Protein AF-A0A6V7UJC1-F1 (afdb_monomer_lite)

Structure (mmCIF, N/CA/C/O backbone):
data_AF-A0A6V7UJC1-F1
#
_entry.id   AF-A0A6V7UJC1-F1
#
loop_
_atom_site.group_PDB
_atom_site.id
_atom_site.type_symbol
_atom_site.label_atom_id
_atom_site.label_alt_id
_atom_site.label_comp_id
_atom_site.label_asym_id
_atom_site.label_entity_id
_atom_site.label_seq_id
_atom_site.pdbx_PDB_ins_code
_atom_site.Cartn_x
_atom_site.Cartn_y
_atom_site.Cartn_z
_atom_site.occupancy
_atom_site.B_iso_or_equiv
_atom_site.auth_seq_id
_atom_site.auth_comp_id
_atom_site.auth_asym_id
_atom_site.auth_atom_id
_atom_site.pdbx_PDB_model_num
ATOM 1 N N . MET A 1 1 ? 5.808 -19.937 39.088 1.00 52.25 1 MET A N 1
ATOM 2 C CA . MET A 1 1 ? 6.539 -21.015 38.381 1.00 52.25 1 MET A CA 1
ATOM 3 C C . MET A 1 1 ? 5.912 -21.214 37.011 1.00 52.25 1 MET A C 1
ATOM 5 O O . MET A 1 1 ? 4.694 -21.268 36.921 1.00 52.25 1 MET A O 1
ATOM 9 N N . THR A 1 2 ? 6.699 -21.223 35.938 1.00 60.56 2 THR A N 1
ATOM 10 C CA . THR A 1 2 ? 6.191 -21.283 34.557 1.00 60.56 2 THR A CA 1
ATOM 11 C C . THR A 1 2 ? 5.971 -22.726 34.103 1.00 60.56 2 THR A C 1
ATOM 13 O O . THR A 1 2 ? 6.787 -23.596 34.393 1.00 60.56 2 THR A O 1
ATOM 16 N N . LYS A 1 3 ? 4.907 -22.968 33.317 1.00 63.78 3 LYS A N 1
ATOM 17 C CA . LYS A 1 3 ? 4.581 -24.276 32.707 1.00 63.78 3 LYS A CA 1
ATOM 18 C C . LYS A 1 3 ? 5.794 -24.938 32.042 1.00 63.78 3 LYS A C 1
ATOM 20 O O . LYS A 1 3 ? 5.946 -26.141 32.128 1.00 63.78 3 LYS A O 1
ATOM 25 N N . LYS A 1 4 ? 6.688 -24.147 31.440 1.00 70.12 4 LYS A N 1
ATOM 26 C CA . LYS A 1 4 ? 7.915 -24.612 30.771 1.00 70.12 4 LYS A CA 1
ATOM 27 C C . LYS A 1 4 ? 8.928 -25.289 31.709 1.00 70.12 4 LYS A C 1
ATOM 29 O O . LYS A 1 4 ? 9.684 -26.127 31.242 1.00 70.12 4 LYS A O 1
ATOM 34 N N . LEU A 1 5 ? 8.953 -24.928 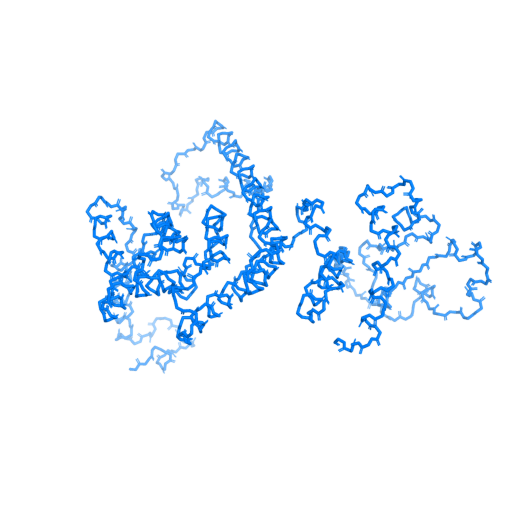32.993 1.00 68.62 5 LEU A N 1
ATOM 35 C CA . LEU A 1 5 ? 9.927 -25.435 33.967 1.00 68.62 5 LEU A CA 1
ATOM 36 C C . LEU A 1 5 ? 9.505 -26.775 34.594 1.00 68.62 5 LEU A C 1
ATOM 38 O O . LEU A 1 5 ? 10.347 -27.529 35.059 1.00 68.62 5 LEU A O 1
ATOM 42 N N . LEU A 1 6 ? 8.198 -27.042 34.623 1.00 68.88 6 LEU A N 1
ATOM 43 C CA . LEU A 1 6 ? 7.579 -28.190 35.297 1.00 68.88 6 LEU A CA 1
ATOM 44 C C . LEU A 1 6 ? 6.940 -29.179 34.308 1.00 68.88 6 LEU A C 1
ATOM 46 O O . LEU A 1 6 ? 6.228 -30.092 34.716 1.00 68.88 6 LEU A O 1
ATOM 50 N N . ASN A 1 7 ? 7.139 -28.963 33.007 1.00 70.25 7 ASN A N 1
ATOM 51 C CA . ASN A 1 7 ? 6.621 -29.849 31.976 1.00 70.25 7 ASN A CA 1
ATOM 52 C C . ASN A 1 7 ? 7.574 -31.033 31.798 1.00 70.25 7 ASN A C 1
ATOM 54 O O . ASN A 1 7 ? 8.756 -30.814 31.537 1.00 70.25 7 ASN A O 1
ATOM 58 N N . ASP A 1 8 ? 7.057 -32.257 31.883 1.00 71.62 8 ASP A N 1
ATOM 59 C CA . ASP A 1 8 ? 7.793 -33.473 31.532 1.00 71.62 8 ASP A CA 1
ATOM 60 C C . ASP A 1 8 ? 7.436 -33.879 30.086 1.00 71.62 8 ASP A C 1
ATOM 62 O O . ASP A 1 8 ? 6.362 -34.442 29.844 1.00 71.62 8 ASP A O 1
ATOM 66 N N . PRO A 1 9 ? 8.299 -33.580 29.095 1.00 72.88 9 PRO A N 1
ATOM 67 C CA . PRO A 1 9 ? 8.022 -33.890 27.696 1.00 72.88 9 PRO A CA 1
ATOM 68 C C . PRO A 1 9 ? 8.031 -35.395 27.394 1.00 72.88 9 PRO A C 1
ATOM 70 O O . PRO A 1 9 ? 7.495 -35.788 26.362 1.00 72.88 9 PRO A O 1
ATOM 73 N N . LEU A 1 10 ? 8.615 -36.233 28.261 1.00 74.06 10 LEU A N 1
ATOM 74 C CA . LEU A 1 10 ? 8.703 -37.682 28.055 1.00 74.06 10 LEU A CA 1
ATOM 75 C C . LEU A 1 10 ? 7.439 -38.403 28.528 1.00 74.06 10 LEU A C 1
ATOM 77 O O . LEU A 1 10 ? 7.031 -39.390 27.921 1.00 74.06 10 LEU A O 1
ATOM 81 N N . ARG A 1 11 ? 6.811 -37.914 29.603 1.00 68.75 11 ARG A N 1
ATOM 82 C CA . ARG A 1 11 ? 5.619 -38.542 30.203 1.00 68.75 11 ARG A CA 1
ATOM 83 C C . ARG A 1 11 ? 4.292 -37.971 29.701 1.00 68.75 11 ARG A C 1
ATOM 85 O O . ARG A 1 11 ? 3.249 -38.596 29.885 1.00 68.75 11 ARG A O 1
ATOM 92 N N . GLY A 1 12 ? 4.331 -36.822 29.027 1.00 66.69 12 GLY A N 1
ATOM 93 C CA . GLY A 1 12 ? 3.174 -36.213 28.375 1.00 66.69 12 GLY A CA 1
ATOM 94 C C . GLY A 1 12 ? 2.122 -35.652 29.342 1.00 66.69 12 GLY A C 1
ATOM 95 O O . GLY A 1 12 ? 2.323 -35.552 30.550 1.00 66.69 12 GLY A O 1
ATOM 96 N N . PHE A 1 13 ? 0.962 -35.282 28.791 1.00 62.41 13 PHE A N 1
ATOM 97 C CA . PHE A 1 13 ? -0.153 -34.672 29.531 1.00 62.41 13 PHE A CA 1
ATOM 98 C C . PHE A 1 13 ? -0.694 -35.452 30.757 1.00 62.41 13 PHE A C 1
ATOM 100 O O . PHE A 1 13 ? -1.084 -34.775 31.711 1.00 62.41 13 PHE A O 1
ATOM 107 N N . PRO A 1 14 ? -0.720 -36.804 30.802 1.00 60.50 14 PRO A N 1
ATOM 108 C CA . PRO A 1 14 ? -1.358 -37.556 31.893 1.00 60.50 14 PRO A CA 1
ATOM 109 C C . PRO A 1 14 ? -0.730 -37.379 33.282 1.00 60.50 14 PRO A C 1
ATOM 111 O O . PRO A 1 14 ? -1.403 -37.633 34.274 1.00 60.50 14 PRO A O 1
ATOM 114 N N . GLN A 1 15 ? 0.538 -36.959 33.373 1.00 64.88 15 GLN A N 1
ATOM 115 C CA . GLN A 1 15 ? 1.241 -36.737 34.649 1.00 64.88 15 GLN A CA 1
ATOM 116 C C . GLN A 1 15 ? 1.536 -35.252 34.916 1.00 64.88 15 GLN A C 1
ATOM 118 O O . GLN A 1 15 ? 2.456 -34.914 35.660 1.00 64.88 15 GLN A O 1
ATOM 123 N N . THR A 1 16 ? 0.775 -34.344 34.295 1.00 68.69 16 THR A N 1
ATOM 124 C CA . THR A 1 16 ? 0.930 -32.905 34.542 1.00 68.69 16 THR A CA 1
ATOM 125 C C . THR A 1 16 ? 0.520 -32.573 35.979 1.00 68.69 16 THR A C 1
ATOM 127 O O . THR A 1 16 ? -0.513 -33.037 36.452 1.00 68.69 16 THR A O 1
ATOM 130 N N . ILE A 1 17 ? 1.306 -31.735 36.660 1.00 77.62 17 ILE A N 1
ATOM 131 C CA . ILE A 1 17 ? 1.021 -31.273 38.026 1.00 77.62 17 ILE A CA 1
ATOM 132 C C . ILE A 1 17 ? -0.366 -30.608 38.083 1.00 77.62 17 ILE A C 1
ATOM 134 O O . ILE A 1 17 ? -0.668 -29.734 37.267 1.00 77.62 17 ILE A O 1
ATOM 138 N N . GLU A 1 18 ? -1.179 -30.981 39.073 1.00 80.25 18 GLU A N 1
ATOM 139 C CA . GLU A 1 18 ? -2.566 -30.523 39.261 1.00 80.25 18 GLU A CA 1
ATOM 140 C C . GLU A 1 18 ? -2.705 -28.992 39.218 1.00 80.25 18 GLU A C 1
ATOM 142 O O . GLU A 1 18 ? -3.507 -28.463 38.452 1.00 80.25 18 GLU A O 1
ATOM 147 N N . SER A 1 19 ? -1.827 -28.259 39.908 1.00 79.88 19 SER A N 1
ATOM 148 C CA . SER A 1 19 ? -1.830 -26.787 39.912 1.00 79.88 19 SER A CA 1
ATOM 149 C C . SER A 1 19 ? -1.636 -26.157 38.522 1.00 79.88 19 SER A C 1
ATOM 151 O O . SER A 1 19 ? -2.161 -25.079 38.230 1.00 79.88 19 SER A O 1
ATOM 153 N N . ILE A 1 20 ? -0.908 -26.826 37.620 1.00 78.94 20 ILE A N 1
ATOM 154 C CA . ILE A 1 20 ? -0.733 -26.384 36.227 1.00 78.94 20 ILE A CA 1
ATOM 155 C C . ILE A 1 20 ? -2.002 -26.665 35.420 1.00 78.94 20 ILE A C 1
ATOM 157 O O . ILE A 1 20 ? -2.353 -25.877 34.534 1.00 78.94 20 ILE A O 1
ATOM 161 N N . MET A 1 21 ? -2.687 -27.773 35.708 1.00 80.44 21 MET A N 1
ATOM 162 C CA . MET A 1 21 ? -3.957 -28.122 35.080 1.00 80.44 21 MET A CA 1
ATOM 163 C C . MET A 1 21 ? -5.056 -27.139 35.495 1.00 80.44 21 MET A C 1
ATOM 165 O O . MET A 1 21 ? -5.693 -26.559 34.617 1.00 80.44 21 MET A O 1
ATOM 169 N N . GLU A 1 22 ? -5.199 -26.848 36.788 1.00 85.12 22 GLU A N 1
ATOM 170 C CA . GLU A 1 22 ? -6.126 -25.834 37.308 1.00 85.12 22 GLU A CA 1
ATOM 171 C C . GLU A 1 22 ? -5.861 -24.451 36.700 1.00 85.12 22 GLU A C 1
ATOM 173 O O . GLU A 1 22 ? -6.771 -23.804 36.174 1.00 85.12 22 GLU A O 1
ATOM 178 N N . GLY A 1 23 ? -4.594 -24.021 36.677 1.00 85.38 23 GLY A N 1
ATOM 179 C CA . GLY A 1 23 ? -4.199 -22.766 36.038 1.00 85.38 23 GLY A CA 1
ATOM 180 C C . GLY A 1 23 ? -4.513 -22.741 34.538 1.00 85.38 23 GLY A C 1
ATOM 181 O O . GLY A 1 23 ? -4.938 -21.715 34.005 1.00 85.38 23 GLY A O 1
ATOM 182 N N . SER A 1 24 ? -4.363 -23.876 33.848 1.00 85.25 24 SER A N 1
ATOM 183 C CA . SER A 1 24 ? -4.712 -24.004 32.428 1.00 85.25 24 SER A CA 1
ATOM 184 C C . SER A 1 24 ? -6.223 -23.932 32.203 1.00 85.25 24 SER A C 1
ATOM 186 O O . SER A 1 24 ? -6.649 -23.251 31.273 1.00 85.25 24 SER A O 1
ATOM 188 N N . ILE A 1 25 ? -7.034 -24.571 33.050 1.00 88.81 25 ILE A N 1
ATOM 189 C CA . ILE A 1 25 ? -8.503 -24.518 32.984 1.00 88.81 25 ILE A CA 1
ATOM 190 C C . ILE A 1 25 ? -8.991 -23.090 33.239 1.00 88.81 25 ILE A C 1
ATOM 192 O O . ILE A 1 25 ? -9.772 -22.559 32.450 1.00 88.81 25 ILE A O 1
ATOM 196 N N . SER A 1 26 ? -8.478 -22.430 34.281 1.00 90.88 26 SER A N 1
ATOM 197 C CA . SER A 1 26 ? -8.790 -21.029 34.583 1.00 90.88 26 SER A CA 1
ATOM 198 C C . SER A 1 26 ? -8.407 -20.098 33.427 1.00 90.88 26 SER A C 1
ATOM 200 O O . SER A 1 26 ? -9.194 -19.240 33.013 1.00 90.88 26 SER A O 1
ATOM 202 N N . LEU A 1 27 ? -7.244 -20.325 32.807 1.00 90.06 27 LEU A N 1
ATOM 203 C CA . LEU A 1 27 ? -6.830 -19.592 31.614 1.00 90.06 27 LEU A CA 1
ATOM 204 C C . LEU A 1 27 ? -7.760 -19.859 30.423 1.00 90.06 27 LEU A C 1
ATOM 206 O O . LEU A 1 27 ? -8.107 -18.919 29.710 1.00 90.06 27 LEU A O 1
ATOM 210 N N . MET A 1 28 ? -8.175 -21.107 30.188 1.00 90.00 28 MET A N 1
ATOM 211 C CA . MET A 1 28 ? -9.127 -21.446 29.122 1.00 90.00 28 MET A CA 1
ATOM 212 C C . MET A 1 28 ? -10.486 -20.777 29.352 1.00 90.00 28 MET A C 1
ATOM 214 O O . MET A 1 28 ? -11.045 -20.199 28.419 1.00 90.00 28 MET A O 1
ATOM 218 N N . HIS A 1 29 ? -10.989 -20.786 30.588 1.00 91.69 29 HIS A N 1
ATOM 219 C CA . HIS A 1 29 ? -12.219 -20.093 30.962 1.00 91.69 29 HIS A CA 1
ATOM 220 C C . HIS A 1 29 ? -12.101 -18.579 30.737 1.00 91.69 29 HIS A C 1
ATOM 222 O O . HIS A 1 29 ? -12.948 -17.982 30.074 1.00 91.69 29 HIS A O 1
ATOM 228 N N . THR A 1 30 ? -11.002 -17.973 31.190 1.00 92.00 30 THR A N 1
ATOM 229 C CA . THR A 1 30 ? -10.722 -16.546 30.978 1.00 92.00 30 THR A CA 1
ATOM 230 C C . THR A 1 30 ? -10.649 -16.211 29.489 1.00 92.00 30 THR A C 1
ATOM 232 O O . THR A 1 30 ? -11.286 -15.264 29.034 1.00 92.00 30 THR A O 1
ATOM 235 N N . LYS A 1 31 ? -9.948 -17.026 28.688 1.00 90.31 31 LYS A N 1
ATOM 236 C CA . LYS A 1 31 ? -9.893 -16.860 27.228 1.00 90.31 31 LYS A CA 1
ATOM 237 C C . LYS A 1 31 ? -11.282 -16.920 26.604 1.00 90.31 31 LYS A C 1
ATOM 239 O O . LYS A 1 31 ? -11.578 -16.070 25.772 1.00 90.31 31 LYS A O 1
ATOM 244 N N . ARG A 1 32 ? -12.136 -17.857 27.024 1.00 89.38 32 ARG A N 1
ATOM 245 C CA . ARG A 1 32 ? -13.525 -17.965 26.550 1.00 89.38 32 ARG A CA 1
ATOM 246 C C . ARG A 1 32 ? -14.360 -16.730 26.901 1.00 89.38 32 ARG A C 1
ATOM 248 O O . ARG A 1 32 ? -15.191 -16.321 26.097 1.00 89.38 32 ARG A O 1
ATOM 255 N N . LEU A 1 33 ? -14.161 -16.138 28.080 1.00 88.56 33 LEU A N 1
ATOM 256 C CA . LEU A 1 33 ? -14.861 -14.913 28.479 1.00 88.56 33 LEU A CA 1
ATOM 257 C C . LEU A 1 33 ? -14.388 -13.680 27.700 1.00 88.56 33 LEU A C 1
ATOM 259 O O . LEU A 1 33 ? -15.216 -12.840 27.360 1.00 88.56 33 LEU A O 1
ATOM 263 N N . VAL A 1 34 ? -13.088 -13.587 27.410 1.00 85.31 34 VAL A N 1
ATOM 264 C CA . VAL A 1 34 ? -12.491 -12.456 26.681 1.00 85.31 34 VAL A CA 1
ATOM 265 C C . VAL A 1 34 ? -12.774 -12.530 25.177 1.00 85.31 34 VAL A C 1
ATOM 267 O O . VAL A 1 34 ? -13.117 -11.519 24.576 1.00 85.31 34 VAL A O 1
ATOM 270 N N . HIS A 1 35 ? -12.689 -13.714 24.561 1.00 80.31 35 HIS A N 1
ATOM 271 C CA . HIS A 1 35 ? -12.882 -13.912 23.114 1.00 80.31 35 HIS A CA 1
ATOM 272 C C . HIS A 1 35 ? -14.353 -14.151 22.753 1.00 80.31 35 HIS A C 1
ATOM 274 O O . HIS A 1 35 ? -14.679 -15.044 21.968 1.00 80.31 35 HIS A O 1
ATOM 280 N N . ARG A 1 36 ? -15.269 -13.386 23.352 1.00 74.62 36 ARG A N 1
ATOM 281 C CA . ARG A 1 36 ? -16.674 -13.442 22.941 1.00 74.62 36 ARG A CA 1
ATOM 282 C C . ARG A 1 36 ? -16.806 -12.912 21.508 1.00 74.62 36 ARG A C 1
ATOM 284 O O . ARG A 1 36 ? -16.102 -11.964 21.159 1.00 74.62 36 ARG A O 1
ATOM 291 N N . PRO A 1 37 ? -17.688 -13.506 20.683 1.00 65.81 37 PRO A N 1
ATOM 292 C CA . PRO A 1 37 ? -17.958 -12.980 19.355 1.00 65.81 37 PRO A CA 1
ATOM 293 C C . PRO A 1 37 ? -18.377 -11.515 19.475 1.00 65.81 37 PRO A C 1
ATOM 295 O O . PRO A 1 37 ? -19.097 -11.135 20.401 1.00 65.81 37 PRO A O 1
ATOM 298 N N . LEU A 1 38 ? -17.860 -10.702 18.559 1.00 66.12 38 LEU A N 1
ATOM 299 C CA . LEU A 1 38 ? -18.048 -9.259 18.553 1.00 66.12 38 LEU A CA 1
ATOM 300 C C . LEU A 1 38 ? -19.534 -8.907 18.619 1.00 66.12 38 LEU A C 1
ATOM 302 O O . LEU A 1 38 ? -20.306 -9.243 17.722 1.00 66.12 38 LEU A O 1
ATOM 306 N N . VAL A 1 39 ? -19.924 -8.200 19.679 1.00 71.81 39 VAL A N 1
ATOM 307 C CA . VAL A 1 39 ? -21.212 -7.509 19.711 1.00 71.81 39 VAL A CA 1
ATOM 308 C C . VAL A 1 39 ? -21.134 -6.386 18.680 1.00 71.81 39 VAL A C 1
ATOM 310 O O . VAL A 1 39 ? -20.160 -5.625 18.666 1.00 71.81 39 VAL A O 1
ATOM 313 N N . GLY A 1 40 ? -22.137 -6.305 17.804 1.00 81.69 40 GLY A N 1
ATOM 314 C CA . GLY A 1 40 ? -22.219 -5.260 16.786 1.00 81.69 40 GLY A CA 1
ATOM 315 C C . GLY A 1 40 ? -22.071 -3.855 17.383 1.00 81.69 40 GLY A C 1
ATOM 316 O O . GLY A 1 40 ? -22.404 -3.610 18.546 1.00 81.69 40 GLY A O 1
ATOM 317 N N . LEU A 1 41 ? -21.549 -2.922 16.586 1.00 87.94 41 LEU A N 1
ATOM 318 C CA . LEU A 1 41 ? -21.453 -1.520 16.985 1.00 87.94 41 LEU A CA 1
ATOM 319 C C . LEU A 1 41 ? -22.871 -0.930 17.090 1.00 87.94 41 LEU A C 1
ATOM 321 O O . LEU A 1 41 ? -23.600 -0.897 16.102 1.00 87.94 41 LEU A O 1
ATOM 325 N N . THR A 1 42 ? -23.268 -0.487 18.283 1.00 91.38 42 THR A N 1
ATOM 326 C CA . THR A 1 42 ? -24.570 0.146 18.539 1.00 91.38 42 THR A CA 1
ATOM 327 C C . THR A 1 42 ? -24.467 1.664 18.390 1.00 91.38 42 THR A C 1
ATOM 329 O O . THR A 1 42 ? -23.368 2.224 18.376 1.00 91.38 42 THR A O 1
ATOM 332 N N . SER A 1 43 ? -25.610 2.353 18.338 1.00 92.50 43 SER A N 1
ATOM 333 C CA . SER A 1 43 ? -25.656 3.823 18.346 1.00 92.50 43 SER A CA 1
ATOM 334 C C . SER A 1 43 ? -24.973 4.421 19.579 1.00 92.50 43 SER A C 1
ATOM 336 O O . SER A 1 43 ? -24.187 5.352 19.454 1.00 92.50 43 SER A O 1
ATOM 338 N N . THR A 1 44 ? -25.180 3.831 20.757 1.00 93.38 44 THR A N 1
ATOM 339 C CA . THR A 1 44 ? -24.546 4.278 22.006 1.00 93.38 44 THR A CA 1
ATOM 340 C C . THR A 1 44 ? -23.024 4.127 21.979 1.00 93.38 44 THR A C 1
ATOM 342 O O . THR A 1 44 ? -22.307 5.010 22.449 1.00 93.38 44 THR A O 1
ATOM 345 N N . HIS A 1 45 ? -22.504 3.042 21.391 1.00 92.50 45 HIS A N 1
ATOM 346 C CA . HIS A 1 45 ? -21.065 2.895 21.171 1.00 92.50 45 HIS A CA 1
ATOM 347 C C . HIS A 1 45 ? -20.548 3.971 20.210 1.00 92.50 45 HIS A C 1
ATOM 349 O O . HIS A 1 45 ? -19.503 4.560 20.465 1.00 92.50 45 HIS A O 1
ATOM 355 N N . LEU A 1 46 ? -21.282 4.260 19.131 1.00 93.44 46 LEU A N 1
ATOM 356 C CA . LEU A 1 46 ? -20.904 5.295 18.170 1.00 93.44 46 LEU A CA 1
ATOM 357 C C . LEU A 1 46 ? -20.832 6.685 18.818 1.00 93.44 46 LEU A C 1
ATOM 359 O O . LEU A 1 46 ? -19.840 7.382 18.626 1.00 93.44 46 LEU A O 1
ATOM 363 N N . GLU A 1 47 ? -21.831 7.069 19.612 1.00 94.81 47 GLU A N 1
ATOM 364 C CA . GLU A 1 47 ? -21.840 8.339 20.352 1.00 94.81 47 GLU A CA 1
ATOM 365 C C . GLU A 1 47 ? -20.636 8.442 21.300 1.00 94.81 47 GLU A C 1
ATOM 367 O O . GLU A 1 47 ? -19.938 9.460 21.333 1.00 94.81 47 GLU A O 1
ATOM 372 N N . ALA A 1 48 ? -20.326 7.358 22.019 1.00 94.56 48 ALA A N 1
ATOM 373 C CA . ALA A 1 48 ? -19.148 7.296 22.878 1.00 94.56 48 ALA A CA 1
ATOM 374 C C . ALA A 1 48 ? -17.842 7.445 22.078 1.00 94.56 48 ALA A C 1
ATOM 376 O O . ALA A 1 48 ? -16.944 8.173 22.503 1.00 94.56 48 ALA A O 1
ATOM 377 N N . LEU A 1 49 ? -17.737 6.812 20.904 1.00 94.62 49 LEU A N 1
ATOM 378 C CA . LEU A 1 49 ? -16.573 6.942 20.023 1.00 94.62 49 LEU A CA 1
ATOM 379 C C . LEU A 1 49 ? -16.443 8.346 19.432 1.00 94.62 49 LEU A C 1
ATOM 381 O O . LEU A 1 49 ? -15.331 8.857 19.344 1.00 94.62 49 LEU A O 1
ATOM 385 N N . GLN A 1 50 ? -17.547 9.006 19.086 1.00 94.94 50 GLN A N 1
ATOM 386 C CA . GLN A 1 50 ? -17.546 10.401 18.636 1.00 94.94 50 GLN A CA 1
ATOM 387 C C . GLN A 1 50 ? -17.067 11.354 19.736 1.00 94.94 50 GLN A C 1
ATOM 389 O O . GLN A 1 50 ? -16.266 12.255 19.472 1.00 94.94 50 GLN A O 1
ATOM 394 N N . LEU A 1 51 ? -17.480 11.128 20.987 1.00 94.94 51 LEU A N 1
ATOM 395 C CA . LEU A 1 51 ? -16.964 11.870 22.138 1.00 94.94 51 LEU A CA 1
ATOM 396 C C . LEU A 1 51 ? -15.470 11.606 22.357 1.00 94.94 51 LEU A C 1
ATOM 398 O O . LEU A 1 51 ? -14.695 12.550 22.516 1.00 94.94 51 LEU A O 1
ATOM 402 N N . ALA A 1 52 ? -15.042 10.343 22.304 1.00 95.00 52 ALA A N 1
ATOM 403 C CA . ALA A 1 52 ? -13.630 9.981 22.400 1.00 95.00 52 ALA A CA 1
ATOM 404 C C . ALA A 1 52 ? -12.803 10.607 21.264 1.00 95.00 52 ALA A C 1
ATOM 406 O O . ALA A 1 52 ? -11.716 11.124 21.518 1.00 95.00 52 ALA A O 1
ATOM 407 N N . PHE A 1 53 ? -13.330 10.657 20.038 1.00 95.25 53 PHE A N 1
ATOM 408 C CA . PHE A 1 53 ? -12.717 11.352 18.908 1.00 95.25 53 PHE A CA 1
ATOM 409 C C . PHE A 1 53 ? -12.554 12.847 19.180 1.00 95.25 53 PHE A C 1
ATOM 411 O O . PHE A 1 53 ? -11.449 13.376 19.059 1.00 95.25 53 PHE A O 1
ATOM 418 N N . ARG A 1 54 ? -13.598 13.520 19.666 1.00 93.81 54 ARG A N 1
ATOM 419 C CA . ARG A 1 54 ? -13.512 14.930 20.071 1.00 93.81 54 ARG A CA 1
ATOM 420 C C . ARG A 1 54 ? -12.461 15.161 21.164 1.00 93.81 54 ARG A C 1
ATOM 422 O O . ARG A 1 54 ? -11.741 16.155 21.129 1.00 93.81 54 ARG A O 1
ATOM 429 N N . PHE A 1 55 ? -12.336 14.250 22.130 1.00 94.94 55 PHE A N 1
ATOM 430 C CA . PHE A 1 55 ? -11.308 14.346 23.170 1.00 94.94 55 PHE A CA 1
ATOM 431 C C . PHE A 1 55 ? -9.900 14.045 22.651 1.00 94.94 55 PHE A C 1
ATOM 433 O O . PHE A 1 55 ? -8.939 14.659 23.115 1.00 94.94 55 PHE A O 1
ATOM 440 N N . SER A 1 56 ? -9.769 13.168 21.654 1.00 94.12 56 SER A N 1
ATOM 441 C CA . SER A 1 56 ? -8.491 12.819 21.020 1.00 94.12 56 SER A CA 1
ATOM 442 C C . SER A 1 56 ? -7.837 13.989 20.279 1.00 94.12 56 SER A C 1
ATOM 444 O O . SER A 1 56 ? -6.619 13.990 20.091 1.00 94.12 56 SER A O 1
ATOM 446 N N . THR A 1 57 ? -8.629 15.007 19.934 1.00 91.44 57 THR A N 1
ATOM 447 C CA . THR A 1 57 ? -8.210 16.255 19.282 1.00 91.44 57 THR A CA 1
ATOM 448 C C . THR A 1 57 ? -8.352 17.474 20.206 1.00 91.44 57 THR A C 1
ATOM 450 O O . THR A 1 57 ? -8.241 18.609 19.764 1.00 91.44 57 THR A O 1
ATOM 453 N N . SER A 1 58 ? -8.549 17.279 21.514 1.00 91.62 58 SER A N 1
ATOM 454 C CA . SER A 1 58 ? -8.636 18.369 22.502 1.00 91.62 58 SER A CA 1
ATOM 455 C C . SER A 1 58 ? -7.339 19.190 22.618 1.00 91.62 58 SER A C 1
ATOM 457 O O . SER A 1 58 ? -6.263 18.752 22.224 1.00 91.62 58 SER A O 1
ATOM 459 N N . THR A 1 59 ? -7.393 20.379 23.217 1.00 87.81 59 THR A N 1
ATOM 460 C CA . THR A 1 59 ? -6.204 21.212 23.479 1.00 87.81 59 THR A CA 1
ATOM 461 C C . THR A 1 59 ? -5.285 20.623 24.554 1.00 87.81 59 THR A C 1
ATOM 463 O O . THR A 1 59 ? -4.070 20.802 24.498 1.00 87.81 59 THR A O 1
ATOM 466 N N . TYR A 1 60 ? -5.840 19.872 25.509 1.00 91.25 60 TYR A N 1
ATOM 467 C CA . TYR A 1 60 ? -5.089 19.296 26.625 1.00 91.25 60 TYR A CA 1
ATOM 468 C C . TYR A 1 60 ? -4.422 17.969 26.248 1.00 91.25 60 TYR A C 1
ATOM 470 O O . TYR A 1 60 ? -5.093 16.970 25.978 1.00 91.25 60 TYR A O 1
ATOM 478 N N . ALA A 1 61 ? -3.089 17.925 26.309 1.00 90.19 61 ALA A N 1
ATOM 479 C CA . ALA A 1 61 ? -2.304 16.765 25.883 1.00 90.19 61 ALA A CA 1
ATOM 480 C C . ALA A 1 61 ? -2.645 15.461 26.633 1.00 90.19 61 ALA A C 1
ATOM 482 O O . ALA A 1 61 ? -2.751 14.413 26.000 1.00 90.19 61 ALA A O 1
ATOM 483 N N . LEU A 1 62 ? -2.855 15.509 27.956 1.00 93.38 62 LEU A N 1
ATOM 484 C CA . LEU A 1 62 ? -3.174 14.315 28.755 1.00 93.38 62 LEU A CA 1
ATOM 485 C C . LEU A 1 62 ? -4.544 13.722 28.385 1.00 93.38 62 LEU A C 1
ATOM 487 O O . LEU A 1 62 ? -4.692 12.503 28.266 1.00 93.38 62 LEU A O 1
ATOM 491 N N . VAL A 1 63 ? -5.529 14.596 28.154 1.00 94.69 63 VAL A N 1
ATOM 492 C CA . VAL A 1 63 ? -6.870 14.206 27.697 1.00 94.69 63 VAL A CA 1
ATOM 493 C C . VAL A 1 63 ? -6.773 13.554 26.320 1.00 94.69 63 VAL A C 1
ATOM 495 O O . VAL A 1 63 ? -7.289 12.451 26.139 1.00 94.69 63 VAL A O 1
ATOM 498 N N . ARG A 1 64 ? -6.027 14.167 25.388 1.00 93.81 64 ARG A N 1
ATOM 499 C CA . ARG A 1 64 ? -5.791 13.589 24.058 1.00 93.81 64 ARG A CA 1
ATOM 500 C C . ARG A 1 64 ? -5.163 12.205 24.126 1.00 93.81 64 ARG A C 1
ATOM 502 O O . ARG A 1 64 ? -5.709 11.275 23.550 1.00 93.81 64 ARG A O 1
ATOM 509 N N . GLN A 1 65 ? -4.046 12.050 24.837 1.00 92.69 65 GLN A N 1
ATOM 510 C CA . GLN A 1 65 ? -3.326 10.773 24.910 1.00 92.69 65 GLN A CA 1
ATOM 511 C C . GLN A 1 65 ? -4.198 9.650 25.483 1.00 92.69 65 GLN A C 1
ATOM 513 O O . GLN A 1 65 ? -4.136 8.513 25.019 1.00 92.69 65 GLN A O 1
ATOM 518 N N . THR A 1 66 ? -5.024 9.965 26.482 1.00 94.56 66 THR A N 1
ATOM 519 C CA . THR A 1 66 ? -5.929 8.989 27.100 1.00 94.56 66 THR A CA 1
ATOM 520 C C . THR A 1 66 ? -7.051 8.605 26.138 1.00 94.56 66 THR A C 1
ATOM 522 O O . THR A 1 66 ? -7.292 7.420 25.919 1.00 94.56 66 THR A O 1
ATOM 525 N N . ALA A 1 67 ? -7.678 9.589 25.491 1.00 95.44 67 ALA A N 1
ATOM 526 C CA . ALA A 1 67 ? -8.733 9.357 24.510 1.00 95.44 67 ALA A CA 1
ATOM 527 C C . ALA A 1 67 ? -8.231 8.587 23.275 1.00 95.44 67 ALA A C 1
ATOM 529 O O . ALA A 1 67 ? -8.902 7.677 22.799 1.00 95.44 67 ALA A O 1
ATOM 530 N N . GLN A 1 68 ? -7.019 8.884 22.799 1.00 94.62 68 GLN A N 1
ATOM 531 C CA . GLN A 1 68 ? -6.384 8.177 21.682 1.00 94.62 68 GLN A CA 1
ATOM 532 C C . GLN A 1 68 ? -6.161 6.692 21.987 1.00 94.62 68 GLN A C 1
ATOM 534 O O . GLN A 1 68 ? -6.418 5.859 21.125 1.00 94.62 68 GLN A O 1
ATOM 539 N N . LYS A 1 69 ? -5.743 6.338 23.212 1.00 92.50 69 LYS A N 1
ATOM 540 C CA . LYS A 1 69 ? -5.610 4.928 23.630 1.00 92.50 69 LYS A CA 1
ATOM 541 C C . LYS A 1 69 ? -6.956 4.201 23.638 1.00 92.50 69 LYS A C 1
ATOM 543 O O . LYS A 1 69 ? -7.027 3.042 23.239 1.00 92.50 69 LYS A O 1
ATOM 548 N N . VAL A 1 70 ? -8.016 4.879 24.083 1.00 92.62 70 VAL A N 1
ATOM 549 C CA . VAL A 1 70 ? -9.378 4.323 24.074 1.00 92.62 70 VAL A CA 1
ATOM 550 C C . VAL A 1 70 ? -9.864 4.101 22.639 1.00 92.62 70 VAL A C 1
ATOM 552 O O . VAL A 1 70 ? -10.407 3.037 22.344 1.00 92.62 70 VAL A O 1
ATOM 555 N N . LEU A 1 71 ? -9.631 5.059 21.736 1.00 92.50 71 LEU A N 1
ATOM 556 C CA . LEU A 1 71 ? -9.977 4.918 20.318 1.00 92.50 71 LEU A CA 1
ATOM 557 C C . LEU A 1 71 ? -9.215 3.785 19.640 1.00 92.50 71 LEU A C 1
ATOM 559 O O . LEU A 1 71 ? -9.831 2.982 18.954 1.00 92.50 71 LEU A O 1
ATOM 563 N N . ASP A 1 72 ? -7.907 3.688 19.861 1.00 89.94 72 ASP A N 1
ATOM 564 C CA . ASP A 1 72 ? -7.064 2.641 19.278 1.00 89.94 72 ASP A CA 1
ATOM 565 C C . ASP A 1 72 ? -7.540 1.232 19.687 1.00 89.94 72 ASP A C 1
ATOM 567 O O . ASP A 1 72 ? -7.772 0.352 18.849 1.00 89.94 72 ASP A O 1
ATOM 571 N N . GLY A 1 73 ? -7.825 1.047 20.982 1.00 88.62 73 GLY A N 1
ATOM 572 C CA . GLY A 1 73 ? -8.444 -0.182 21.482 1.00 88.62 73 GLY A CA 1
ATOM 573 C C . GLY A 1 73 ? -9.815 -0.446 20.852 1.00 88.62 73 GLY A C 1
ATOM 574 O O . GLY A 1 73 ? -10.120 -1.576 20.472 1.00 88.62 73 GLY A O 1
ATOM 575 N N . SER A 1 74 ? -10.617 0.602 20.666 1.00 89.56 74 SER A N 1
ATOM 576 C CA . SER A 1 74 ? -11.954 0.498 20.075 1.00 89.56 74 SER A CA 1
ATOM 577 C C . SER A 1 74 ? -11.931 0.161 18.582 1.00 89.56 74 SER A C 1
ATOM 579 O O . SER A 1 74 ? -12.733 -0.653 18.137 1.00 89.56 74 SER A O 1
ATOM 581 N N . PHE A 1 75 ? -11.000 0.721 17.807 1.00 89.56 75 PHE A N 1
ATOM 582 C CA . PHE A 1 75 ? -10.814 0.414 16.383 1.00 89.56 75 PHE A CA 1
ATOM 583 C C . PHE A 1 75 ? -10.255 -0.990 16.147 1.00 89.56 75 PHE A C 1
ATOM 585 O O . PHE A 1 75 ? -10.420 -1.560 15.062 1.00 89.56 75 PHE A O 1
ATOM 592 N N . THR A 1 76 ? -9.571 -1.545 17.146 1.00 86.62 76 THR A N 1
ATOM 593 C CA . THR A 1 76 ? -9.139 -2.946 17.148 1.00 86.62 76 THR A CA 1
ATOM 594 C C . THR A 1 76 ? -10.300 -3.870 17.501 1.00 86.62 76 THR A C 1
ATOM 596 O O . THR A 1 76 ? -10.458 -4.916 16.879 1.00 86.62 76 THR A O 1
ATOM 599 N N . TRP A 1 77 ? -11.136 -3.468 18.462 1.00 85.88 77 TRP A N 1
ATOM 600 C CA . TRP A 1 77 ? -12.319 -4.225 18.855 1.00 85.88 77 TRP A CA 1
ATOM 601 C C . TRP A 1 77 ? -13.359 -4.236 17.727 1.00 85.88 77 TRP A C 1
ATOM 603 O O . TRP A 1 77 ? -13.595 -5.266 17.104 1.00 85.88 77 TRP A O 1
ATOM 613 N N . TRP A 1 78 ? -13.924 -3.083 17.369 1.00 88.50 78 TRP A N 1
ATOM 614 C CA . TRP A 1 78 ? -14.852 -2.961 16.246 1.00 88.50 78 TRP A CA 1
ATOM 615 C C . TRP A 1 78 ? -14.091 -2.734 14.943 1.00 88.50 78 TRP A C 1
ATOM 617 O O . TRP A 1 78 ? -13.782 -1.599 14.566 1.00 88.50 78 TRP A O 1
ATOM 627 N N . SER A 1 79 ? -13.814 -3.826 14.231 1.00 84.25 79 SER A N 1
ATOM 628 C CA . SER A 1 79 ? -13.213 -3.779 12.893 1.00 84.25 79 SER A CA 1
ATOM 629 C C . SER A 1 79 ? -13.980 -2.818 11.973 1.00 84.25 79 SER A C 1
ATOM 631 O O . SER A 1 79 ? -15.206 -2.751 12.016 1.00 84.25 79 SER A O 1
ATOM 633 N N . TYR A 1 80 ? -13.250 -2.053 11.158 1.00 88.50 80 TYR A N 1
ATOM 634 C CA . TYR A 1 80 ? -13.775 -1.031 10.234 1.00 88.50 80 TYR A CA 1
ATOM 635 C C . TYR A 1 80 ? -14.452 0.202 10.861 1.00 88.50 80 TYR A C 1
ATOM 637 O O . TYR A 1 80 ? -14.770 1.132 10.126 1.00 88.50 80 TYR A O 1
ATOM 645 N N . SER A 1 81 ? -14.608 0.291 12.188 1.00 91.25 81 SER A N 1
ATOM 646 C CA . SER A 1 81 ? -15.215 1.472 12.838 1.00 91.25 81 SER A CA 1
ATOM 647 C C . SER A 1 81 ? -14.453 2.780 12.581 1.00 91.25 81 SER A C 1
ATOM 649 O O . SER A 1 81 ? -15.065 3.843 12.500 1.00 91.25 81 SER A O 1
ATOM 651 N N . TYR A 1 82 ? -13.137 2.708 12.364 1.00 91.56 82 TYR A N 1
ATOM 652 C CA . TYR A 1 82 ? -12.296 3.855 12.007 1.00 91.56 82 TYR A CA 1
ATOM 653 C C . TYR A 1 82 ? -12.732 4.550 10.706 1.00 91.56 82 TYR A C 1
ATOM 655 O O . TYR A 1 82 ? -12.510 5.752 10.566 1.00 91.56 82 TYR A O 1
ATOM 663 N N . LYS A 1 83 ? -13.398 3.836 9.779 1.00 93.25 83 LYS A N 1
ATOM 664 C CA . LYS A 1 83 ? -13.915 4.407 8.522 1.00 93.25 83 LYS A CA 1
ATOM 665 C C . LYS A 1 83 ? -14.857 5.585 8.760 1.00 93.25 83 LYS A C 1
ATOM 667 O O . LYS A 1 83 ? -14.865 6.527 7.976 1.00 93.25 83 LYS A O 1
ATOM 672 N N . LEU A 1 84 ? -15.609 5.544 9.860 1.00 93.19 84 LEU A N 1
ATOM 673 C CA . LEU A 1 84 ? -16.595 6.564 10.221 1.00 93.19 84 LEU A CA 1
ATOM 674 C C . LEU A 1 84 ? -15.957 7.909 10.597 1.00 93.19 84 LEU A C 1
ATOM 676 O O . LEU A 1 84 ? -16.649 8.918 10.612 1.00 93.19 84 LEU A O 1
ATOM 680 N N . PHE A 1 85 ? -14.654 7.924 10.892 1.00 93.69 85 PHE A N 1
ATOM 681 C CA . PHE A 1 85 ? -13.924 9.110 11.347 1.00 93.69 85 PHE A CA 1
ATOM 682 C C . PHE A 1 85 ? -12.963 9.670 10.291 1.00 93.69 85 PHE A C 1
ATOM 684 O O . PHE A 1 85 ? -12.333 10.697 10.535 1.00 93.69 85 PHE A O 1
ATOM 691 N N . ILE A 1 86 ? -12.833 9.023 9.125 1.00 94.06 86 ILE A N 1
ATOM 692 C CA . ILE A 1 86 ? -11.865 9.426 8.092 1.00 94.06 86 ILE A CA 1
ATOM 693 C C . ILE A 1 86 ? -12.170 10.816 7.548 1.00 94.06 86 ILE A C 1
ATOM 695 O O . ILE A 1 86 ? -11.262 11.635 7.466 1.00 94.06 86 ILE A O 1
ATOM 699 N N . ASP A 1 87 ? -13.433 11.116 7.248 1.00 93.06 87 ASP A N 1
ATOM 700 C CA . ASP A 1 87 ? -13.809 12.425 6.702 1.00 93.06 87 ASP A CA 1
ATOM 701 C C . ASP A 1 87 ? -13.534 13.553 7.709 1.00 93.06 87 ASP A C 1
ATOM 703 O O . ASP A 1 87 ? -13.012 14.606 7.345 1.00 93.06 87 ASP A O 1
ATOM 707 N N . ASN A 1 88 ? -13.783 13.309 9.001 1.00 91.94 88 ASN A N 1
ATOM 708 C CA . ASN A 1 88 ? -13.438 14.255 10.062 1.00 91.94 88 ASN A CA 1
ATOM 709 C C . ASN A 1 88 ? -11.920 14.432 10.217 1.00 91.94 88 ASN A C 1
ATOM 711 O O . ASN A 1 88 ? -11.457 15.542 10.465 1.00 91.94 88 ASN A O 1
ATOM 715 N N . LEU A 1 89 ? -11.136 13.356 10.088 1.00 92.12 89 LEU A N 1
ATOM 716 C CA . LEU A 1 89 ? -9.673 13.422 10.132 1.00 92.12 89 LEU A CA 1
ATOM 717 C C . LEU A 1 89 ? -9.112 14.215 8.949 1.00 92.12 89 LEU A C 1
ATOM 719 O O . LEU A 1 89 ? -8.245 15.058 9.150 1.00 92.12 89 LEU A O 1
ATOM 723 N N . VAL A 1 90 ? -9.634 13.987 7.744 1.00 91.50 90 VAL A N 1
ATOM 724 C CA . VAL A 1 90 ? -9.241 14.719 6.531 1.00 91.50 90 VAL A CA 1
ATOM 725 C C . VAL A 1 90 ? -9.558 16.205 6.673 1.00 91.50 90 VAL A C 1
ATOM 727 O O . VAL A 1 90 ? -8.673 17.026 6.457 1.00 91.50 90 VAL A O 1
ATOM 730 N N . GLN A 1 91 ? -10.748 16.568 7.163 1.00 89.56 91 GLN A N 1
ATOM 731 C CA . GLN A 1 91 ? -11.090 17.971 7.440 1.00 89.56 91 GLN A CA 1
ATOM 732 C C . GLN A 1 91 ? -10.123 18.648 8.423 1.00 89.56 91 GLN A C 1
ATOM 734 O O . GLN A 1 91 ? -9.799 19.823 8.263 1.00 89.56 91 GLN A O 1
ATOM 739 N N . LEU A 1 92 ? -9.643 17.921 9.438 1.00 88.38 92 LEU A N 1
ATOM 740 C CA . LEU A 1 92 ? -8.659 18.447 10.390 1.00 88.38 92 LEU A CA 1
ATOM 741 C C . LEU A 1 92 ? -7.258 18.613 9.780 1.00 88.38 92 LEU A C 1
ATOM 743 O O . LEU A 1 92 ? -6.490 19.436 10.278 1.00 88.38 92 LEU A O 1
ATOM 747 N N . LEU A 1 93 ? -6.922 17.847 8.737 1.00 86.94 93 LEU A N 1
ATOM 748 C CA . LEU A 1 93 ? -5.644 17.929 8.020 1.00 86.94 93 LEU A CA 1
ATOM 749 C C . LEU A 1 93 ? -5.643 19.004 6.926 1.00 86.94 93 LEU A C 1
ATOM 751 O O . LEU A 1 93 ? -4.644 19.696 6.761 1.00 86.94 93 LEU A O 1
ATOM 755 N N . GLU A 1 94 ? -6.746 19.153 6.190 1.00 81.12 94 GLU A N 1
ATOM 756 C CA . GLU A 1 94 ? -6.856 20.049 5.028 1.00 81.12 94 GLU A CA 1
ATOM 757 C C . GLU A 1 94 ? -7.026 21.530 5.390 1.00 81.12 94 GLU A C 1
ATOM 759 O O . GLU A 1 94 ? -7.050 22.378 4.500 1.00 81.12 94 GLU A O 1
ATOM 764 N N . ASN A 1 95 ? -7.218 21.856 6.669 1.00 66.06 95 ASN A N 1
ATOM 765 C CA . ASN A 1 95 ? -7.936 23.059 7.069 1.00 66.06 95 ASN A CA 1
ATOM 766 C C . ASN A 1 95 ? -7.269 24.380 6.614 1.00 66.06 95 ASN A C 1
ATOM 768 O O . ASN A 1 95 ? -6.360 24.912 7.256 1.00 66.06 95 ASN A O 1
ATOM 772 N N . LYS A 1 96 ? -7.786 24.936 5.509 1.00 54.47 96 LYS A N 1
ATOM 773 C CA . LYS A 1 96 ? -7.273 26.119 4.790 1.00 54.47 96 LYS A CA 1
ATOM 774 C C . LYS A 1 96 ? -7.449 27.439 5.546 1.00 54.47 96 LYS A C 1
ATOM 776 O O . LYS A 1 96 ? -6.845 28.444 5.183 1.00 54.47 96 LYS A O 1
ATOM 781 N N . GLU A 1 97 ? -8.271 27.457 6.592 1.00 52.00 97 GLU A N 1
ATOM 782 C CA . GLU A 1 97 ? -8.700 28.689 7.262 1.00 52.00 97 GLU A CA 1
ATOM 783 C C . GLU A 1 97 ? -7.757 29.175 8.379 1.00 52.00 97 GLU A C 1
ATOM 785 O O . GLU A 1 97 ? -8.040 30.188 9.011 1.00 52.00 97 GLU A O 1
ATOM 790 N N . LYS A 1 98 ? -6.627 28.498 8.654 1.00 54.91 98 LYS A N 1
ATOM 791 C CA . LYS A 1 98 ? -5.709 28.809 9.784 1.00 54.91 98 LYS A CA 1
ATOM 792 C C . LYS A 1 98 ? -6.378 28.837 11.176 1.00 54.91 98 LYS A C 1
ATOM 794 O O . LYS A 1 98 ? -5.746 29.214 12.158 1.00 54.91 98 LYS A O 1
ATOM 799 N N . THR A 1 99 ? -7.634 28.408 11.287 1.00 48.88 99 THR A N 1
ATOM 800 C CA . THR A 1 99 ? -8.437 28.395 12.522 1.00 48.88 99 THR A CA 1
ATOM 801 C C . THR A 1 99 ? -8.234 27.136 13.363 1.00 48.88 99 THR A C 1
ATOM 803 O O . THR A 1 99 ? -8.646 27.097 14.523 1.00 48.88 99 THR A O 1
ATOM 806 N N . THR A 1 100 ? -7.586 26.101 12.818 1.00 58.78 100 THR A N 1
ATOM 807 C CA . THR A 1 100 ? -7.321 24.864 13.565 1.00 58.78 100 THR A CA 1
ATOM 808 C C . THR A 1 100 ? -6.223 25.092 14.582 1.00 58.78 100 THR A C 1
ATOM 810 O O . THR A 1 100 ? -5.115 25.519 14.256 1.00 58.78 100 THR A O 1
ATOM 813 N N . ASN A 1 101 ? -6.522 24.760 15.835 1.00 73.00 101 ASN A N 1
ATOM 814 C CA . ASN A 1 101 ? -5.530 24.813 16.889 1.00 73.00 101 ASN A CA 1
ATOM 815 C C . ASN A 1 101 ? -4.430 23.781 16.576 1.00 73.00 101 ASN A C 1
ATOM 817 O O . ASN A 1 101 ? -4.730 22.621 16.302 1.00 73.00 101 ASN A O 1
ATOM 821 N N . TYR A 1 102 ? -3.159 24.178 16.647 1.00 79.88 102 TYR A N 1
ATOM 822 C CA . TYR A 1 102 ? -1.984 23.301 16.504 1.00 79.88 102 TYR A CA 1
ATOM 823 C C . TYR A 1 102 ? -2.148 21.951 17.237 1.00 79.88 102 TYR A C 1
ATOM 825 O O . TYR A 1 102 ? -1.749 20.887 16.763 1.00 79.88 102 TYR A O 1
ATOM 833 N N . GLU A 1 103 ? -2.798 22.002 18.395 1.00 86.06 103 GLU A N 1
ATOM 834 C CA . GLU A 1 103 ? -3.106 20.869 19.253 1.00 86.06 103 GLU A CA 1
ATOM 835 C C . GLU A 1 103 ? -4.097 19.855 18.637 1.00 86.06 103 GLU A C 1
ATOM 837 O O . GLU A 1 103 ? -3.928 18.645 18.812 1.00 86.06 103 GLU A O 1
ATOM 842 N N . GLN A 1 104 ? -5.092 20.329 17.880 1.00 88.31 104 GLN A N 1
ATOM 843 C CA . GLN A 1 104 ? -6.059 19.498 17.149 1.00 88.31 104 GLN A CA 1
ATOM 844 C C . GLN A 1 104 ? -5.393 18.773 15.983 1.00 88.31 104 GLN A C 1
ATOM 846 O O . GLN A 1 104 ? -5.575 17.566 15.828 1.00 88.31 104 GLN A O 1
ATOM 851 N N . PHE A 1 105 ? -4.569 19.491 15.218 1.00 88.25 105 PHE A N 1
ATOM 852 C CA . PHE A 1 105 ? -3.809 18.934 14.103 1.00 88.25 105 PHE A CA 1
ATOM 853 C C . PHE A 1 105 ? -2.850 17.831 14.574 1.00 88.25 105 PHE A C 1
ATOM 855 O O . PHE A 1 105 ? -2.854 16.713 14.059 1.00 88.25 105 PHE A O 1
ATOM 862 N N . LYS A 1 106 ? -2.098 18.100 15.650 1.00 89.19 106 LYS A N 1
ATOM 863 C CA . LYS A 1 106 ? -1.246 17.096 16.298 1.00 89.19 106 LYS A CA 1
ATOM 864 C C . LYS A 1 106 ? -2.062 15.899 16.801 1.00 89.19 106 LYS A C 1
ATOM 866 O O . LYS A 1 106 ? -1.619 14.760 16.680 1.00 89.19 106 LYS A O 1
ATOM 871 N N . GLY A 1 107 ? -3.252 16.144 17.351 1.00 91.75 107 GLY A N 1
ATOM 872 C CA . GLY A 1 107 ? -4.193 15.100 17.758 1.00 91.75 107 GLY A CA 1
ATOM 873 C C . GLY A 1 107 ? -4.609 14.185 16.603 1.00 91.75 107 GLY A C 1
ATOM 874 O O . GLY A 1 107 ? -4.534 12.968 16.753 1.00 91.75 107 GLY A O 1
ATOM 875 N N . ALA A 1 108 ? -4.971 14.757 15.451 1.00 92.56 108 ALA A N 1
ATOM 876 C CA . ALA A 1 108 ? -5.371 14.010 14.258 1.00 92.56 108 ALA A CA 1
ATOM 877 C C . ALA A 1 108 ? -4.248 13.095 13.741 1.00 92.56 108 ALA A C 1
ATOM 879 O O . ALA A 1 108 ? -4.484 11.912 13.495 1.00 92.56 108 ALA A O 1
ATOM 880 N N . LEU A 1 109 ? -3.010 13.600 13.675 1.00 91.94 109 LEU A N 1
ATOM 881 C CA . LEU A 1 109 ? -1.845 12.795 13.284 1.00 91.94 109 LEU A CA 1
ATOM 882 C C . LEU A 1 109 ? -1.614 11.605 14.227 1.00 91.94 109 LEU A C 1
ATOM 884 O O . LEU A 1 109 ? -1.346 10.497 13.767 1.00 91.94 109 LEU A O 1
ATOM 888 N N . TYR A 1 110 ? -1.773 11.791 15.541 1.00 93.38 110 TYR A N 1
ATOM 889 C CA . TYR A 1 110 ? -1.675 10.676 16.487 1.00 93.38 110 TYR A CA 1
ATOM 890 C C . TYR A 1 110 ? -2.813 9.667 16.345 1.00 93.38 110 TYR A C 1
ATOM 892 O O . TYR A 1 110 ? -2.565 8.476 16.481 1.00 93.38 110 TYR A O 1
ATOM 900 N N . VAL A 1 111 ? -4.046 10.100 16.067 1.00 93.75 111 VAL A N 1
ATOM 901 C CA . VAL A 1 111 ? -5.160 9.165 15.818 1.00 93.75 111 VAL A CA 1
ATOM 902 C C . VAL A 1 111 ? -4.884 8.302 14.584 1.00 93.75 111 VAL A C 1
ATOM 904 O O . VAL A 1 111 ? -5.198 7.116 14.589 1.00 93.75 111 VAL A O 1
ATOM 907 N N . LEU A 1 112 ? -4.251 8.870 13.555 1.00 93.06 112 LEU A N 1
ATOM 908 C CA . LEU A 1 112 ? -3.850 8.139 12.354 1.00 93.06 112 LEU A CA 1
ATOM 909 C C . LEU A 1 112 ? -2.705 7.148 12.614 1.00 93.06 112 LEU A C 1
ATOM 911 O O . LEU A 1 112 ? -2.746 6.018 12.124 1.00 93.06 112 LEU A O 1
ATOM 915 N N . ALA A 1 113 ? -1.693 7.569 13.377 1.00 91.44 113 ALA A N 1
ATOM 916 C CA . ALA A 1 113 ? -0.446 6.825 13.557 1.00 91.44 113 ALA A CA 1
ATOM 917 C C . ALA A 1 113 ? -0.456 5.816 14.720 1.00 91.44 113 ALA A C 1
ATOM 919 O O . ALA A 1 113 ? 0.279 4.827 14.686 1.00 91.44 113 ALA A O 1
ATOM 920 N N . ASN A 1 114 ? -1.256 6.052 15.764 1.00 86.38 114 ASN A N 1
ATOM 921 C CA . ASN A 1 114 ? -1.329 5.163 16.925 1.00 86.38 114 ASN A CA 1
ATOM 922 C C . ASN A 1 114 ? -1.919 3.795 16.544 1.00 86.38 114 ASN A C 1
ATOM 924 O O . ASN A 1 114 ? -2.674 3.681 15.585 1.00 86.38 114 ASN A O 1
ATOM 928 N N . GLY A 1 115 ? -1.552 2.754 17.299 1.00 75.88 115 GLY A N 1
ATOM 929 C CA . GLY A 1 115 ? -1.999 1.374 17.055 1.00 75.88 115 GLY A CA 1
ATOM 930 C C . GLY A 1 115 ? -0.945 0.435 16.482 1.00 75.88 115 GLY A C 1
ATOM 931 O O . GLY A 1 115 ? -1.214 -0.750 16.295 1.00 75.88 115 GLY A O 1
ATOM 932 N N . LYS A 1 116 ? 0.288 0.912 16.251 1.00 75.88 116 LYS A N 1
ATOM 933 C CA . LYS A 1 116 ? 1.383 0.120 15.655 1.00 75.88 116 LYS A CA 1
ATOM 934 C C . LYS A 1 116 ? 0.930 -0.506 14.322 1.00 75.88 116 LYS A C 1
ATOM 936 O O . LYS A 1 116 ? 0.715 0.226 13.367 1.00 75.88 116 LYS A O 1
ATOM 941 N N . GLN A 1 117 ? 0.759 -1.831 14.283 1.00 72.44 117 GLN A N 1
ATOM 942 C CA . GLN A 1 117 ? 0.293 -2.608 13.124 1.00 72.44 117 GLN A CA 1
ATOM 943 C C . GLN A 1 117 ? -1.228 -2.518 12.893 1.00 72.44 117 GLN A C 1
ATOM 945 O O . GLN A 1 117 ? -1.720 -2.943 11.857 1.00 72.44 117 GLN A O 1
ATOM 950 N N . ALA A 1 118 ? -1.985 -2.013 13.870 1.00 78.75 118 ALA A N 1
ATOM 951 C CA . ALA A 1 118 ? -3.429 -1.801 13.770 1.00 78.75 118 ALA A CA 1
ATOM 952 C C . ALA A 1 118 ? -3.798 -0.338 13.462 1.00 78.75 118 ALA A C 1
ATOM 954 O O . ALA A 1 118 ? -4.992 -0.010 13.413 1.00 78.75 118 ALA A O 1
ATOM 955 N N . SER A 1 119 ? -2.791 0.524 13.263 1.00 86.62 119 SER A N 1
ATOM 956 C CA . SER A 1 119 ? -2.983 1.945 12.976 1.00 86.62 119 SER A CA 1
ATOM 957 C C . SER A 1 119 ? -3.754 2.148 11.680 1.00 86.62 119 SER A C 1
ATOM 959 O O . SER A 1 119 ? -3.699 1.323 10.770 1.00 86.62 119 SER A O 1
ATOM 961 N N . ILE A 1 120 ? -4.468 3.266 11.570 1.00 90.19 120 ILE A N 1
ATOM 962 C CA . ILE A 1 120 ? -5.276 3.554 10.378 1.00 90.19 120 ILE A CA 1
ATOM 963 C C . ILE A 1 120 ? -4.387 3.593 9.125 1.00 90.19 120 ILE A C 1
ATOM 965 O O . ILE A 1 120 ? -4.789 3.104 8.075 1.00 90.19 120 ILE A O 1
ATOM 969 N N . LEU A 1 121 ? -3.159 4.101 9.261 1.00 90.00 121 LEU A N 1
ATOM 970 C CA . LEU A 1 121 ? -2.191 4.238 8.169 1.00 90.00 121 LEU A CA 1
ATOM 971 C C . LEU A 1 121 ? -1.594 2.917 7.674 1.00 90.00 121 LEU A C 1
ATOM 973 O O . LEU A 1 121 ? -1.117 2.858 6.545 1.00 90.00 121 LEU A O 1
ATOM 977 N N . THR A 1 122 ? -1.590 1.873 8.506 1.00 88.06 122 THR A N 1
ATOM 978 C CA . THR A 1 122 ? -1.053 0.551 8.133 1.00 88.06 122 THR A CA 1
ATOM 979 C C . THR A 1 122 ? -2.122 -0.388 7.580 1.00 88.06 122 THR A C 1
ATOM 981 O O . THR A 1 122 ? -1.798 -1.444 7.035 1.00 88.06 122 THR A O 1
ATOM 984 N N . ARG A 1 123 ? -3.404 -0.013 7.676 1.00 87.94 123 ARG A N 1
ATOM 985 C CA . ARG A 1 123 ? -4.514 -0.821 7.166 1.00 87.94 123 ARG A CA 1
ATOM 986 C C . ARG A 1 123 ? -4.587 -0.759 5.640 1.00 87.94 123 ARG A C 1
ATOM 988 O O . ARG A 1 123 ? -4.530 0.305 5.033 1.00 87.94 123 ARG A O 1
ATOM 995 N N . GLN A 1 124 ? -4.770 -1.927 5.034 1.00 89.12 124 GLN A N 1
ATOM 996 C CA . GLN A 1 124 ? -4.885 -2.109 3.588 1.00 89.12 124 GLN A CA 1
ATOM 997 C C . GLN A 1 124 ? -6.319 -1.830 3.120 1.00 89.12 124 GLN A C 1
ATOM 999 O O . GLN A 1 124 ? -7.126 -2.747 2.971 1.00 89.12 124 GLN A O 1
ATOM 1004 N N . ASP A 1 125 ? -6.658 -0.555 2.935 1.00 91.62 125 ASP A N 1
ATOM 1005 C CA . ASP A 1 125 ? -7.990 -0.144 2.493 1.00 91.62 125 ASP A CA 1
ATOM 1006 C C . ASP A 1 125 ? -7.919 0.981 1.457 1.00 91.62 125 ASP A C 1
ATOM 1008 O O . ASP A 1 125 ? -7.513 2.103 1.763 1.00 91.62 125 ASP A O 1
ATOM 1012 N N . TRP A 1 126 ? -8.332 0.673 0.226 1.00 93.25 126 TRP A N 1
ATOM 1013 C CA . TRP A 1 126 ? -8.251 1.592 -0.908 1.00 93.25 126 TRP A CA 1
ATOM 1014 C C . TRP A 1 126 ? -9.050 2.884 -0.697 1.00 93.25 126 TRP A C 1
ATOM 1016 O O . TRP A 1 126 ? -8.546 3.957 -1.015 1.00 93.25 126 TRP A O 1
ATOM 1026 N N . GLU A 1 127 ? -10.254 2.812 -0.118 1.00 93.00 127 GLU A N 1
ATOM 1027 C CA . GLU A 1 127 ? -11.119 3.989 0.090 1.00 93.00 127 GLU A CA 1
ATOM 1028 C C . GLU A 1 127 ? -10.517 4.960 1.109 1.00 93.00 127 GLU A C 1
ATOM 1030 O O . GLU A 1 127 ? -10.682 6.176 1.032 1.00 93.00 127 GLU A O 1
ATOM 1035 N N . VAL A 1 128 ? -9.831 4.401 2.101 1.00 93.69 128 VAL A N 1
ATOM 1036 C CA . VAL A 1 128 ? -9.201 5.153 3.183 1.00 93.69 128 VAL A CA 1
ATOM 1037 C C . VAL A 1 128 ? -7.911 5.796 2.676 1.00 93.69 128 VAL A C 1
ATOM 1039 O O . VAL A 1 128 ? -7.672 6.974 2.934 1.00 93.69 128 VAL A O 1
ATOM 1042 N N . ILE A 1 129 ? -7.117 5.051 1.903 1.00 94.81 129 ILE A N 1
ATOM 1043 C CA . ILE A 1 129 ? -5.892 5.541 1.260 1.00 94.81 129 ILE A CA 1
ATOM 1044 C C . ILE A 1 129 ? -6.198 6.694 0.293 1.00 94.81 129 ILE A C 1
ATOM 1046 O O . ILE A 1 129 ? -5.506 7.709 0.342 1.00 94.81 129 ILE A O 1
ATOM 1050 N N . GLU A 1 130 ? -7.258 6.579 -0.517 1.00 95.25 130 GLU A N 1
ATOM 1051 C CA . GLU A 1 130 ? -7.708 7.620 -1.461 1.00 95.25 130 GLU A CA 1
ATOM 1052 C C . GLU A 1 130 ? -7.937 8.973 -0.804 1.00 95.25 130 GLU A C 1
ATOM 1054 O O . GLU A 1 130 ? -7.593 10.000 -1.381 1.00 95.25 130 GLU A O 1
ATOM 1059 N N . LYS A 1 131 ? -8.455 8.979 0.423 1.00 94.19 131 LYS A N 1
ATOM 1060 C CA . LYS A 1 131 ? -8.716 10.213 1.162 1.00 94.19 131 LYS A CA 1
ATOM 1061 C C . LYS A 1 131 ? -7.500 10.683 1.958 1.00 94.19 131 LYS A C 1
ATOM 1063 O O . LYS A 1 131 ? -7.161 11.861 1.940 1.00 94.19 131 LYS A O 1
ATOM 1068 N N . ILE A 1 132 ? -6.836 9.771 2.669 1.00 94.44 132 ILE A N 1
ATOM 1069 C CA . ILE A 1 132 ? -5.785 10.129 3.629 1.00 94.44 132 ILE A CA 1
ATOM 1070 C C . ILE A 1 132 ? -4.480 10.515 2.938 1.00 94.44 132 ILE A C 1
ATOM 1072 O O . ILE A 1 132 ? -3.842 11.469 3.374 1.00 94.44 132 ILE A O 1
ATOM 1076 N N . TRP A 1 133 ? -4.038 9.783 1.912 1.00 94.75 133 TRP A N 1
ATOM 1077 C CA . TRP A 1 133 ? -2.717 10.022 1.319 1.00 94.75 133 TRP A CA 1
ATOM 1078 C C . TRP A 1 133 ? -2.609 1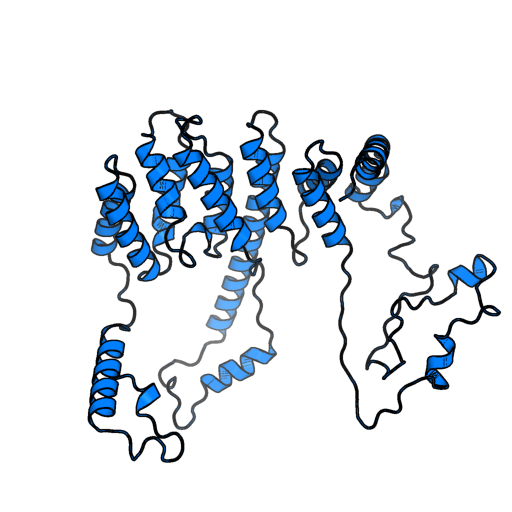1.413 0.681 1.00 94.75 133 TRP A C 1
ATOM 1080 O O . TRP A 1 133 ? -1.695 12.146 1.066 1.00 94.75 133 TRP A O 1
ATOM 1090 N N . PRO A 1 134 ? -3.538 11.844 -0.199 1.00 93.94 134 PRO A N 1
ATOM 1091 C CA . PRO A 1 134 ? -3.517 13.209 -0.721 1.00 93.94 134 PRO A CA 1
ATOM 1092 C C . PRO A 1 134 ? -3.637 14.261 0.387 1.00 93.94 134 PRO A C 1
ATOM 1094 O O . PRO A 1 134 ? -2.886 15.236 0.379 1.00 93.94 134 PRO A O 1
ATOM 1097 N N . ALA A 1 135 ? -4.515 14.038 1.374 1.00 93.00 135 ALA A N 1
ATOM 1098 C CA . ALA A 1 135 ? -4.701 14.960 2.493 1.00 93.00 135 ALA A CA 1
ATOM 1099 C C . ALA A 1 135 ? -3.426 15.122 3.333 1.00 93.00 135 ALA A C 1
ATOM 1101 O O . ALA A 1 135 ? -3.065 16.239 3.682 1.00 93.00 135 ALA A O 1
ATOM 1102 N N . LEU A 1 136 ? -2.700 14.036 3.617 1.00 92.31 136 LEU A N 1
ATOM 1103 C CA . LEU A 1 136 ? -1.417 14.083 4.324 1.00 92.31 136 LEU A CA 1
ATOM 1104 C C . LEU A 1 136 ? -0.323 14.764 3.500 1.00 92.31 136 LEU A C 1
ATOM 1106 O O . LEU A 1 136 ? 0.485 15.500 4.064 1.00 92.31 136 LEU A O 1
ATOM 1110 N N . CYS A 1 137 ? -0.288 14.541 2.184 1.00 91.06 137 CYS A N 1
ATOM 1111 C CA . CYS A 1 137 ? 0.654 15.231 1.308 1.00 91.06 137 CYS A CA 1
ATOM 1112 C C . CYS A 1 137 ? 0.398 16.736 1.270 1.00 91.06 137 CYS A C 1
ATOM 1114 O O . CYS A 1 137 ? 1.359 17.492 1.229 1.00 91.06 137 CYS A O 1
ATOM 1116 N N . LEU A 1 138 ? -0.862 17.172 1.304 1.00 89.44 138 LEU A N 1
ATOM 1117 C CA . LEU A 1 138 ? -1.253 18.585 1.275 1.00 89.44 138 LEU A CA 1
ATOM 1118 C C . LEU A 1 138 ? -1.346 19.232 2.664 1.00 89.44 138 LEU A C 1
ATOM 1120 O O . LEU A 1 138 ? -1.563 20.437 2.756 1.00 89.44 138 LEU A O 1
ATOM 1124 N N . ALA A 1 139 ? -1.197 18.457 3.739 1.00 87.12 139 ALA A N 1
ATOM 1125 C CA . ALA A 1 139 ? -1.351 18.951 5.097 1.00 87.12 139 ALA A CA 1
ATOM 1126 C C . ALA A 1 139 ? -0.242 19.952 5.447 1.00 87.12 139 ALA A C 1
ATOM 1128 O O . ALA A 1 139 ? 0.934 19.598 5.558 1.00 87.12 139 ALA A O 1
ATOM 1129 N N . GLU A 1 140 ? -0.627 21.202 5.686 1.00 79.06 140 GLU A N 1
ATOM 1130 C CA . GLU A 1 140 ? 0.275 22.247 6.157 1.00 79.06 140 GLU A CA 1
ATOM 1131 C C . GLU A 1 140 ? 0.205 22.345 7.683 1.00 79.06 140 GLU A C 1
ATOM 1133 O O . GLU A 1 140 ? -0.859 22.544 8.271 1.00 79.06 140 GLU A O 1
ATOM 1138 N N . SER A 1 141 ? 1.358 22.215 8.349 1.00 72.50 141 SER A N 1
ATOM 1139 C CA . SER A 1 141 ? 1.425 22.486 9.786 1.00 72.50 141 SER A CA 1
ATOM 1140 C C . SER A 1 141 ? 1.054 23.952 10.042 1.00 72.50 141 SER A C 1
ATOM 1142 O O . SER A 1 141 ? 1.680 24.830 9.442 1.00 72.50 141 SER A O 1
ATOM 1144 N N . PRO A 1 142 ? 0.149 24.249 10.995 1.00 69.69 142 PRO A N 1
ATOM 1145 C CA . PRO A 1 142 ? -0.153 25.625 11.398 1.00 69.69 142 PRO A CA 1
ATOM 1146 C C . PRO A 1 142 ? 1.080 26.409 11.879 1.00 69.69 142 PRO A C 1
ATOM 1148 O O . PRO A 1 142 ? 1.094 27.636 11.832 1.00 69.69 142 PRO A O 1
ATOM 1151 N N . ASP A 1 143 ? 2.114 25.700 12.349 1.00 70.62 143 ASP A N 1
ATOM 1152 C CA . ASP A 1 143 ? 3.409 26.263 12.728 1.00 70.62 143 ASP A CA 1
ATOM 1153 C C . ASP A 1 143 ? 4.547 25.332 12.256 1.00 70.62 143 ASP A C 1
ATOM 1155 O O . ASP A 1 143 ? 4.831 24.313 12.902 1.00 70.62 143 ASP A O 1
ATOM 1159 N N . PRO A 1 144 ? 5.193 25.636 11.116 1.00 68.94 144 PRO A N 1
ATOM 1160 C CA . PRO A 1 144 ? 6.288 24.835 10.567 1.00 68.94 144 PRO A CA 1
ATOM 1161 C C . PRO A 1 144 ? 7.568 24.852 11.417 1.00 68.94 144 PRO A C 1
ATOM 1163 O O . PRO A 1 144 ? 8.420 23.983 11.247 1.00 68.94 144 PRO A O 1
ATOM 1166 N N . SER A 1 145 ? 7.721 25.816 12.335 1.00 73.50 145 SER A N 1
ATOM 1167 C CA . SER A 1 145 ? 8.929 25.961 13.164 1.00 73.50 145 SER A CA 1
ATOM 1168 C C . SER A 1 145 ? 8.994 24.948 14.313 1.00 73.50 145 SER A C 1
ATOM 1170 O O . SER A 1 145 ? 10.064 24.651 14.853 1.00 73.50 145 SER A O 1
ATOM 1172 N N . LYS A 1 146 ? 7.847 24.369 14.688 1.00 80.94 146 LYS A N 1
ATOM 1173 C CA . LYS A 1 146 ? 7.757 23.423 15.799 1.00 80.94 146 LYS A CA 1
ATOM 1174 C C . LYS A 1 146 ? 8.263 22.041 15.405 1.00 80.94 146 LYS A C 1
ATOM 1176 O O . LYS A 1 146 ? 7.547 21.222 14.825 1.00 80.94 146 LYS A O 1
ATOM 1181 N N . GLN A 1 147 ? 9.463 21.732 15.887 1.00 83.62 147 GLN A N 1
ATOM 1182 C CA . GLN A 1 147 ? 10.137 20.446 15.691 1.00 83.62 147 GLN A CA 1
ATOM 1183 C C . GLN A 1 147 ? 9.277 19.230 16.067 1.00 83.62 147 GLN A C 1
ATOM 1185 O O . GLN A 1 147 ? 9.374 18.193 15.424 1.00 83.62 147 GLN A O 1
ATOM 1190 N N . SER A 1 148 ? 8.394 19.341 17.067 1.00 85.19 148 SER A N 1
ATOM 1191 C CA . SER A 1 148 ? 7.581 18.193 17.490 1.00 85.19 148 SER A CA 1
ATOM 1192 C C . SER A 1 148 ? 6.493 17.778 16.488 1.00 85.19 148 SER A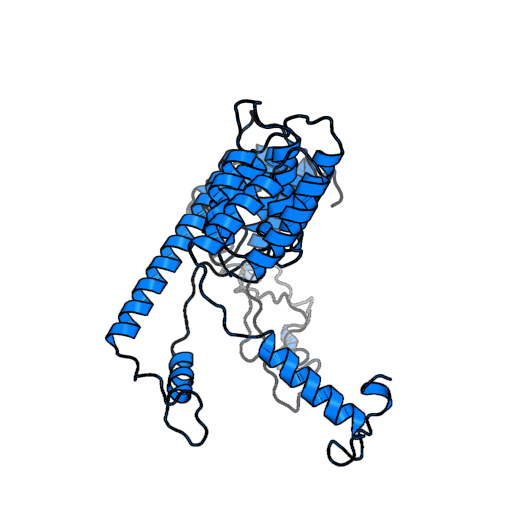 C 1
ATOM 1194 O O . SER A 1 148 ? 6.078 16.625 16.523 1.00 85.19 148 SER A O 1
ATOM 1196 N N . ILE A 1 149 ? 6.025 18.684 15.614 1.00 83.69 149 ILE A N 1
ATOM 1197 C CA . ILE A 1 149 ? 5.133 18.312 14.501 1.00 83.69 149 ILE A CA 1
ATOM 1198 C C . ILE A 1 149 ? 5.947 17.757 13.346 1.00 83.69 149 ILE A C 1
ATOM 1200 O O . ILE A 1 149 ? 5.564 16.739 12.785 1.00 83.69 149 ILE A O 1
ATOM 1204 N N . VAL A 1 150 ? 7.073 18.394 13.028 1.00 85.25 150 VAL A N 1
ATOM 1205 C CA . VAL A 1 150 ? 7.988 17.920 11.986 1.00 85.25 150 VAL A CA 1
ATOM 1206 C C . VAL A 1 150 ? 8.388 16.466 12.251 1.00 85.25 150 VAL A C 1
ATOM 1208 O O . VAL A 1 150 ? 8.167 15.620 11.393 1.00 85.25 150 VAL A O 1
ATOM 1211 N N . ALA A 1 151 ? 8.829 16.156 13.473 1.00 89.25 151 ALA A N 1
ATOM 1212 C CA . ALA A 1 151 ? 9.180 14.798 13.879 1.00 89.25 151 ALA A CA 1
ATOM 1213 C C . ALA A 1 151 ? 7.989 13.823 13.840 1.00 89.25 151 ALA A C 1
ATOM 1215 O O . ALA A 1 151 ? 8.166 12.647 13.535 1.00 89.25 151 ALA A O 1
ATOM 1216 N N . LEU A 1 152 ? 6.770 14.288 14.147 1.00 89.38 152 LEU A N 1
ATOM 1217 C CA . LEU A 1 152 ? 5.568 13.451 14.066 1.00 89.38 152 LEU A CA 1
ATOM 1218 C C . LEU A 1 152 ? 5.181 13.153 12.613 1.00 89.38 152 LEU A C 1
ATOM 1220 O O . LEU A 1 152 ? 4.754 12.042 12.317 1.00 89.38 152 LEU A O 1
ATOM 1224 N N . PHE A 1 153 ? 5.345 14.120 11.714 1.00 87.81 153 PHE A N 1
ATOM 1225 C CA . PHE A 1 153 ? 5.146 13.918 10.284 1.00 87.81 153 PHE A CA 1
ATOM 1226 C C . PHE A 1 153 ? 6.160 12.950 9.696 1.00 87.81 153 PHE A C 1
ATOM 1228 O O . PHE A 1 153 ? 5.764 12.048 8.965 1.00 87.81 153 PHE A O 1
ATOM 1235 N N . ASP A 1 154 ? 7.436 13.102 10.052 1.00 89.06 154 ASP A N 1
ATOM 1236 C CA . ASP A 1 154 ? 8.484 12.173 9.626 1.00 89.06 154 ASP A CA 1
ATOM 1237 C C . ASP A 1 154 ? 8.171 10.756 10.125 1.00 89.06 154 ASP A C 1
ATOM 1239 O O . ASP A 1 154 ? 8.186 9.807 9.347 1.00 89.06 154 ASP A O 1
ATOM 1243 N N . TYR A 1 155 ? 7.727 10.622 11.381 1.00 91.31 155 TYR A N 1
ATOM 1244 C CA . TYR A 1 155 ? 7.251 9.346 11.919 1.00 91.31 155 TYR A CA 1
ATOM 1245 C C . TYR A 1 155 ? 6.056 8.766 11.143 1.00 91.31 155 TYR A C 1
ATOM 1247 O O . TYR A 1 155 ? 6.027 7.569 10.872 1.00 91.31 155 TYR A O 1
ATOM 1255 N N . VAL A 1 156 ? 5.069 9.590 10.777 1.00 91.88 156 VAL A N 1
ATOM 1256 C CA . VAL A 1 156 ? 3.905 9.176 9.971 1.00 91.88 156 VAL A CA 1
ATOM 1257 C C . VAL A 1 156 ? 4.335 8.694 8.586 1.00 91.88 156 VAL A C 1
ATOM 1259 O O . VAL A 1 156 ? 3.879 7.644 8.131 1.00 91.88 156 VAL A O 1
ATOM 1262 N N . GLN A 1 157 ? 5.228 9.434 7.931 1.00 91.19 157 GLN A N 1
ATOM 1263 C CA . GLN A 1 157 ? 5.773 9.085 6.625 1.00 91.19 157 GLN A CA 1
ATOM 1264 C C . GLN A 1 157 ? 6.539 7.756 6.692 1.00 91.19 157 GLN A C 1
ATOM 1266 O O . GLN A 1 157 ? 6.252 6.845 5.912 1.00 91.19 157 GLN A O 1
ATOM 1271 N N . ASP A 1 158 ? 7.436 7.602 7.666 1.00 91.38 158 ASP A N 1
ATOM 1272 C CA . ASP A 1 158 ? 8.207 6.374 7.875 1.00 91.38 158 ASP A CA 1
ATOM 1273 C C . ASP A 1 158 ? 7.310 5.179 8.213 1.00 91.38 158 ASP A C 1
ATOM 1275 O O . ASP A 1 158 ? 7.553 4.063 7.740 1.00 91.38 158 ASP A O 1
ATOM 1279 N N . LEU A 1 159 ? 6.243 5.396 8.991 1.00 91.75 159 LEU A N 1
ATOM 1280 C CA . LEU A 1 159 ? 5.272 4.361 9.334 1.00 91.75 159 LEU A CA 1
ATOM 1281 C C . LEU A 1 159 ? 4.575 3.814 8.083 1.00 91.75 159 LEU A C 1
ATOM 1283 O O . LEU A 1 159 ? 4.433 2.594 7.966 1.00 91.75 159 LEU A O 1
ATOM 1287 N N . ILE A 1 160 ? 4.177 4.686 7.149 1.00 92.50 160 ILE A N 1
ATOM 1288 C CA . ILE A 1 160 ? 3.565 4.275 5.878 1.00 92.50 160 ILE A CA 1
ATOM 1289 C C . ILE A 1 160 ? 4.594 3.533 5.025 1.00 92.50 160 ILE A C 1
ATOM 1291 O O . ILE A 1 160 ? 4.335 2.413 4.598 1.00 92.50 160 ILE A O 1
ATOM 1295 N N . ILE A 1 161 ? 5.781 4.109 4.820 1.00 90.06 161 ILE A N 1
ATOM 1296 C CA . ILE A 1 161 ? 6.811 3.538 3.936 1.00 90.06 161 ILE A CA 1
ATOM 1297 C C . ILE A 1 161 ? 7.267 2.156 4.417 1.00 90.06 161 ILE A C 1
ATOM 1299 O O . ILE A 1 161 ? 7.447 1.251 3.606 1.00 90.06 161 ILE A O 1
ATOM 1303 N N . THR A 1 162 ? 7.445 1.982 5.728 1.00 89.94 162 THR A N 1
ATOM 1304 C CA . THR A 1 162 ? 7.993 0.742 6.299 1.00 89.94 162 THR A CA 1
ATOM 1305 C C . THR A 1 162 ? 6.976 -0.400 6.306 1.00 89.94 162 THR A C 1
ATOM 1307 O O . THR A 1 162 ? 7.361 -1.560 6.179 1.00 89.94 162 THR A O 1
ATOM 1310 N N . ASN A 1 163 ? 5.684 -0.095 6.469 1.00 89.50 163 ASN A N 1
ATOM 1311 C CA . ASN A 1 163 ? 4.640 -1.116 6.615 1.00 89.50 163 ASN A CA 1
ATOM 1312 C C . ASN A 1 163 ? 3.778 -1.296 5.357 1.00 89.50 163 ASN A C 1
ATOM 1314 O O . ASN A 1 163 ? 3.024 -2.268 5.276 1.00 89.50 163 ASN A O 1
ATOM 1318 N N . HIS A 1 164 ? 3.865 -0.393 4.375 1.00 88.44 164 HIS A N 1
ATOM 1319 C CA . HIS A 1 164 ? 3.103 -0.530 3.142 1.00 88.44 164 HIS A CA 1
ATOM 1320 C C . HIS A 1 164 ? 3.550 -1.772 2.371 1.00 88.44 164 HIS A C 1
ATOM 1322 O O . HIS A 1 164 ? 4.710 -1.940 1.995 1.00 88.44 164 HIS A O 1
ATOM 1328 N N . THR A 1 165 ? 2.580 -2.628 2.087 1.00 85.56 165 THR A N 1
ATOM 1329 C CA . THR A 1 165 ? 2.740 -3.829 1.275 1.00 85.56 165 THR A CA 1
ATOM 1330 C C . THR A 1 165 ? 1.690 -3.796 0.181 1.00 85.56 165 THR A C 1
ATOM 1332 O O . THR A 1 165 ? 0.520 -3.526 0.447 1.00 85.56 165 THR A O 1
ATOM 1335 N N . SER A 1 166 ? 2.099 -4.051 -1.062 1.00 85.88 166 SER A N 1
ATOM 1336 C CA . SER A 1 166 ? 1.172 -4.083 -2.192 1.00 85.88 166 SER A CA 1
ATOM 1337 C C . SER A 1 166 ? 0.122 -5.175 -1.970 1.00 85.88 166 SER A C 1
ATOM 1339 O O . SER A 1 166 ? 0.464 -6.348 -1.834 1.00 85.88 166 SER A O 1
ATOM 1341 N N . PHE A 1 167 ? -1.155 -4.790 -1.934 1.00 88.25 167 PHE A N 1
ATOM 1342 C CA . PHE A 1 167 ? -2.283 -5.686 -1.649 1.00 88.25 167 PHE A CA 1
ATOM 1343 C C . PHE A 1 167 ? -3.268 -5.771 -2.820 1.00 88.25 167 PHE A C 1
ATOM 1345 O O . PHE A 1 167 ? -3.180 -5.020 -3.778 1.00 88.25 167 PHE A O 1
ATOM 1352 N N . GLN A 1 168 ? -4.171 -6.737 -2.839 1.00 87.56 168 GLN A N 1
ATOM 1353 C CA . GLN A 1 168 ? -4.866 -7.134 -4.071 1.00 87.56 168 GLN A CA 1
ATOM 1354 C C . GLN A 1 168 ? -5.766 -6.017 -4.656 1.00 87.56 168 GLN A C 1
ATOM 1356 O O . GLN A 1 168 ? -6.497 -5.349 -3.925 1.00 87.56 168 GLN A O 1
ATOM 1361 N N . ILE A 1 169 ? -5.691 -5.810 -5.981 1.00 88.31 169 ILE A N 1
ATOM 1362 C CA . ILE A 1 169 ? -6.618 -4.940 -6.739 1.00 88.31 169 ILE A CA 1
ATOM 1363 C C . ILE A 1 169 ? -7.742 -5.793 -7.321 1.00 88.31 169 ILE A C 1
ATOM 1365 O O . ILE A 1 169 ? -8.915 -5.501 -7.101 1.00 88.31 169 ILE A O 1
ATOM 1369 N N . GLU A 1 170 ? -7.364 -6.854 -8.039 1.00 88.25 170 GLU A N 1
ATOM 1370 C CA . GLU A 1 170 ? -8.280 -7.872 -8.539 1.00 88.25 170 GLU A CA 1
ATOM 1371 C C . GLU A 1 170 ? -8.186 -9.124 -7.666 1.00 88.25 170 GLU A C 1
ATOM 1373 O O . GLU A 1 170 ? -7.118 -9.724 -7.526 1.00 88.25 170 GLU A O 1
ATOM 1378 N N . PHE A 1 171 ? -9.317 -9.532 -7.105 1.00 87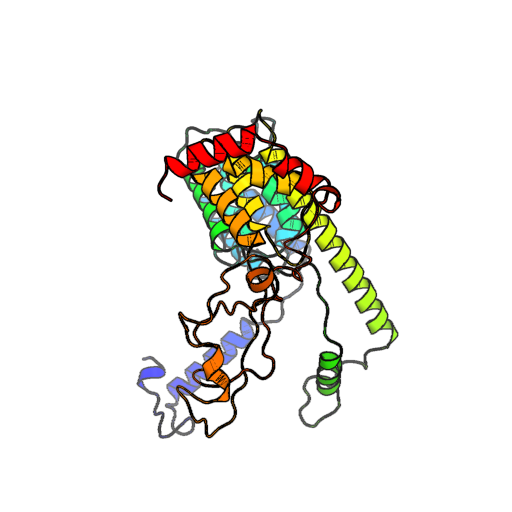.56 171 PHE A N 1
ATOM 1379 C CA . PHE A 1 171 ? -9.462 -10.772 -6.366 1.00 87.56 171 PHE A CA 1
ATOM 1380 C C . PHE A 1 171 ? -10.268 -11.774 -7.195 1.00 87.56 171 PHE A C 1
ATOM 1382 O O . PHE A 1 171 ? -11.392 -11.501 -7.623 1.00 87.56 171 PHE A O 1
ATOM 1389 N N . LYS A 1 172 ? -9.656 -12.924 -7.489 1.00 85.75 172 LYS A N 1
ATOM 1390 C CA . LYS A 1 172 ? -10.249 -14.015 -8.272 1.00 85.75 172 LYS A CA 1
ATOM 1391 C C . LYS A 1 172 ? -9.853 -15.346 -7.649 1.00 85.75 172 LYS A C 1
ATOM 1393 O O . LYS A 1 172 ? -8.671 -15.592 -7.410 1.00 85.75 172 LYS A O 1
ATOM 1398 N N . PHE A 1 173 ? -10.834 -16.213 -7.422 1.00 84.19 173 PHE A N 1
ATOM 1399 C CA . PHE A 1 173 ? -10.586 -17.579 -6.973 1.00 84.19 173 PHE A CA 1
ATOM 1400 C C . PHE A 1 173 ? -10.396 -18.514 -8.173 1.00 84.19 173 PHE A C 1
ATOM 1402 O O . PHE A 1 173 ? -11.204 -18.475 -9.099 1.00 84.19 173 PHE A O 1
ATOM 1409 N N . PRO A 1 174 ? -9.364 -19.373 -8.171 1.00 87.38 174 PRO A N 1
ATOM 1410 C CA . PRO A 1 174 ? -9.258 -20.468 -9.127 1.00 87.38 174 PRO A CA 1
ATOM 1411 C C . PRO A 1 174 ? -10.407 -21.473 -8.978 1.00 87.38 174 PRO A C 1
ATOM 1413 O O . PRO A 1 174 ? -10.740 -21.868 -7.859 1.00 87.38 174 PRO A O 1
ATOM 1416 N N . ASP A 1 175 ? -10.915 -21.986 -10.102 1.00 86.06 175 ASP A N 1
ATOM 1417 C CA . ASP A 1 175 ? -12.066 -22.904 -10.121 1.00 86.06 175 ASP A CA 1
ATOM 1418 C C . ASP A 1 175 ? -11.846 -24.188 -9.303 1.00 86.06 175 ASP A C 1
ATOM 1420 O O . ASP A 1 175 ? -12.770 -24.770 -8.738 1.00 86.06 175 ASP A O 1
ATOM 1424 N N . ASN A 1 176 ? -10.589 -24.618 -9.188 1.00 88.50 176 ASN A N 1
ATOM 1425 C CA . ASN A 1 176 ? -10.210 -25.808 -8.432 1.00 88.50 176 ASN A CA 1
ATOM 1426 C C . ASN A 1 176 ? -10.482 -25.680 -6.924 1.00 88.50 176 ASN A C 1
ATOM 1428 O O . ASN A 1 176 ? -10.649 -26.701 -6.261 1.00 88.50 176 ASN A O 1
ATOM 1432 N N . ILE A 1 177 ? -10.520 -24.456 -6.380 1.00 88.44 177 ILE A N 1
ATOM 1433 C CA . ILE A 1 177 ? -10.721 -24.221 -4.942 1.00 88.44 177 ILE A CA 1
ATOM 1434 C C . ILE A 1 177 ? -12.171 -24.490 -4.535 1.00 88.44 177 ILE A C 1
ATOM 1436 O O . ILE A 1 177 ? -12.402 -24.987 -3.433 1.00 88.44 177 ILE A O 1
ATOM 1440 N N . PHE A 1 178 ? -13.137 -24.248 -5.428 1.00 84.56 178 PHE A N 1
ATOM 1441 C CA . PHE A 1 178 ? -14.555 -24.454 -5.121 1.00 84.56 178 PHE A CA 1
ATOM 1442 C C . PHE A 1 178 ? -14.859 -25.902 -4.725 1.00 84.56 178 PHE A C 1
ATOM 1444 O O . PHE A 1 178 ? -15.592 -26.114 -3.771 1.00 84.56 178 PHE A O 1
ATOM 1451 N N . LYS A 1 179 ? -14.182 -26.889 -5.329 1.00 85.88 179 LYS A N 1
ATOM 1452 C CA . LYS A 1 179 ? -14.323 -28.309 -4.955 1.00 85.88 179 LYS A CA 1
ATOM 1453 C C . LYS A 1 179 ? -13.974 -28.580 -3.487 1.00 85.88 179 LYS A C 1
ATOM 1455 O O . LYS A 1 179 ? -14.623 -29.389 -2.837 1.00 85.88 179 LYS A O 1
ATOM 1460 N N . PHE A 1 180 ? -12.942 -27.916 -2.962 1.00 86.44 180 PHE A N 1
ATOM 1461 C CA . PHE A 1 180 ? -12.553 -28.056 -1.556 1.00 86.44 180 PHE A CA 1
ATOM 1462 C C . PHE A 1 180 ? -13.501 -27.298 -0.627 1.00 86.44 180 PHE A C 1
ATOM 1464 O O . PHE A 1 180 ? -13.755 -27.755 0.483 1.00 86.44 180 PHE A O 1
ATOM 1471 N N . ALA A 1 181 ? -14.024 -26.153 -1.073 1.00 84.81 181 ALA A N 1
ATOM 1472 C CA . ALA A 1 181 ? -15.030 -25.408 -0.326 1.00 84.81 181 ALA A CA 1
ATOM 1473 C C . ALA A 1 181 ? -16.344 -26.198 -0.209 1.00 84.81 181 ALA A C 1
ATOM 1475 O O . ALA A 1 181 ? -16.915 -26.254 0.877 1.00 84.81 181 ALA A O 1
ATOM 1476 N N . ASP A 1 182 ? -16.768 -26.866 -1.285 1.00 82.19 182 ASP A N 1
ATOM 1477 C CA . ASP A 1 182 ? -17.942 -27.741 -1.289 1.00 82.19 182 ASP A CA 1
ATOM 1478 C C . ASP A 1 182 ? -17.756 -28.910 -0.307 1.00 82.19 182 ASP A C 1
ATOM 1480 O O . ASP A 1 182 ? -18.632 -29.161 0.517 1.00 82.19 182 ASP A O 1
ATOM 1484 N N . ALA A 1 183 ? -16.574 -29.538 -0.285 1.00 83.50 183 ALA A N 1
ATOM 1485 C CA . ALA A 1 183 ? -16.255 -30.622 0.651 1.00 83.50 183 ALA A CA 1
ATOM 1486 C C . ALA A 1 183 ? -16.301 -30.209 2.139 1.00 83.50 183 ALA A C 1
ATOM 1488 O O . ALA A 1 183 ? -16.562 -31.043 3.002 1.00 83.50 183 ALA A O 1
ATOM 1489 N N . LEU A 1 184 ? -16.072 -28.930 2.471 1.00 82.19 184 LEU A N 1
ATOM 1490 C CA . LEU A 1 184 ? -16.236 -28.429 3.848 1.00 82.19 184 LEU A CA 1
ATOM 1491 C C . LEU A 1 184 ? -17.713 -28.338 4.268 1.00 82.19 184 LEU A C 1
ATOM 1493 O O . LEU A 1 184 ? -18.025 -28.368 5.461 1.00 82.19 184 LEU A O 1
ATOM 1497 N N . LEU A 1 185 ? -18.614 -28.207 3.293 1.00 79.69 185 LEU A N 1
ATOM 1498 C CA . LEU A 1 185 ? -20.059 -28.118 3.494 1.00 79.69 185 LEU A CA 1
ATOM 1499 C C . LEU A 1 185 ? -20.749 -29.484 3.405 1.00 79.69 185 LEU A C 1
ATOM 1501 O O . LEU A 1 185 ? -21.874 -29.619 3.882 1.00 79.69 185 LEU A O 1
ATOM 1505 N N . GLU A 1 186 ? -20.092 -30.488 2.818 1.00 78.19 186 GLU A N 1
ATOM 1506 C CA . GLU A 1 186 ? -20.594 -31.860 2.752 1.00 78.19 186 GLU A CA 1
ATOM 1507 C C . GLU A 1 186 ? -20.831 -32.450 4.150 1.00 78.19 186 GLU A C 1
ATOM 1509 O O . GLU A 1 186 ? -20.115 -32.175 5.118 1.00 78.19 186 GLU A O 1
ATOM 1514 N N . ASP A 1 187 ? -21.865 -33.280 4.275 1.00 74.62 187 ASP A N 1
ATOM 1515 C CA . ASP A 1 187 ? -22.199 -33.904 5.551 1.00 74.62 187 ASP A CA 1
ATOM 1516 C C . ASP A 1 187 ? -21.243 -35.069 5.842 1.00 74.62 187 ASP A C 1
ATOM 1518 O O . ASP A 1 187 ? -21.292 -36.114 5.195 1.00 74.62 187 ASP A O 1
ATOM 1522 N N . TYR A 1 188 ? -20.369 -34.883 6.832 1.00 80.00 188 TYR A N 1
ATOM 1523 C CA . TYR A 1 188 ? -19.477 -35.916 7.352 1.00 80.00 188 TYR A CA 1
ATOM 1524 C C . TYR A 1 188 ? -19.517 -35.965 8.887 1.00 80.00 188 TYR A C 1
ATOM 1526 O O . TYR A 1 188 ? -19.969 -35.037 9.574 1.00 80.00 188 TYR A O 1
ATOM 1534 N N . GLU A 1 189 ? -19.069 -37.086 9.455 1.00 80.44 189 GLU A N 1
ATOM 1535 C CA . GLU A 1 189 ? -19.048 -37.300 10.903 1.00 80.44 189 GLU A CA 1
ATOM 1536 C C . GLU A 1 189 ? -18.086 -36.312 11.587 1.00 80.44 189 GLU A C 1
ATOM 1538 O O . GLU A 1 189 ? -16.899 -36.257 11.277 1.00 80.44 189 GLU A O 1
ATOM 1543 N N . GLY A 1 190 ? -18.608 -35.489 12.503 1.00 77.00 190 GLY A N 1
ATOM 1544 C CA . GLY A 1 190 ? -17.844 -34.417 13.152 1.00 77.00 190 GLY A CA 1
ATOM 1545 C C . GLY A 1 190 ? -17.832 -33.074 12.410 1.00 77.00 190 GLY A C 1
ATOM 1546 O O . GLY A 1 190 ? -17.124 -32.164 12.842 1.00 77.00 190 GLY A O 1
ATOM 1547 N N . ASN A 1 191 ? -18.616 -32.905 11.337 1.00 78.94 191 ASN A N 1
ATOM 1548 C CA . ASN A 1 191 ? -18.737 -31.606 10.675 1.00 78.94 191 ASN A CA 1
ATOM 1549 C C . ASN A 1 191 ? -19.385 -30.560 11.616 1.00 78.94 191 ASN A C 1
ATOM 1551 O O . ASN A 1 191 ? -20.527 -30.710 12.056 1.00 78.94 191 ASN A O 1
ATOM 1555 N N . ILE A 1 192 ? -18.651 -29.483 11.911 1.00 75.69 192 ILE A N 1
ATOM 1556 C CA . ILE A 1 192 ? -19.097 -28.346 12.737 1.00 75.69 192 ILE A CA 1
ATOM 1557 C C . ILE A 1 192 ? -19.959 -27.333 11.960 1.00 75.69 192 ILE A C 1
ATOM 1559 O O . ILE A 1 192 ? -20.549 -26.437 12.560 1.00 75.69 192 ILE A O 1
ATOM 1563 N N . HIS A 1 193 ? -20.042 -27.478 10.635 1.00 69.50 193 HIS A N 1
ATOM 1564 C CA . HIS A 1 193 ? -20.734 -26.589 9.699 1.00 69.50 193 HIS A CA 1
ATOM 1565 C C . HIS A 1 193 ? -22.117 -27.101 9.258 1.00 69.50 193 HIS A C 1
ATOM 1567 O O . HIS A 1 193 ? -22.754 -26.459 8.426 1.00 69.50 193 HIS A O 1
ATOM 1573 N N . LYS A 1 194 ? -22.622 -28.199 9.849 1.00 64.25 194 LYS A N 1
ATOM 1574 C CA . LYS A 1 194 ? -23.912 -28.845 9.501 1.00 64.25 194 LYS A CA 1
ATOM 1575 C C . LYS A 1 194 ? -25.139 -27.919 9.492 1.00 64.25 194 LYS A C 1
ATOM 1577 O O . LYS A 1 194 ? -26.171 -28.285 8.943 1.00 64.25 194 LYS A O 1
ATOM 1582 N N . SER A 1 195 ? -25.069 -26.752 10.130 1.00 61.06 195 SER A N 1
ATOM 1583 C CA . SER A 1 195 ? -26.178 -25.798 10.238 1.00 61.06 195 SER A CA 1
ATOM 1584 C C . SER A 1 195 ? -26.261 -24.774 9.099 1.00 61.06 195 SER A C 1
ATOM 1586 O O . SER A 1 195 ? -27.184 -23.959 9.101 1.00 61.06 195 SER A O 1
ATOM 1588 N N . LEU A 1 196 ? -25.326 -24.774 8.142 1.00 66.62 196 LEU A N 1
ATOM 1589 C CA . LEU A 1 196 ? -25.349 -23.835 7.018 1.00 66.62 196 LEU A CA 1
ATOM 1590 C C . LEU A 1 196 ? -26.222 -24.375 5.867 1.00 66.62 196 LEU A C 1
ATOM 1592 O O . LEU A 1 196 ? -26.058 -25.527 5.470 1.00 66.62 196 LEU A O 1
ATOM 1596 N N . PRO A 1 197 ? -27.152 -23.572 5.312 1.00 68.25 197 PRO A N 1
ATOM 1597 C CA . PRO A 1 197 ? -27.971 -23.993 4.177 1.00 68.25 197 PRO A CA 1
ATOM 1598 C C . PRO A 1 197 ? -27.106 -24.228 2.929 1.00 68.25 197 PRO A C 1
ATOM 1600 O O . PRO A 1 197 ? -26.108 -23.532 2.729 1.00 68.25 197 PRO A O 1
ATOM 1603 N N . LEU A 1 198 ? -27.515 -25.168 2.062 1.00 69.44 198 LEU A N 1
ATOM 1604 C CA . LEU A 1 198 ? -26.864 -25.370 0.762 1.00 69.44 198 LEU A CA 1
ATOM 1605 C C . LEU A 1 198 ? -26.834 -24.049 -0.023 1.00 69.44 198 LEU A C 1
ATOM 1607 O O . LEU A 1 198 ? -27.852 -23.368 -0.169 1.00 69.44 198 LEU A O 1
ATOM 1611 N N . ILE A 1 199 ? -25.660 -23.706 -0.549 1.00 76.12 199 ILE A N 1
ATOM 1612 C CA . ILE A 1 199 ? -25.442 -22.477 -1.311 1.00 76.12 199 ILE A CA 1
ATOM 1613 C C . ILE A 1 199 ? -26.208 -22.569 -2.639 1.00 76.12 199 ILE A C 1
ATOM 1615 O O . ILE A 1 199 ? -25.977 -23.469 -3.447 1.00 76.12 199 ILE A O 1
ATOM 1619 N N . SER A 1 200 ? -27.119 -21.624 -2.892 1.00 81.31 200 SER A N 1
ATOM 1620 C CA . SER A 1 200 ? -27.849 -21.569 -4.161 1.00 81.31 200 SER A CA 1
ATOM 1621 C C . SER A 1 200 ? -26.953 -21.075 -5.303 1.00 81.31 200 SER A C 1
ATOM 1623 O O . SER A 1 200 ? -26.076 -20.225 -5.122 1.00 81.31 200 SER A O 1
ATOM 1625 N N . LYS A 1 201 ? -27.207 -21.560 -6.526 1.00 83.25 201 LYS A N 1
ATOM 1626 C CA . LYS A 1 201 ? -26.502 -21.089 -7.735 1.00 83.25 201 LYS A CA 1
ATOM 1627 C C . LYS A 1 201 ? -26.676 -19.582 -7.960 1.00 83.25 201 LYS A C 1
ATOM 1629 O O . LYS A 1 201 ? -25.764 -18.926 -8.454 1.00 83.25 201 LYS A O 1
ATOM 1634 N N . GLU A 1 202 ? -27.819 -19.032 -7.561 1.00 86.44 202 GLU A N 1
ATOM 1635 C CA . GLU A 1 202 ? -28.105 -17.596 -7.620 1.00 86.44 202 GLU A CA 1
ATOM 1636 C C . GLU A 1 202 ? -27.198 -16.792 -6.682 1.00 86.44 202 GLU A C 1
ATOM 1638 O O . GLU A 1 202 ? -26.669 -15.757 -7.088 1.00 86.44 202 GLU A O 1
ATOM 1643 N N . LEU A 1 203 ? -26.946 -17.287 -5.463 1.00 86.25 203 LEU A N 1
ATOM 1644 C CA . LEU A 1 203 ? -26.043 -16.636 -4.513 1.00 86.25 203 LEU A CA 1
ATOM 1645 C C . LEU A 1 203 ? -24.599 -16.626 -5.031 1.00 86.25 203 LEU A C 1
ATOM 1647 O O . LEU A 1 203 ? -23.904 -15.623 -4.885 1.00 86.25 203 LEU A O 1
ATOM 1651 N N . ILE A 1 204 ? -24.159 -17.704 -5.688 1.00 85.75 204 ILE A N 1
ATOM 1652 C CA . ILE A 1 204 ? -22.833 -17.773 -6.325 1.00 85.75 204 ILE A CA 1
ATOM 1653 C C . ILE A 1 204 ? -22.723 -16.737 -7.448 1.00 85.75 204 ILE A C 1
ATOM 1655 O O . ILE A 1 204 ? -21.760 -15.973 -7.500 1.00 85.75 204 ILE A O 1
ATOM 1659 N N . GLN A 1 205 ? -23.728 -16.658 -8.326 1.00 87.56 205 GLN A N 1
ATOM 1660 C CA . GLN A 1 205 ? -23.744 -15.663 -9.401 1.00 87.56 205 GLN A CA 1
ATOM 1661 C C . GLN A 1 205 ? -23.787 -14.227 -8.859 1.00 87.56 205 GLN A C 1
ATOM 1663 O O . GLN A 1 205 ? -23.093 -13.356 -9.385 1.00 87.56 205 GLN A O 1
ATOM 1668 N N . GLY A 1 206 ? -24.565 -13.979 -7.801 1.00 91.44 206 GLY A N 1
ATOM 1669 C CA . GLY A 1 206 ? -24.616 -12.692 -7.109 1.00 91.44 206 GLY A CA 1
ATOM 1670 C C . GLY A 1 206 ? -23.270 -12.302 -6.496 1.00 91.44 206 GLY A C 1
ATOM 1671 O O . GLY A 1 206 ? -22.815 -11.175 -6.689 1.00 91.44 206 GLY A O 1
ATOM 1672 N N . SER A 1 207 ? -22.592 -13.243 -5.836 1.00 88.44 207 SER A N 1
ATOM 1673 C CA . SER A 1 207 ? -21.250 -13.039 -5.278 1.00 88.44 207 SER A CA 1
ATOM 1674 C C . SER A 1 207 ? -20.218 -12.737 -6.361 1.00 88.44 207 SER A C 1
ATOM 1676 O O . SER A 1 207 ? -19.455 -11.790 -6.212 1.00 88.44 207 SER A O 1
ATOM 1678 N N . ASN A 1 208 ? -20.243 -13.450 -7.491 1.00 89.62 208 ASN A N 1
ATOM 1679 C CA . ASN A 1 208 ? -19.333 -13.187 -8.610 1.00 89.62 208 ASN A CA 1
ATOM 1680 C C . ASN A 1 208 ? -19.528 -11.783 -9.201 1.00 89.62 208 ASN A C 1
ATOM 1682 O O . ASN A 1 208 ? -18.552 -11.108 -9.525 1.00 89.62 208 ASN A O 1
ATOM 1686 N N . LYS A 1 209 ? -20.782 -11.320 -9.318 1.00 92.25 209 LYS A N 1
ATOM 1687 C CA . LYS A 1 209 ? -21.083 -9.947 -9.755 1.00 92.25 209 LYS A CA 1
ATOM 1688 C C . LYS A 1 209 ? -20.565 -8.917 -8.752 1.00 92.25 209 LYS A C 1
ATOM 1690 O O . LYS A 1 209 ? -19.860 -7.995 -9.151 1.00 92.25 209 LYS A O 1
ATOM 1695 N N . ARG A 1 210 ? -20.847 -9.113 -7.459 1.00 92.81 210 ARG A N 1
ATOM 1696 C CA . ARG A 1 210 ? -20.364 -8.236 -6.382 1.00 92.81 210 ARG A CA 1
ATOM 1697 C C . ARG A 1 210 ? -18.837 -8.159 -6.357 1.00 92.81 210 ARG A C 1
ATOM 1699 O O . ARG A 1 210 ? -18.286 -7.076 -6.201 1.00 92.81 210 ARG A O 1
ATOM 1706 N N . GLU A 1 211 ? -18.155 -9.283 -6.545 1.00 92.06 211 GLU A N 1
ATOM 1707 C CA . GLU A 1 211 ? -16.694 -9.339 -6.589 1.00 92.06 211 GLU A CA 1
ATOM 1708 C C . GLU A 1 211 ? -16.137 -8.580 -7.801 1.00 92.06 211 GLU A C 1
ATOM 1710 O O . GLU A 1 211 ? -15.201 -7.793 -7.680 1.00 92.06 211 GLU A O 1
ATOM 1715 N N . ALA A 1 212 ? -16.755 -8.744 -8.976 1.00 92.62 212 ALA A N 1
ATOM 1716 C CA . ALA A 1 212 ? -16.382 -7.992 -10.172 1.00 92.62 212 ALA A CA 1
ATOM 1717 C C . ALA A 1 212 ? -16.573 -6.475 -9.989 1.00 92.62 212 ALA A C 1
ATOM 1719 O O . ALA A 1 212 ? -15.722 -5.691 -10.413 1.00 92.62 212 ALA A O 1
ATOM 1720 N N . GLU A 1 213 ? -17.652 -6.056 -9.324 1.00 94.50 213 GLU A N 1
ATOM 1721 C CA . GLU A 1 213 ? -17.910 -4.653 -8.986 1.00 94.50 213 GLU A CA 1
ATOM 1722 C C . GLU A 1 213 ? -16.878 -4.096 -7.997 1.00 94.50 213 GLU A C 1
ATOM 1724 O O . GLU A 1 213 ? -16.365 -2.994 -8.208 1.00 94.50 213 GLU A O 1
ATOM 1729 N N . ILE A 1 214 ? -16.523 -4.857 -6.956 1.00 93.00 214 ILE A N 1
ATOM 1730 C CA . ILE A 1 214 ? -15.486 -4.480 -5.984 1.00 93.00 214 ILE A CA 1
ATOM 1731 C C . ILE A 1 214 ? -14.127 -4.350 -6.676 1.00 93.00 214 ILE A C 1
ATOM 1733 O O . ILE A 1 214 ? -13.453 -3.338 -6.505 1.00 93.00 214 ILE A O 1
ATOM 1737 N N . ASN A 1 215 ? -13.753 -5.310 -7.522 1.00 93.81 215 ASN A N 1
ATOM 1738 C CA . ASN A 1 215 ? -12.513 -5.264 -8.297 1.00 93.81 215 ASN A CA 1
ATOM 1739 C C . ASN A 1 215 ? -12.463 -4.039 -9.222 1.00 93.81 215 ASN A C 1
ATOM 1741 O O . ASN A 1 215 ? -11.456 -3.329 -9.281 1.00 93.81 215 ASN A O 1
ATOM 1745 N N . ALA A 1 216 ? -13.568 -3.744 -9.914 1.00 93.50 216 ALA A N 1
ATOM 1746 C CA . ALA A 1 216 ? -13.674 -2.557 -10.755 1.00 93.50 216 ALA A CA 1
ATOM 1747 C C . ALA A 1 216 ? -13.558 -1.264 -9.932 1.00 93.50 216 ALA A C 1
ATOM 1749 O O . ALA A 1 216 ? -12.892 -0.322 -10.365 1.00 93.50 216 ALA A O 1
ATOM 1750 N N . LYS A 1 217 ? -14.164 -1.221 -8.739 1.00 94.88 217 LYS A N 1
ATOM 1751 C CA . LYS A 1 217 ? -14.048 -0.094 -7.807 1.00 94.88 217 LYS A CA 1
ATOM 1752 C C . LYS A 1 217 ? -12.609 0.085 -7.325 1.00 94.88 217 LYS A C 1
ATOM 1754 O O . LYS A 1 217 ? -12.077 1.178 -7.469 1.00 94.88 217 LYS A O 1
ATOM 1759 N N . ASN A 1 218 ? -11.959 -0.978 -6.853 1.00 94.00 218 ASN A N 1
ATOM 1760 C CA . ASN A 1 218 ? -10.570 -0.953 -6.388 1.00 94.00 218 ASN A CA 1
ATOM 1761 C C . ASN A 1 218 ? -9.624 -0.444 -7.476 1.00 94.00 218 ASN A C 1
ATOM 1763 O O . ASN A 1 218 ? -8.777 0.403 -7.211 1.00 94.00 218 ASN A O 1
ATOM 1767 N N . LYS A 1 219 ? -9.803 -0.905 -8.720 1.00 93.19 219 LYS A N 1
ATOM 1768 C CA . LYS A 1 219 ? -9.001 -0.457 -9.864 1.00 93.19 219 LYS A CA 1
ATOM 1769 C C . LYS A 1 219 ? -9.198 1.030 -10.168 1.00 93.19 219 LYS A C 1
ATOM 1771 O O . LYS A 1 219 ? -8.224 1.731 -10.428 1.00 93.19 219 LYS A O 1
ATOM 1776 N N . ARG A 1 220 ? -10.440 1.525 -10.108 1.00 94.06 220 ARG A N 1
ATOM 1777 C CA . ARG A 1 220 ? -10.740 2.960 -10.261 1.00 94.06 220 ARG A CA 1
ATOM 1778 C C . ARG A 1 220 ? -10.106 3.779 -9.141 1.00 94.06 220 ARG A C 1
ATOM 1780 O O . ARG A 1 220 ? -9.411 4.742 -9.432 1.00 94.06 220 ARG A O 1
ATOM 1787 N N . THR A 1 221 ? -10.287 3.364 -7.890 1.00 95.12 221 THR A N 1
ATOM 1788 C CA . THR A 1 221 ? -9.710 4.036 -6.722 1.00 95.12 221 THR A CA 1
ATOM 1789 C C . THR A 1 221 ? -8.180 4.049 -6.774 1.00 95.12 221 THR A C 1
ATOM 1791 O O . THR A 1 221 ? -7.577 5.091 -6.546 1.00 95.12 221 THR A O 1
ATOM 1794 N N . TYR A 1 222 ? -7.535 2.944 -7.157 1.00 94.81 222 TYR A N 1
ATOM 1795 C CA . TYR A 1 222 ? -6.084 2.888 -7.367 1.00 94.81 222 TYR A CA 1
ATOM 1796 C C . TYR A 1 222 ? -5.611 3.922 -8.399 1.00 94.81 222 TYR A C 1
ATOM 1798 O O . TYR A 1 222 ? -4.682 4.683 -8.127 1.00 94.81 222 TYR A O 1
ATOM 1806 N N . ASN A 1 223 ? -6.284 3.998 -9.553 1.00 93.56 223 ASN A N 1
ATOM 1807 C CA . ASN A 1 223 ? -5.959 4.989 -10.579 1.00 93.56 223 ASN A CA 1
ATOM 1808 C C . ASN A 1 223 ? -6.177 6.419 -10.067 1.00 93.56 223 ASN A C 1
ATOM 1810 O O . ASN A 1 223 ? -5.318 7.269 -10.280 1.00 93.56 223 ASN A O 1
ATOM 1814 N N . ASN A 1 224 ? -7.269 6.676 -9.340 1.00 94.94 224 ASN A N 1
ATOM 1815 C CA . ASN A 1 224 ? -7.543 7.981 -8.738 1.00 94.94 224 ASN A CA 1
ATOM 1816 C C . ASN A 1 224 ? -6.449 8.399 -7.749 1.00 94.94 224 ASN A C 1
ATOM 1818 O O . ASN A 1 224 ? -5.982 9.535 -7.814 1.00 94.94 224 ASN A O 1
ATOM 1822 N N . ILE A 1 225 ? -6.009 7.490 -6.869 1.00 94.94 225 ILE A N 1
ATOM 1823 C CA . ILE A 1 225 ? -4.907 7.741 -5.929 1.00 94.94 225 ILE A CA 1
ATOM 1824 C C . ILE A 1 225 ? -3.648 8.120 -6.710 1.00 94.94 225 ILE A C 1
ATOM 1826 O O . ILE A 1 225 ? -3.029 9.148 -6.436 1.00 94.94 225 ILE A O 1
ATOM 1830 N N . ALA A 1 226 ? -3.274 7.303 -7.697 1.00 94.94 226 ALA A N 1
ATOM 1831 C CA . ALA A 1 226 ? -2.057 7.503 -8.471 1.00 94.94 226 ALA A CA 1
ATOM 1832 C C . ALA A 1 226 ? -2.092 8.835 -9.247 1.00 94.94 226 ALA A C 1
ATOM 1834 O O . ALA A 1 226 ? -1.120 9.593 -9.222 1.00 94.94 226 ALA A O 1
ATOM 1835 N N . SER A 1 227 ? -3.228 9.168 -9.867 1.00 94.69 227 SER A N 1
ATOM 1836 C CA . SER A 1 227 ? -3.445 10.446 -10.551 1.00 94.69 227 SER A CA 1
ATOM 1837 C C . SER A 1 227 ? -3.426 11.635 -9.590 1.00 94.69 227 SER A C 1
ATOM 1839 O O . SER A 1 227 ? -2.767 12.631 -9.882 1.00 94.69 227 SER A O 1
ATOM 1841 N N . SER A 1 228 ? -4.089 11.540 -8.433 1.00 94.81 228 SER A N 1
ATOM 1842 C CA . SER A 1 228 ? -4.108 12.607 -7.426 1.00 94.81 228 SER A CA 1
ATOM 1843 C C . SER A 1 228 ? -2.711 12.886 -6.876 1.00 94.81 228 SER A C 1
ATOM 1845 O O . SER A 1 228 ? -2.317 14.047 -6.780 1.00 94.81 228 SER A O 1
ATOM 1847 N N . LEU A 1 229 ? -1.935 11.846 -6.560 1.00 95.31 229 LEU A N 1
ATOM 1848 C CA . LEU A 1 229 ? -0.552 12.011 -6.115 1.00 95.31 229 LEU A CA 1
ATOM 1849 C C . LEU A 1 229 ? 0.325 12.606 -7.216 1.00 95.31 229 LEU A C 1
ATOM 1851 O O . LEU A 1 229 ? 1.098 13.517 -6.944 1.00 95.31 229 LEU A O 1
ATOM 1855 N N . CYS A 1 230 ? 0.175 12.155 -8.464 1.00 94.06 230 CYS A N 1
ATOM 1856 C CA . CYS A 1 230 ? 0.925 12.713 -9.587 1.00 94.06 230 CYS A CA 1
ATOM 1857 C C . CYS A 1 230 ? 0.627 14.208 -9.797 1.00 94.06 230 CYS A C 1
ATOM 1859 O O . CYS A 1 230 ? 1.545 14.985 -10.053 1.00 94.06 230 CYS A O 1
ATOM 1861 N N . GLN A 1 231 ? -0.629 14.637 -9.638 1.00 94.12 231 GLN A N 1
ATOM 1862 C CA . GLN A 1 231 ? -0.997 16.056 -9.689 1.00 94.12 231 GLN A CA 1
ATOM 1863 C C . GLN A 1 231 ? -0.302 16.868 -8.589 1.00 94.12 231 GLN A C 1
ATOM 1865 O O . GLN A 1 231 ? 0.188 17.964 -8.861 1.00 94.12 231 GLN A O 1
ATOM 1870 N N . ILE A 1 232 ? -0.206 16.322 -7.371 1.00 92.88 232 ILE A N 1
ATOM 1871 C CA . ILE A 1 232 ? 0.534 16.942 -6.263 1.00 92.88 232 ILE A CA 1
ATOM 1872 C C . ILE A 1 232 ? 2.027 17.027 -6.604 1.00 92.88 232 ILE A C 1
ATOM 1874 O O . ILE A 1 232 ? 2.629 18.086 -6.439 1.00 92.88 232 ILE A O 1
ATOM 1878 N N . CYS A 1 233 ? 2.617 15.958 -7.146 1.00 91.50 233 CYS A N 1
ATOM 1879 C CA . CYS A 1 233 ? 4.027 15.932 -7.536 1.00 91.50 233 CYS A CA 1
ATOM 1880 C C . CYS A 1 233 ? 4.376 16.963 -8.622 1.00 91.50 233 CYS A C 1
ATOM 1882 O O . CYS A 1 233 ? 5.475 17.516 -8.620 1.00 91.50 233 CYS A O 1
ATOM 1884 N N . CYS A 1 234 ? 3.459 17.212 -9.559 1.00 88.88 234 CYS A N 1
ATOM 1885 C CA . CYS A 1 234 ? 3.652 18.156 -10.660 1.00 88.88 234 CYS A CA 1
ATOM 1886 C C . CYS A 1 234 ? 3.327 19.614 -10.284 1.00 88.88 234 CYS A C 1
ATOM 1888 O O . CYS A 1 234 ? 3.572 20.524 -11.082 1.00 88.88 234 CYS A O 1
ATOM 1890 N N . ASN A 1 235 ? 2.783 19.867 -9.090 1.00 90.50 235 ASN A N 1
ATOM 1891 C CA . ASN A 1 235 ? 2.408 21.207 -8.661 1.00 90.50 235 ASN A CA 1
ATOM 1892 C C . ASN A 1 235 ? 3.625 22.003 -8.158 1.00 90.50 235 ASN A C 1
ATOM 1894 O O . ASN A 1 235 ? 4.088 21.834 -7.032 1.00 90.50 235 ASN A O 1
ATOM 1898 N N . LYS A 1 236 ? 4.097 22.941 -8.986 1.00 83.38 236 LYS A N 1
ATOM 1899 C CA . LYS A 1 236 ? 5.257 23.802 -8.692 1.00 83.38 236 LYS A CA 1
ATOM 1900 C C . LYS A 1 236 ? 5.020 24.835 -7.583 1.00 83.38 236 LYS A C 1
ATOM 1902 O O . LYS A 1 236 ? 5.986 25.427 -7.114 1.00 83.38 236 LYS A O 1
ATOM 1907 N N . ALA A 1 237 ? 3.770 25.089 -7.192 1.00 87.94 237 ALA A N 1
ATOM 1908 C CA . ALA A 1 237 ? 3.449 26.047 -6.133 1.00 87.94 237 ALA A CA 1
ATOM 1909 C C . ALA A 1 237 ? 3.606 25.450 -4.725 1.00 87.94 237 ALA A C 1
ATOM 1911 O O . ALA A 1 237 ? 3.689 26.196 -3.751 1.00 87.94 237 ALA A O 1
ATOM 1912 N N . LEU A 1 238 ? 3.634 24.118 -4.606 1.00 86.81 238 LEU A N 1
ATOM 1913 C CA . LEU A 1 238 ? 3.768 23.446 -3.320 1.00 86.81 238 LEU A CA 1
ATOM 1914 C C . LEU A 1 238 ? 5.214 23.471 -2.829 1.00 86.81 238 LEU A C 1
ATOM 1916 O O . LEU A 1 238 ? 6.167 23.345 -3.599 1.00 86.81 238 LEU A O 1
ATOM 1920 N N . HIS A 1 239 ? 5.377 23.571 -1.511 1.00 86.56 239 HIS A N 1
ATOM 1921 C CA . HIS A 1 239 ? 6.683 23.425 -0.884 1.00 86.56 239 HIS A CA 1
ATOM 1922 C C . HIS A 1 239 ? 7.256 22.021 -1.155 1.00 86.56 239 HIS A C 1
ATOM 1924 O O . HIS A 1 239 ? 6.539 21.019 -1.095 1.00 86.56 239 HIS A O 1
ATOM 1930 N N . TRP A 1 240 ? 8.567 21.943 -1.40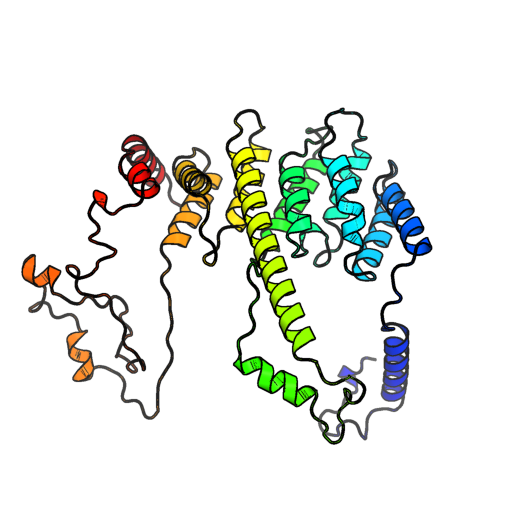9 1.00 86.31 240 TRP A N 1
ATOM 1931 C CA . TRP A 1 240 ? 9.253 20.730 -1.877 1.00 86.31 240 TRP A CA 1
ATOM 1932 C C . TRP A 1 240 ? 8.997 19.490 -1.008 1.00 86.31 240 TRP A C 1
ATOM 1934 O O . TRP A 1 240 ? 8.973 18.379 -1.525 1.00 86.31 240 TRP A O 1
ATOM 1944 N N . ARG A 1 241 ? 8.764 19.664 0.299 1.00 86.50 241 ARG A N 1
ATOM 1945 C CA . ARG A 1 241 ? 8.467 18.563 1.232 1.00 86.50 241 ARG A CA 1
ATOM 1946 C C . ARG A 1 241 ? 7.161 17.831 0.900 1.00 86.50 241 ARG A C 1
ATOM 1948 O O . ARG A 1 241 ? 7.107 16.613 1.023 1.00 86.50 241 ARG A O 1
ATOM 1955 N N . HIS A 1 242 ? 6.130 18.552 0.457 1.00 87.94 242 HIS A N 1
ATOM 1956 C CA . HIS A 1 242 ? 4.856 17.951 0.042 1.00 87.94 242 HIS A CA 1
ATOM 1957 C C . HIS A 1 242 ? 5.042 17.113 -1.224 1.00 87.94 242 HIS A C 1
ATOM 1959 O O . HIS A 1 242 ? 4.556 15.986 -1.312 1.00 87.94 242 HIS A O 1
ATOM 1965 N N . VAL A 1 243 ? 5.812 17.654 -2.171 1.00 90.69 243 VAL A N 1
ATOM 1966 C CA . VAL A 1 243 ? 6.171 16.987 -3.426 1.00 90.69 243 VAL A CA 1
ATOM 1967 C C . VAL A 1 243 ? 7.001 15.730 -3.153 1.00 90.69 243 VAL A C 1
ATOM 1969 O O . VAL A 1 243 ? 6.676 14.666 -3.666 1.00 90.69 243 VAL A O 1
ATOM 1972 N N . ASP A 1 244 ? 8.020 15.816 -2.298 1.00 89.12 244 ASP A N 1
ATOM 1973 C CA . ASP A 1 244 ? 8.873 14.684 -1.912 1.00 89.12 244 ASP A CA 1
ATOM 1974 C C . ASP A 1 244 ? 8.078 13.556 -1.232 1.00 89.12 244 ASP A C 1
ATOM 1976 O O . ASP A 1 244 ? 8.276 12.368 -1.523 1.00 89.12 244 ASP A O 1
ATOM 1980 N N . PHE A 1 245 ? 7.130 13.909 -0.360 1.00 90.81 245 PHE A N 1
ATOM 1981 C CA . PHE A 1 245 ? 6.269 12.920 0.274 1.00 90.81 245 PHE A CA 1
ATOM 1982 C C . PHE A 1 245 ? 5.337 12.250 -0.746 1.00 90.81 245 PHE A C 1
ATOM 1984 O O . PHE A 1 245 ? 5.273 11.020 -0.795 1.00 90.81 245 PHE A O 1
ATOM 1991 N N . ALA A 1 246 ? 4.692 13.030 -1.620 1.00 93.56 246 ALA A N 1
ATOM 1992 C CA . ALA A 1 246 ? 3.836 12.504 -2.682 1.00 93.56 246 ALA A CA 1
ATOM 1993 C C . ALA A 1 246 ? 4.604 11.593 -3.655 1.00 93.56 246 ALA A C 1
ATOM 1995 O O . ALA A 1 246 ? 4.118 10.514 -3.987 1.00 93.56 246 ALA A O 1
ATOM 1996 N N . GLN A 1 247 ? 5.831 11.960 -4.040 1.00 92.94 247 GLN A N 1
ATOM 1997 C CA . GLN A 1 247 ? 6.714 11.135 -4.875 1.00 92.94 247 GLN A CA 1
ATOM 1998 C C . GLN A 1 247 ? 7.060 9.811 -4.195 1.00 92.94 247 GLN A C 1
ATOM 2000 O O . GLN A 1 247 ? 7.053 8.753 -4.829 1.00 92.94 247 GLN A O 1
ATOM 2005 N N . THR A 1 248 ? 7.321 9.856 -2.887 1.00 92.38 248 THR A N 1
ATOM 2006 C CA . THR A 1 248 ? 7.598 8.652 -2.107 1.00 92.38 248 THR A CA 1
ATOM 2007 C C . THR A 1 248 ? 6.372 7.732 -2.069 1.00 92.38 248 THR A C 1
ATOM 2009 O O . THR A 1 248 ? 6.509 6.547 -2.365 1.00 92.38 248 THR A O 1
ATOM 2012 N N . LEU A 1 249 ? 5.171 8.255 -1.797 1.00 93.38 249 LEU A N 1
ATOM 2013 C CA . LEU A 1 249 ? 3.932 7.464 -1.808 1.00 93.38 249 LEU A CA 1
ATOM 2014 C C . LEU A 1 249 ? 3.593 6.922 -3.202 1.00 93.38 249 LEU A C 1
ATOM 2016 O O . LEU A 1 249 ? 3.220 5.760 -3.338 1.00 93.38 249 LEU A O 1
ATOM 2020 N N . LEU A 1 250 ? 3.789 7.721 -4.252 1.00 93.69 250 LEU A N 1
ATOM 2021 C CA . LEU A 1 250 ? 3.581 7.299 -5.636 1.00 93.69 250 LEU A CA 1
ATOM 2022 C C . LEU A 1 250 ? 4.514 6.137 -6.006 1.00 93.69 250 LEU A C 1
ATOM 2024 O O . LEU A 1 250 ? 4.095 5.202 -6.685 1.00 93.69 250 LEU A O 1
ATOM 2028 N N . SER A 1 251 ? 5.753 6.138 -5.501 1.00 91.81 251 SER A N 1
ATOM 2029 C CA . SER A 1 251 ? 6.691 5.026 -5.702 1.00 91.81 251 SER A CA 1
ATOM 2030 C C . SER A 1 251 ? 6.239 3.713 -5.043 1.00 91.81 251 SER A C 1
ATOM 2032 O O . SER A 1 251 ? 6.572 2.637 -5.538 1.00 91.81 251 SER A O 1
ATOM 2034 N N . LEU A 1 252 ? 5.433 3.776 -3.973 1.00 90.94 252 LEU A N 1
ATOM 2035 C CA . LEU A 1 252 ? 4.855 2.594 -3.321 1.00 90.94 252 LEU A CA 1
ATOM 2036 C C . LEU A 1 252 ? 3.731 1.952 -4.150 1.00 90.94 252 LEU A C 1
ATOM 2038 O O . LEU A 1 252 ? 3.419 0.778 -3.953 1.00 90.94 252 LEU A O 1
ATOM 2042 N N . LEU A 1 253 ? 3.137 2.699 -5.088 1.00 90.00 253 LEU A N 1
ATOM 2043 C CA . LEU A 1 253 ? 2.078 2.218 -5.980 1.00 90.00 253 LEU A CA 1
ATOM 2044 C C . LEU A 1 253 ? 2.613 1.507 -7.229 1.00 90.00 253 LEU A C 1
ATOM 2046 O O . LEU A 1 253 ? 1.810 1.014 -8.023 1.00 90.00 253 LEU A O 1
ATOM 2050 N N . LEU A 1 254 ? 3.936 1.424 -7.410 1.00 87.12 254 LEU A N 1
ATOM 2051 C CA . LEU A 1 254 ? 4.561 0.708 -8.524 1.00 87.12 254 LEU A CA 1
ATOM 2052 C C . LEU A 1 254 ? 4.288 -0.799 -8.422 1.00 87.12 254 LEU A C 1
ATOM 2054 O O . LEU A 1 254 ? 4.732 -1.470 -7.486 1.00 87.12 254 LEU A O 1
ATOM 2058 N N . ARG A 1 255 ? 3.543 -1.345 -9.390 1.00 82.62 255 ARG A N 1
ATOM 2059 C CA . ARG A 1 255 ? 3.133 -2.756 -9.419 1.00 82.62 255 ARG A CA 1
ATOM 2060 C C . ARG A 1 255 ? 3.033 -3.296 -10.839 1.00 82.62 255 ARG A C 1
ATOM 2062 O O . ARG A 1 255 ? 2.960 -2.532 -11.792 1.00 82.62 255 ARG A O 1
ATOM 2069 N N . ARG A 1 256 ? 3.080 -4.627 -10.972 1.00 77.69 256 ARG A N 1
ATOM 2070 C CA . ARG A 1 256 ? 3.123 -5.331 -12.272 1.00 77.69 256 ARG A CA 1
ATOM 2071 C C . ARG A 1 256 ? 1.756 -5.743 -12.800 1.00 77.69 256 ARG A C 1
ATOM 2073 O O . ARG A 1 256 ? 1.610 -5.979 -13.989 1.00 77.69 256 ARG A O 1
ATOM 2080 N N . ASP A 1 257 ? 0.784 -5.882 -11.910 1.00 78.44 257 ASP A N 1
ATOM 2081 C CA . ASP A 1 257 ? -0.574 -6.323 -12.220 1.00 78.44 257 ASP A CA 1
ATOM 2082 C C . ASP A 1 257 ? -1.400 -5.247 -12.938 1.00 78.44 257 ASP A C 1
ATOM 2084 O O . ASP A 1 257 ? -2.373 -5.567 -13.619 1.00 78.44 257 ASP A O 1
ATOM 2088 N N . THR A 1 258 ? -1.005 -3.978 -12.830 1.00 80.94 258 THR A N 1
ATOM 2089 C CA . THR A 1 258 ? -1.703 -2.847 -13.446 1.00 80.94 258 THR A CA 1
ATOM 2090 C C . THR A 1 258 ? -0.745 -1.920 -14.175 1.00 80.94 258 THR A C 1
ATOM 2092 O O . THR A 1 258 ? 0.269 -1.497 -13.625 1.00 80.94 258 THR A O 1
ATOM 2095 N N . ILE A 1 259 ? -1.109 -1.553 -15.403 1.00 80.62 259 ILE A N 1
ATOM 2096 C CA . ILE A 1 259 ? -0.388 -0.552 -16.190 1.00 80.62 259 ILE A CA 1
ATOM 2097 C C . ILE A 1 259 ? -0.731 0.835 -15.636 1.00 80.62 259 ILE A C 1
ATOM 2099 O O . ILE A 1 259 ? -1.907 1.178 -15.503 1.00 80.62 259 ILE A O 1
ATOM 2103 N N . LEU A 1 260 ? 0.295 1.621 -15.313 1.00 83.94 260 LEU A N 1
ATOM 2104 C CA . LEU A 1 260 ? 0.147 3.006 -14.867 1.00 83.94 260 LEU A CA 1
ATOM 2105 C C . LEU A 1 260 ? -0.182 3.937 -16.039 1.00 83.94 260 LEU A C 1
ATOM 2107 O O . LEU A 1 260 ? 0.204 3.688 -17.180 1.00 83.94 260 LEU A O 1
ATOM 2111 N N . HIS A 1 261 ? -0.864 5.043 -15.743 1.00 87.62 261 HIS A N 1
ATOM 2112 C CA . HIS A 1 261 ? -1.126 6.087 -16.732 1.00 87.62 261 HIS A CA 1
ATOM 2113 C C . HIS A 1 261 ? 0.175 6.709 -17.260 1.00 87.62 261 HIS A C 1
ATOM 2115 O O . HIS A 1 261 ? 1.147 6.880 -16.522 1.00 87.62 261 HIS A O 1
ATOM 2121 N N . SER A 1 262 ? 0.164 7.095 -18.537 1.00 87.31 262 SER A N 1
ATOM 2122 C CA . SER A 1 262 ? 1.315 7.655 -19.251 1.00 87.31 262 SER A CA 1
ATOM 2123 C C . SER A 1 262 ? 1.961 8.843 -18.536 1.00 87.31 262 SER A C 1
ATOM 2125 O O . SER A 1 262 ? 3.181 8.883 -18.409 1.00 87.31 262 SER A O 1
ATOM 2127 N N . ASP A 1 263 ? 1.160 9.755 -17.987 1.00 88.38 263 ASP A N 1
ATOM 2128 C CA . ASP A 1 263 ? 1.657 10.948 -17.285 1.00 88.38 263 ASP A CA 1
ATOM 2129 C C . ASP A 1 263 ? 2.485 10.593 -16.043 1.00 88.38 263 ASP A C 1
ATOM 2131 O O . ASP A 1 263 ? 3.503 11.220 -15.754 1.00 88.38 263 ASP A O 1
ATOM 2135 N N . ILE A 1 264 ? 2.081 9.536 -15.334 1.00 90.69 264 ILE A N 1
ATOM 2136 C CA . ILE A 1 264 ? 2.758 9.040 -14.131 1.00 90.69 264 ILE A CA 1
ATOM 2137 C C . ILE A 1 264 ? 4.105 8.426 -14.509 1.00 90.69 264 ILE A C 1
ATOM 2139 O O . ILE A 1 264 ? 5.115 8.660 -13.847 1.00 90.69 264 ILE A O 1
ATOM 2143 N N . ILE A 1 265 ? 4.128 7.655 -15.596 1.00 89.56 265 ILE A N 1
ATOM 2144 C CA . ILE A 1 265 ? 5.356 7.062 -16.128 1.00 89.56 265 ILE A CA 1
ATOM 2145 C C . ILE A 1 265 ? 6.331 8.172 -16.537 1.00 89.56 265 ILE A C 1
ATOM 2147 O O . ILE A 1 265 ? 7.485 8.152 -16.113 1.00 89.56 265 ILE A O 1
ATOM 2151 N N . LEU A 1 266 ? 5.862 9.176 -17.287 1.00 89.00 266 LEU A N 1
ATOM 2152 C CA . LEU A 1 266 ? 6.671 10.335 -17.676 1.00 89.00 266 LEU A CA 1
ATOM 2153 C C . LEU A 1 266 ? 7.215 11.086 -16.456 1.00 89.00 266 LEU A C 1
ATOM 2155 O O . LEU A 1 266 ? 8.383 11.474 -16.455 1.00 89.00 266 LEU A O 1
ATOM 2159 N N . HIS A 1 267 ? 6.419 11.229 -15.394 1.00 90.75 267 HIS A N 1
ATOM 2160 C CA . HIS A 1 267 ? 6.886 11.820 -14.144 1.00 90.75 267 HIS A CA 1
ATOM 2161 C C . HIS A 1 267 ? 8.067 11.040 -13.543 1.00 90.75 267 HIS A C 1
ATOM 2163 O O . HIS A 1 267 ? 9.082 11.644 -13.202 1.00 90.75 267 HIS A O 1
ATOM 2169 N N . PHE A 1 268 ? 8.000 9.705 -13.467 1.00 91.38 268 PHE A N 1
ATOM 2170 C CA . PHE A 1 268 ? 9.125 8.897 -12.974 1.00 91.38 268 PHE A CA 1
ATOM 2171 C C . PHE A 1 268 ? 10.383 9.028 -13.838 1.00 91.38 268 PHE A C 1
ATOM 2173 O O . PHE A 1 268 ? 11.486 9.067 -13.289 1.00 91.38 268 PHE A O 1
ATOM 2180 N N . PHE A 1 269 ? 10.237 9.147 -15.162 1.00 88.38 269 PHE A N 1
ATOM 2181 C CA . PHE A 1 269 ? 11.369 9.449 -16.039 1.00 88.38 269 PHE A CA 1
ATOM 2182 C C . PHE A 1 269 ? 11.964 10.824 -15.722 1.00 88.38 269 PHE A C 1
ATOM 2184 O O . PHE A 1 269 ? 13.172 10.929 -15.538 1.00 88.38 269 PHE A O 1
ATOM 2191 N N . GLN A 1 270 ? 11.142 11.860 -15.538 1.00 89.12 270 GLN A N 1
ATOM 2192 C CA . GLN A 1 270 ? 11.618 13.195 -15.149 1.00 89.12 270 GLN A CA 1
ATOM 2193 C C . GLN A 1 270 ? 12.373 13.199 -13.808 1.00 89.12 270 GLN A C 1
ATOM 2195 O O . GLN A 1 270 ? 13.305 13.986 -13.635 1.00 89.12 270 GLN A O 1
ATOM 2200 N N . LEU A 1 271 ? 12.047 12.302 -12.868 1.00 89.94 271 LEU A N 1
ATOM 2201 C CA . LEU A 1 271 ? 12.795 12.178 -11.608 1.00 89.94 271 LEU A CA 1
ATOM 2202 C C . LEU A 1 271 ? 14.252 11.740 -11.811 1.00 89.94 271 LEU A C 1
ATOM 2204 O O . LEU A 1 271 ? 15.098 12.080 -10.983 1.00 89.94 271 LEU A O 1
ATOM 2208 N N . LEU A 1 272 ? 14.572 11.043 -12.906 1.00 88.56 272 LEU A N 1
ATOM 2209 C CA . LEU A 1 272 ? 15.942 10.624 -13.219 1.00 88.56 272 LEU A CA 1
ATOM 2210 C C . LEU A 1 272 ? 16.870 11.817 -13.469 1.00 88.56 272 LEU A C 1
ATOM 2212 O O . LEU A 1 272 ? 18.053 11.732 -13.166 1.00 88.56 272 LEU A O 1
ATOM 2216 N N . ILE A 1 273 ? 16.348 12.933 -13.976 1.00 89.50 273 ILE A N 1
ATOM 2217 C CA . ILE A 1 273 ? 17.123 14.156 -14.236 1.00 89.50 273 ILE A CA 1
ATOM 2218 C C . ILE A 1 273 ? 16.936 15.226 -13.153 1.00 89.50 273 ILE A C 1
ATOM 2220 O O . ILE A 1 273 ? 17.297 16.390 -13.353 1.00 89.50 273 ILE A O 1
ATOM 2224 N N . SER A 1 274 ? 16.338 14.850 -12.020 1.00 86.94 274 SER A N 1
ATOM 2225 C CA . SER A 1 274 ? 16.168 15.739 -10.875 1.00 86.94 274 SER A CA 1
ATOM 2226 C C . SER A 1 274 ? 17.513 16.020 -10.204 1.00 86.94 274 SER A C 1
ATOM 2228 O O . SER A 1 274 ? 18.359 15.135 -10.086 1.00 86.94 274 SER A O 1
ATOM 2230 N N . ASP A 1 275 ? 17.689 17.237 -9.693 1.00 83.94 275 ASP A N 1
ATOM 2231 C CA . ASP A 1 275 ? 18.905 17.613 -8.962 1.00 83.94 275 ASP A CA 1
ATOM 2232 C C . ASP A 1 275 ? 18.971 16.930 -7.575 1.00 83.94 275 ASP A C 1
ATOM 2234 O O . ASP A 1 275 ? 20.038 16.793 -6.983 1.00 83.94 275 ASP A O 1
ATOM 2238 N N . SER A 1 276 ? 17.837 16.434 -7.061 1.00 86.44 276 SER A N 1
ATOM 2239 C CA . SER A 1 276 ? 17.769 15.686 -5.800 1.00 86.44 276 SER A CA 1
ATOM 2240 C C . SER A 1 276 ? 18.201 14.228 -5.981 1.00 86.44 276 SER A C 1
ATOM 2242 O O . SER A 1 276 ? 17.568 13.455 -6.705 1.00 86.44 276 SER A O 1
ATOM 2244 N N . ILE A 1 277 ? 19.226 13.807 -5.232 1.00 85.31 277 ILE A N 1
ATOM 2245 C CA . ILE A 1 277 ? 19.705 12.411 -5.192 1.00 85.31 277 ILE A CA 1
ATOM 2246 C C . ILE A 1 277 ? 18.581 11.449 -4.787 1.00 85.31 277 ILE A C 1
ATOM 2248 O O . ILE A 1 277 ? 18.461 10.353 -5.338 1.00 85.31 277 ILE A O 1
ATOM 2252 N N . LYS A 1 278 ? 17.727 11.847 -3.835 1.00 85.50 278 LYS A N 1
ATOM 2253 C CA . LYS A 1 278 ? 16.605 11.017 -3.381 1.00 85.50 278 LYS A CA 1
ATOM 2254 C C . LYS A 1 278 ? 15.621 10.744 -4.523 1.00 85.50 278 LYS A C 1
ATOM 2256 O O . LYS A 1 278 ? 15.231 9.594 -4.723 1.00 85.50 278 LYS A O 1
ATOM 2261 N N . ASN A 1 279 ? 15.298 11.766 -5.312 1.00 86.94 279 ASN A N 1
ATOM 2262 C CA . ASN A 1 279 ? 14.380 11.658 -6.448 1.00 86.94 279 ASN A CA 1
ATOM 2263 C C . ASN A 1 279 ? 14.969 10.777 -7.551 1.00 86.94 279 ASN A C 1
ATOM 2265 O O . ASN A 1 279 ? 14.288 9.888 -8.063 1.00 86.94 279 ASN A O 1
ATOM 2269 N N . LYS A 1 280 ? 16.266 10.933 -7.831 1.00 88.75 280 LYS A N 1
ATOM 2270 C CA . LYS A 1 280 ? 16.986 10.064 -8.768 1.00 88.75 280 LYS A CA 1
ATOM 2271 C C . LYS A 1 280 ? 16.968 8.604 -8.337 1.00 88.75 280 LYS A C 1
ATOM 2273 O O . LYS A 1 280 ? 16.691 7.737 -9.157 1.00 88.75 280 LYS A O 1
ATOM 2278 N N . LYS A 1 281 ? 17.155 8.311 -7.044 1.00 87.31 281 LYS A N 1
ATOM 2279 C CA . LYS A 1 281 ? 17.033 6.941 -6.509 1.00 87.31 281 LYS A CA 1
ATOM 2280 C C . LYS A 1 281 ? 15.631 6.356 -6.710 1.00 87.31 281 LYS A C 1
ATOM 2282 O O . LYS A 1 281 ? 15.516 5.160 -6.970 1.00 87.31 281 LYS A O 1
ATOM 2287 N N . ILE A 1 282 ? 14.575 7.167 -6.601 1.00 87.25 282 ILE A N 1
ATOM 2288 C CA . ILE A 1 282 ? 13.198 6.738 -6.903 1.00 87.25 282 ILE A CA 1
ATOM 2289 C C . ILE A 1 282 ? 13.055 6.424 -8.399 1.00 87.25 282 ILE A C 1
ATOM 2291 O O . ILE A 1 282 ? 12.588 5.339 -8.743 1.00 87.25 282 ILE A O 1
ATOM 2295 N N . GLY A 1 283 ? 13.519 7.316 -9.279 1.00 85.38 283 GLY A N 1
ATOM 2296 C CA . GLY A 1 283 ? 13.509 7.091 -10.729 1.00 85.38 283 GLY A CA 1
ATOM 2297 C C . GLY A 1 283 ? 14.308 5.848 -11.144 1.00 85.38 283 GLY A C 1
ATOM 2298 O O . GLY A 1 283 ? 13.834 5.031 -11.928 1.00 85.38 283 GLY A O 1
ATOM 2299 N N . TYR A 1 284 ? 15.493 5.636 -10.570 1.00 85.12 284 TYR A N 1
ATOM 2300 C CA . TYR A 1 284 ? 16.319 4.460 -10.850 1.00 85.12 284 TYR A CA 1
ATOM 2301 C C . TYR A 1 284 ? 15.633 3.158 -10.412 1.00 85.12 284 TYR A C 1
ATOM 2303 O O . TYR A 1 284 ? 15.594 2.186 -11.165 1.00 85.12 284 TYR A O 1
ATOM 2311 N N . LYS A 1 285 ? 15.016 3.140 -9.220 1.00 83.00 285 LYS A N 1
ATOM 2312 C CA . LYS A 1 285 ? 14.208 1.993 -8.767 1.00 83.00 285 LYS A CA 1
ATOM 2313 C C . LYS A 1 285 ? 13.060 1.688 -9.730 1.00 83.00 285 LYS A C 1
ATOM 2315 O O . LYS A 1 285 ? 12.759 0.515 -9.939 1.00 83.00 285 LYS A O 1
ATOM 2320 N N . PHE A 1 286 ? 12.447 2.717 -10.316 1.00 84.94 286 PHE A N 1
ATOM 2321 C CA . PHE A 1 286 ? 11.427 2.554 -11.348 1.00 84.94 286 PHE A CA 1
ATOM 2322 C C . PHE A 1 286 ? 11.990 1.907 -12.627 1.00 84.94 286 PHE A C 1
ATOM 2324 O O . PHE A 1 286 ? 11.386 0.964 -13.131 1.00 84.94 286 PHE A O 1
ATOM 2331 N N . LEU A 1 287 ? 13.181 2.297 -13.100 1.00 79.69 287 LEU A N 1
ATOM 2332 C CA . LEU A 1 287 ? 13.836 1.620 -14.234 1.00 79.69 287 LEU A CA 1
ATOM 2333 C C . LEU A 1 287 ? 14.098 0.134 -13.946 1.00 79.69 287 LEU A C 1
ATOM 2335 O O . LEU A 1 287 ? 13.728 -0.729 -14.738 1.00 79.69 287 LEU A O 1
ATOM 2339 N N . CYS A 1 288 ? 14.660 -0.190 -12.776 1.00 73.25 288 CYS A N 1
ATOM 2340 C CA . CYS A 1 288 ? 14.876 -1.584 -12.374 1.00 73.25 288 CYS A CA 1
ATOM 2341 C C . CYS A 1 288 ? 13.572 -2.377 -12.220 1.00 73.25 288 CYS A C 1
ATOM 2343 O O . CYS A 1 288 ? 13.583 -3.607 -12.279 1.00 73.25 288 CYS A O 1
ATOM 2345 N N . PHE A 1 289 ? 12.459 -1.700 -11.943 1.00 72.56 289 PHE A N 1
ATOM 2346 C CA . PHE A 1 289 ? 11.152 -2.333 -11.863 1.00 72.56 289 PHE A CA 1
ATOM 2347 C C . PHE A 1 289 ? 10.663 -2.788 -13.250 1.00 72.56 289 PHE A C 1
ATOM 2349 O O . PHE A 1 289 ? 10.103 -3.883 -13.343 1.00 72.56 289 PHE A O 1
ATOM 2356 N N . LEU A 1 290 ? 10.941 -2.011 -14.306 1.00 69.06 290 LEU A N 1
ATOM 2357 C CA . LEU A 1 290 ? 10.608 -2.349 -15.697 1.00 69.06 290 LEU A CA 1
ATOM 2358 C C . LEU A 1 290 ? 11.408 -3.555 -16.231 1.00 69.06 290 LEU A C 1
ATOM 2360 O O . LEU A 1 290 ? 10.878 -4.334 -17.014 1.00 69.06 290 LEU A O 1
ATOM 2364 N N . ASP A 1 291 ? 12.648 -3.746 -15.773 1.00 54.94 291 ASP A N 1
ATOM 2365 C CA . ASP A 1 291 ? 13.621 -4.698 -16.350 1.00 54.94 291 ASP A CA 1
ATOM 2366 C C . ASP A 1 291 ? 13.558 -6.147 -15.796 1.00 54.94 291 ASP A C 1
ATOM 2368 O O . ASP A 1 291 ? 14.383 -7.007 -16.094 1.00 54.94 291 ASP A O 1
ATOM 2372 N N . ARG A 1 292 ? 12.592 -6.486 -14.936 1.00 51.66 292 ARG A N 1
ATOM 2373 C CA . ARG A 1 292 ? 12.608 -7.786 -14.231 1.00 51.66 292 ARG A CA 1
ATOM 2374 C C . ARG A 1 292 ? 11.676 -8.826 -14.858 1.00 51.66 292 ARG A C 1
ATOM 2376 O O . ARG A 1 292 ? 10.516 -8.931 -14.456 1.00 51.66 292 ARG A O 1
ATOM 2383 N N . GLY A 1 293 ? 12.237 -9.649 -15.746 1.00 47.44 293 GLY A N 1
ATOM 2384 C CA . GLY A 1 293 ? 11.592 -10.825 -16.348 1.00 47.44 293 GLY A CA 1
ATOM 2385 C C . GLY A 1 293 ? 11.156 -11.920 -15.357 1.00 47.44 293 GLY A C 1
ATOM 2386 O O . GLY A 1 293 ? 11.567 -11.959 -14.191 1.00 47.44 293 GLY A O 1
ATOM 2387 N N . GLU A 1 294 ? 10.290 -12.819 -15.827 1.00 38.44 294 GLU A N 1
ATOM 2388 C CA . GLU A 1 294 ? 9.721 -13.921 -15.044 1.00 38.44 294 GLU A CA 1
ATOM 2389 C C . GLU A 1 294 ? 10.765 -15.018 -14.761 1.00 38.44 294 GLU A C 1
ATOM 2391 O O . GLU A 1 294 ? 11.322 -15.630 -15.671 1.00 38.44 294 GLU A O 1
ATOM 2396 N N . ASN A 1 295 ? 11.026 -15.302 -13.482 1.00 38.75 295 ASN A N 1
ATOM 2397 C CA . ASN A 1 295 ? 11.890 -16.406 -13.058 1.00 38.75 295 ASN A CA 1
ATOM 2398 C C . ASN A 1 295 ? 11.037 -17.577 -12.559 1.00 38.75 295 ASN A C 1
ATOM 2400 O O . ASN A 1 295 ? 10.560 -17.543 -11.428 1.00 38.75 295 ASN A O 1
ATOM 2404 N N . ASN A 1 296 ? 10.920 -18.637 -13.363 1.00 38.41 296 ASN A N 1
ATOM 2405 C CA . ASN A 1 296 ? 10.259 -19.885 -12.978 1.00 38.41 296 ASN A CA 1
ATOM 2406 C C . ASN A 1 296 ? 11.203 -21.074 -13.188 1.00 38.41 296 ASN A C 1
ATOM 2408 O O . ASN A 1 296 ? 11.633 -21.336 -14.310 1.00 38.41 296 ASN A O 1
ATOM 2412 N N . GLY A 1 297 ? 11.492 -21.840 -12.134 1.00 34.56 297 GLY A N 1
ATOM 2413 C CA . GLY A 1 297 ? 12.125 -23.144 -12.312 1.00 34.56 297 GLY A CA 1
ATOM 2414 C C . GLY A 1 297 ? 12.294 -23.958 -11.035 1.00 34.56 297 GLY A C 1
ATOM 2415 O O . GLY A 1 297 ? 12.944 -23.502 -10.103 1.00 34.56 297 GLY A O 1
ATOM 2416 N N . VAL A 1 298 ? 11.787 -25.198 -11.044 1.00 43.97 298 VAL A N 1
ATOM 2417 C CA . VAL A 1 298 ? 12.405 -26.361 -10.375 1.00 43.97 298 VAL A CA 1
ATOM 2418 C C . VAL A 1 298 ? 11.892 -27.674 -10.985 1.00 43.97 298 VAL A C 1
ATOM 2420 O O . VAL A 1 298 ? 10.695 -27.851 -11.213 1.00 43.97 298 VAL A O 1
ATOM 2423 N N . GLY A 1 299 ? 12.797 -28.628 -11.225 1.00 49.44 299 GLY A N 1
ATOM 2424 C CA . GLY A 1 299 ? 12.437 -29.978 -11.662 1.00 49.44 299 GLY A CA 1
ATOM 2425 C C . GLY A 1 299 ? 13.642 -30.885 -11.891 1.00 49.44 299 GLY A C 1
ATOM 2426 O O . GLY A 1 299 ? 14.170 -30.928 -12.994 1.00 49.44 299 GLY A O 1
ATOM 2427 N N . ALA A 1 300 ? 14.034 -31.642 -10.866 1.00 50.28 300 ALA A N 1
ATOM 2428 C CA . ALA A 1 300 ? 15.081 -32.659 -10.947 1.00 50.28 300 ALA A CA 1
ATOM 2429 C C . ALA A 1 300 ? 14.532 -34.026 -10.497 1.00 50.28 300 ALA A C 1
ATOM 2431 O O . ALA A 1 300 ? 13.738 -34.084 -9.558 1.00 50.28 300 ALA A O 1
ATOM 2432 N N . LYS A 1 301 ? 14.947 -35.122 -11.147 1.00 51.88 301 LYS A N 1
ATOM 2433 C CA . LYS A 1 301 ? 14.671 -36.510 -10.721 1.00 51.88 301 LYS A CA 1
ATOM 2434 C C . LYS A 1 301 ? 15.995 -37.252 -10.503 1.00 51.88 301 LYS A C 1
ATOM 2436 O O . LYS A 1 301 ? 16.901 -37.125 -11.318 1.00 51.88 301 LYS A O 1
ATOM 2441 N N . TRP A 1 302 ? 16.093 -38.008 -9.411 1.00 43.53 302 TRP A N 1
ATOM 2442 C CA . TRP A 1 302 ? 17.292 -38.746 -8.987 1.00 43.53 302 TRP A CA 1
ATOM 2443 C C . TRP A 1 302 ? 17.372 -40.159 -9.596 1.00 43.53 302 TRP A C 1
ATOM 2445 O O . TRP A 1 302 ? 16.316 -40.741 -9.852 1.00 43.53 302 TRP A O 1
ATOM 2455 N N . PRO A 1 303 ? 18.575 -40.754 -9.760 1.00 57.00 303 PRO A N 1
ATOM 2456 C CA . PRO A 1 303 ? 19.909 -40.209 -9.476 1.00 57.00 303 PRO A CA 1
ATOM 2457 C C . PRO A 1 303 ? 20.492 -39.363 -10.624 1.00 57.00 303 PRO A C 1
ATOM 2459 O O . PRO A 1 303 ? 20.368 -39.711 -11.796 1.00 57.00 303 PRO A O 1
ATOM 2462 N N . ILE A 1 304 ? 21.158 -38.255 -10.278 1.00 62.53 304 ILE A N 1
ATOM 2463 C CA . ILE A 1 304 ? 21.636 -37.244 -11.236 1.00 62.53 304 ILE A CA 1
ATOM 2464 C C . ILE A 1 304 ? 23.148 -37.386 -11.438 1.00 62.53 304 ILE A C 1
ATOM 2466 O O . ILE A 1 304 ? 23.922 -37.252 -10.491 1.00 62.53 304 ILE A O 1
ATOM 2470 N N . LYS A 1 305 ? 23.578 -37.611 -12.684 1.00 66.06 305 LYS A N 1
ATOM 2471 C CA . LYS A 1 305 ? 24.982 -37.435 -13.086 1.00 66.06 305 LYS A CA 1
ATOM 2472 C C . LYS A 1 305 ? 25.219 -35.949 -13.363 1.00 66.06 305 LYS A C 1
ATOM 2474 O O . LYS A 1 305 ? 24.601 -35.412 -14.279 1.00 66.06 305 LYS A O 1
ATOM 2479 N N . PHE A 1 306 ? 26.076 -35.303 -12.577 1.00 73.38 306 PHE A N 1
ATOM 2480 C CA . PHE A 1 306 ? 26.401 -33.874 -12.673 1.00 73.38 306 PHE A CA 1
ATOM 2481 C C . PHE A 1 306 ? 27.791 -33.648 -13.290 1.00 73.38 306 PHE A C 1
ATOM 2483 O O . PHE A 1 306 ? 28.606 -34.569 -13.335 1.00 73.38 306 PHE A O 1
ATOM 2490 N N . GLY A 1 307 ? 28.059 -32.423 -13.747 1.00 80.94 307 GLY A N 1
ATOM 2491 C CA . GLY A 1 307 ? 29.337 -32.009 -14.332 1.00 80.94 307 GLY A CA 1
ATOM 2492 C C . GLY A 1 307 ? 29.269 -31.797 -15.845 1.00 80.94 307 GLY A C 1
ATOM 2493 O O . GLY A 1 307 ? 28.200 -31.556 -16.407 1.00 80.94 307 GLY A O 1
ATOM 2494 N N . ILE A 1 308 ? 30.422 -31.873 -16.513 1.00 83.25 308 ILE A N 1
ATOM 2495 C CA . ILE A 1 308 ? 30.507 -31.746 -17.973 1.00 83.25 308 ILE A CA 1
ATOM 2496 C C . ILE A 1 308 ? 30.019 -33.047 -18.607 1.00 83.25 308 ILE A C 1
ATOM 2498 O O . ILE A 1 308 ? 30.528 -34.134 -18.332 1.00 83.25 308 ILE A O 1
ATOM 2502 N N . ARG A 1 309 ? 29.011 -32.928 -19.459 1.00 83.88 309 ARG A N 1
ATOM 2503 C CA . ARG A 1 309 ? 28.330 -34.026 -20.132 1.00 83.88 309 ARG A CA 1
ATOM 2504 C C . ARG A 1 309 ? 28.232 -33.710 -21.622 1.00 83.88 309 ARG A C 1
ATOM 2506 O O . ARG A 1 309 ? 28.336 -32.564 -22.047 1.00 83.88 309 ARG A O 1
ATOM 2513 N N . LYS A 1 310 ? 28.021 -34.733 -22.450 1.00 85.69 310 LYS A N 1
ATOM 2514 C CA . LYS A 1 310 ? 27.931 -34.532 -23.907 1.00 85.69 310 LYS A CA 1
ATOM 2515 C C . LYS A 1 310 ? 26.798 -33.574 -24.285 1.00 85.69 310 LYS A C 1
ATOM 2517 O O . LYS A 1 310 ? 26.985 -32.726 -25.147 1.00 85.69 310 LYS A O 1
ATOM 2522 N N . ASP A 1 311 ? 25.671 -33.675 -23.593 1.00 84.44 311 ASP A N 1
ATOM 2523 C CA . ASP A 1 311 ? 24.475 -32.860 -23.796 1.00 84.44 311 ASP A CA 1
ATOM 2524 C C . ASP A 1 311 ? 24.631 -31.396 -23.367 1.00 84.44 311 ASP A C 1
ATOM 2526 O O . ASP A 1 311 ? 23.920 -30.568 -23.909 1.00 84.44 311 ASP A O 1
ATOM 2530 N N . ASN A 1 312 ? 25.533 -31.049 -22.438 1.00 85.75 312 ASN A N 1
ATOM 2531 C CA . ASN A 1 312 ? 25.769 -29.655 -22.016 1.00 85.75 312 ASN A CA 1
ATOM 2532 C C . ASN A 1 312 ? 27.080 -29.054 -22.552 1.00 85.75 312 ASN A C 1
ATOM 2534 O O . ASN A 1 312 ? 27.384 -27.898 -22.274 1.00 85.75 312 ASN A O 1
ATOM 2538 N N . SER A 1 313 ? 27.841 -29.819 -23.338 1.00 86.62 313 SER A N 1
ATOM 2539 C CA . SER A 1 313 ? 29.138 -29.395 -23.877 1.00 86.62 313 SER A CA 1
ATOM 2540 C C . SER A 1 313 ? 29.062 -28.144 -24.757 1.00 86.62 313 SER A C 1
ATOM 2542 O O . SER A 1 313 ? 30.009 -27.366 -24.778 1.00 86.62 313 SER A O 1
ATOM 2544 N N . PHE A 1 314 ? 27.926 -27.911 -25.421 1.00 85.50 314 PHE A N 1
ATOM 2545 C CA . PHE A 1 314 ? 27.695 -26.730 -26.259 1.00 85.50 314 PHE A CA 1
ATOM 2546 C C . PHE A 1 314 ? 27.599 -25.414 -25.465 1.00 85.50 314 PHE A C 1
ATOM 2548 O O . PHE A 1 314 ? 27.733 -24.348 -26.051 1.00 85.50 314 PHE A O 1
ATOM 2555 N N . LEU A 1 315 ? 27.375 -25.479 -24.145 1.00 84.75 315 LEU A N 1
ATOM 2556 C CA . LEU A 1 315 ? 27.361 -24.308 -23.261 1.00 84.75 315 LEU A CA 1
ATOM 2557 C C . LEU A 1 315 ? 28.764 -23.882 -22.815 1.00 84.75 315 LEU A C 1
ATOM 2559 O O . LEU A 1 315 ? 28.921 -22.821 -22.210 1.00 84.75 315 LEU A O 1
ATOM 2563 N N . LEU A 1 316 ? 29.773 -24.727 -23.036 1.00 86.06 316 LEU A N 1
ATOM 2564 C CA . LEU A 1 316 ? 31.144 -24.395 -22.689 1.00 86.06 316 LEU A CA 1
ATOM 2565 C C . LEU A 1 316 ? 31.677 -23.365 -23.677 1.00 86.06 316 LEU A C 1
ATOM 2567 O O . LEU A 1 316 ? 31.444 -23.454 -24.880 1.00 86.06 316 LEU A O 1
ATOM 2571 N N . TYR A 1 317 ? 32.419 -22.401 -23.146 1.00 87.81 317 TYR A N 1
ATOM 2572 C CA . TYR A 1 317 ? 33.114 -21.429 -23.969 1.00 87.81 317 TYR A CA 1
ATOM 2573 C C . TYR A 1 317 ? 34.119 -22.139 -24.883 1.00 87.81 317 TYR A C 1
ATOM 2575 O O . TYR A 1 317 ? 34.987 -22.874 -24.408 1.00 87.81 317 TYR A O 1
ATOM 2583 N N . ASP A 1 318 ? 34.000 -21.887 -26.181 1.00 88.19 318 ASP A N 1
ATOM 2584 C CA . ASP A 1 318 ? 34.876 -22.405 -27.223 1.00 88.19 318 ASP A CA 1
ATOM 2585 C C . ASP A 1 318 ? 35.333 -21.225 -28.086 1.00 88.19 318 ASP A C 1
ATOM 2587 O O . ASP A 1 318 ? 34.521 -20.589 -28.762 1.00 88.19 318 ASP A O 1
ATOM 2591 N N . ALA A 1 319 ? 36.626 -20.900 -28.011 1.00 88.69 319 ALA A N 1
ATOM 2592 C CA . ALA A 1 319 ? 37.198 -19.740 -28.692 1.00 88.69 319 ALA A CA 1
ATOM 2593 C C . ALA A 1 319 ? 37.097 -19.855 -30.221 1.00 88.69 319 ALA A C 1
ATOM 2595 O O . ALA A 1 319 ? 36.965 -18.837 -30.897 1.00 88.69 319 ALA A O 1
ATOM 2596 N N . ASP A 1 320 ? 37.097 -21.082 -30.749 1.00 88.56 320 ASP A N 1
ATOM 2597 C CA . ASP A 1 320 ? 37.049 -21.346 -32.188 1.00 88.56 320 ASP A CA 1
ATOM 2598 C C . ASP A 1 320 ? 35.619 -21.261 -32.751 1.00 88.56 320 ASP A C 1
ATOM 2600 O O . ASP A 1 320 ? 35.431 -21.205 -33.965 1.00 88.56 320 ASP A O 1
ATOM 2604 N N . LYS A 1 321 ? 34.596 -21.245 -31.883 1.00 84.12 321 LYS A N 1
ATOM 2605 C CA . LYS A 1 321 ? 33.169 -21.180 -32.257 1.00 84.12 321 LYS A CA 1
ATOM 2606 C C . LYS A 1 321 ? 32.520 -19.831 -31.960 1.00 84.12 321 LYS A C 1
ATOM 2608 O O . LYS A 1 321 ? 31.294 -19.731 -31.920 1.00 84.12 321 LYS A O 1
ATOM 2613 N N . LEU A 1 322 ? 33.321 -18.799 -31.716 1.00 87.19 322 LEU A N 1
ATOM 2614 C CA . LEU A 1 322 ? 32.786 -17.463 -31.507 1.00 87.19 322 LEU A CA 1
ATOM 2615 C C . LEU A 1 322 ? 32.199 -16.916 -32.816 1.00 87.19 322 LEU A C 1
ATOM 2617 O O . LEU A 1 322 ? 32.855 -17.010 -33.854 1.00 87.19 322 LEU A O 1
ATOM 2621 N N . PRO A 1 323 ? 31.000 -16.309 -32.779 1.00 89.12 323 PRO A N 1
ATOM 2622 C CA . PRO A 1 323 ? 30.443 -15.643 -33.947 1.00 89.12 323 PRO A CA 1
ATOM 2623 C C . PRO A 1 323 ? 31.371 -14.499 -34.369 1.00 89.12 323 PRO A C 1
ATOM 2625 O O . PRO A 1 323 ? 31.572 -13.534 -33.631 1.00 89.12 323 PRO A O 1
ATOM 2628 N N . SER A 1 324 ? 31.947 -14.624 -35.561 1.00 87.19 324 SER A N 1
ATOM 2629 C CA . SER A 1 324 ? 32.967 -13.711 -36.090 1.00 87.19 324 SER A CA 1
ATOM 2630 C C . SER A 1 324 ? 32.379 -12.616 -36.989 1.00 87.19 324 SER A C 1
ATOM 2632 O O . SER A 1 324 ? 33.037 -11.615 -37.274 1.00 87.19 324 SER A O 1
ATOM 2634 N N . GLY A 1 325 ? 31.116 -12.773 -37.403 1.00 90.19 325 GLY A N 1
ATOM 2635 C CA . GLY A 1 325 ? 30.386 -11.811 -38.227 1.00 90.19 325 GLY A CA 1
ATOM 2636 C C . GLY A 1 325 ? 28.908 -11.680 -37.857 1.00 90.19 325 GLY A C 1
ATOM 2637 O O . GLY A 1 325 ? 28.342 -12.516 -37.157 1.00 90.19 325 GLY A O 1
ATOM 2638 N N . GLN A 1 326 ? 28.261 -10.633 -38.380 1.00 88.75 326 GLN A N 1
ATOM 2639 C CA . GLN A 1 326 ? 26.871 -10.279 -38.058 1.00 88.75 326 GLN A CA 1
ATOM 2640 C C . GLN A 1 326 ? 25.882 -11.430 -38.297 1.00 88.75 326 GLN A C 1
ATOM 2642 O O . GLN A 1 326 ? 25.068 -11.723 -37.434 1.00 88.75 326 GLN A O 1
ATOM 2647 N N . LYS A 1 327 ? 25.989 -12.149 -39.424 1.00 88.81 327 LYS A N 1
ATOM 2648 C CA . LYS A 1 327 ? 25.102 -13.291 -39.712 1.00 88.81 327 LYS A CA 1
ATOM 2649 C C . LYS A 1 327 ? 25.233 -14.420 -38.690 1.00 88.81 327 LYS A C 1
ATOM 2651 O O . LYS A 1 327 ? 24.241 -15.072 -38.386 1.00 88.81 327 LYS A O 1
ATOM 2656 N N . GLU A 1 328 ? 26.441 -14.679 -38.200 1.00 89.06 328 GLU A N 1
ATOM 2657 C CA . GLU A 1 328 ? 26.668 -15.701 -37.175 1.00 89.06 328 GLU A CA 1
ATOM 2658 C C . GLU A 1 328 ? 26.138 -15.211 -35.829 1.00 89.06 328 GLU A C 1
ATOM 2660 O O . GLU A 1 328 ? 25.448 -15.958 -35.143 1.00 89.06 328 GLU A O 1
ATOM 2665 N N . TRP A 1 329 ? 26.375 -13.942 -35.489 1.00 89.88 329 TRP A N 1
ATOM 2666 C CA . TRP A 1 329 ? 25.881 -13.313 -34.263 1.00 89.88 329 TRP A CA 1
ATOM 2667 C C . TRP A 1 329 ? 24.350 -13.321 -34.174 1.00 89.88 329 TRP A C 1
ATOM 2669 O O . TRP A 1 329 ? 23.783 -13.781 -33.186 1.00 89.88 329 TRP A O 1
ATOM 2679 N N . ASP A 1 330 ? 23.683 -12.883 -35.237 1.00 88.19 330 ASP A N 1
ATOM 2680 C CA . ASP A 1 330 ? 22.230 -12.722 -35.321 1.00 88.19 330 ASP A CA 1
ATOM 2681 C C . ASP A 1 330 ? 21.470 -14.053 -35.192 1.00 88.19 330 ASP A C 1
ATOM 2683 O O . ASP A 1 330 ? 20.326 -14.083 -34.726 1.00 88.19 330 ASP A O 1
ATOM 2687 N N . ASN A 1 331 ? 22.127 -15.157 -35.558 1.00 88.31 331 ASN A N 1
ATOM 2688 C CA . ASN A 1 331 ? 21.600 -16.519 -35.469 1.00 88.31 331 ASN A CA 1
ATOM 2689 C C . ASN A 1 331 ? 22.153 -17.315 -34.274 1.00 88.31 331 ASN A C 1
ATOM 2691 O O . ASN A 1 331 ? 21.722 -18.443 -34.049 1.00 88.31 331 ASN A O 1
ATOM 2695 N N . SER A 1 332 ? 23.091 -16.754 -33.506 1.00 87.19 332 SER A N 1
ATOM 2696 C CA . SER A 1 332 ? 23.661 -17.425 -32.336 1.00 87.19 332 SER A CA 1
ATOM 2697 C C . SER A 1 332 ? 22.698 -17.395 -31.153 1.00 87.19 332 SER A C 1
ATOM 2699 O O . SER A 1 332 ? 22.066 -16.379 -30.858 1.00 87.19 332 SER A O 1
ATOM 2701 N N . GLU A 1 333 ? 22.616 -18.511 -30.433 1.00 85.00 333 GLU A N 1
ATOM 2702 C CA . GLU A 1 333 ? 21.881 -18.602 -29.174 1.00 85.00 333 GLU A CA 1
ATOM 2703 C C . GLU A 1 333 ? 22.802 -18.244 -28.002 1.00 85.00 333 GLU A C 1
ATOM 2705 O O . GLU A 1 333 ? 23.827 -18.885 -27.769 1.00 85.00 333 GLU A O 1
ATOM 2710 N N . PHE A 1 334 ? 22.430 -17.215 -27.238 1.00 85.25 334 PHE A N 1
ATOM 2711 C CA . PHE A 1 334 ? 23.200 -16.771 -26.078 1.00 85.25 334 PHE A CA 1
ATOM 2712 C C . PHE A 1 334 ? 22.545 -17.213 -24.769 1.00 85.25 334 PHE A C 1
ATOM 2714 O O . PHE A 1 334 ? 21.445 -16.789 -24.399 1.00 85.25 334 PHE A O 1
ATOM 2721 N N . HIS A 1 335 ? 23.261 -18.041 -24.010 1.00 84.06 335 HIS A N 1
ATOM 2722 C CA . HIS A 1 335 ? 22.806 -18.543 -22.717 1.00 84.06 335 HIS A CA 1
ATOM 2723 C C . HIS A 1 335 ? 23.422 -17.736 -21.572 1.00 84.06 335 HIS A C 1
ATOM 2725 O O . HIS A 1 335 ? 24.581 -17.905 -21.211 1.00 84.06 335 HIS A O 1
ATOM 2731 N N . HIS A 1 336 ? 22.624 -16.864 -20.961 1.00 80.25 336 HIS A N 1
ATOM 2732 C CA . HIS A 1 336 ? 23.103 -15.939 -19.928 1.00 80.25 336 HIS A CA 1
ATOM 2733 C C . HIS A 1 336 ? 23.309 -16.573 -18.541 1.00 80.25 336 HIS A C 1
ATOM 2735 O O . HIS A 1 336 ? 24.056 -16.024 -17.733 1.00 80.25 336 HIS A O 1
ATOM 2741 N N . LYS A 1 337 ? 22.640 -17.694 -18.212 1.00 82.00 337 LYS A N 1
ATOM 2742 C CA . LYS A 1 337 ? 22.809 -18.332 -16.892 1.00 82.00 337 LYS A CA 1
ATOM 2743 C C . LYS A 1 337 ? 23.851 -19.456 -16.968 1.00 82.00 337 LYS A C 1
ATOM 2745 O O . LYS A 1 337 ? 23.572 -20.477 -17.596 1.00 82.00 337 LYS A O 1
ATOM 2750 N N . PRO A 1 338 ? 24.987 -19.341 -16.259 1.00 78.00 338 PRO A N 1
ATOM 2751 C CA . PRO A 1 338 ? 26.084 -20.310 -16.350 1.00 78.00 338 PRO A CA 1
ATOM 2752 C C . PRO A 1 338 ? 25.782 -21.658 -15.673 1.00 78.00 338 PRO A C 1
ATOM 2754 O O . PRO A 1 338 ? 26.536 -22.610 -15.824 1.00 78.00 338 PRO A O 1
ATOM 2757 N N . HIS A 1 339 ? 24.697 -21.755 -14.899 1.00 77.62 339 HIS A N 1
ATOM 2758 C CA . HIS A 1 339 ? 24.348 -22.957 -14.132 1.00 77.62 339 HIS A CA 1
ATOM 2759 C C . HIS A 1 339 ? 23.393 -23.915 -14.862 1.00 77.62 339 HIS A C 1
ATOM 2761 O O . HIS A 1 339 ? 23.103 -24.998 -14.344 1.00 77.62 339 HIS A O 1
ATOM 2767 N N . TRP A 1 340 ? 22.870 -23.539 -16.034 1.00 83.06 340 TRP A N 1
ATOM 2768 C CA . TRP A 1 340 ? 21.989 -24.412 -16.810 1.00 83.06 340 TRP A CA 1
ATOM 2769 C C . TRP A 1 340 ? 22.713 -25.690 -17.238 1.00 83.06 340 TRP A C 1
ATOM 2771 O O . TRP A 1 340 ? 23.856 -25.652 -17.676 1.00 83.06 340 TRP A O 1
ATOM 2781 N N . GLY A 1 341 ? 22.057 -26.844 -17.086 1.00 76.31 341 GLY A N 1
ATOM 2782 C CA . GLY A 1 341 ? 22.585 -28.126 -17.557 1.00 76.31 341 GLY A CA 1
ATOM 2783 C C . GLY A 1 341 ? 23.792 -28.671 -16.780 1.00 76.31 341 GLY A C 1
ATOM 2784 O O . GLY A 1 341 ? 24.130 -29.833 -16.980 1.00 76.31 341 GLY A O 1
ATOM 2785 N N . PHE A 1 342 ? 24.415 -27.909 -15.871 1.00 80.56 342 PHE A N 1
ATOM 2786 C CA . PHE A 1 342 ? 25.580 -28.360 -15.093 1.00 80.56 342 PHE A CA 1
ATOM 2787 C C . PHE A 1 342 ? 25.220 -29.454 -14.077 1.00 80.56 342 PHE A C 1
ATOM 2789 O O . PHE A 1 342 ? 25.872 -30.495 -13.994 1.00 80.56 342 PHE A O 1
ATOM 2796 N N . TYR A 1 343 ? 24.150 -29.231 -13.310 1.00 75.00 343 TYR A N 1
ATOM 2797 C CA . TYR A 1 343 ? 23.616 -30.228 -12.382 1.00 75.00 343 TYR A CA 1
ATOM 2798 C C . TYR A 1 343 ? 22.551 -31.088 -13.076 1.00 75.00 343 TYR A C 1
ATOM 2800 O O . TYR A 1 343 ? 22.707 -32.294 -13.250 1.00 75.00 343 TYR A O 1
ATOM 2808 N N . THR A 1 344 ? 21.484 -30.454 -13.563 1.00 75.75 344 THR A N 1
ATOM 2809 C CA . THR A 1 344 ? 20.424 -31.076 -14.365 1.00 75.75 344 THR A CA 1
ATOM 2810 C C . THR A 1 344 ? 19.799 -30.036 -15.285 1.00 75.75 344 THR A C 1
ATOM 2812 O O . THR A 1 344 ? 19.884 -28.835 -15.021 1.00 75.75 344 THR A O 1
ATOM 2815 N N . TRP A 1 345 ? 19.146 -30.493 -16.349 1.00 80.12 345 TRP A N 1
ATOM 2816 C CA . TRP A 1 345 ? 18.257 -29.637 -17.126 1.00 80.12 345 TRP A CA 1
ATOM 2817 C C . TRP A 1 345 ? 16.935 -29.417 -16.378 1.00 80.12 345 TRP A C 1
ATOM 2819 O O . TRP A 1 345 ? 16.504 -30.313 -15.643 1.00 80.12 345 TRP A O 1
ATOM 2829 N N . PRO A 1 346 ? 16.295 -28.245 -16.533 1.00 77.19 346 PRO A N 1
ATOM 2830 C CA . PRO A 1 346 ? 14.922 -28.037 -16.084 1.00 77.19 346 PRO A CA 1
ATOM 2831 C C . PRO A 1 346 ? 13.953 -28.912 -16.885 1.00 77.19 346 PRO A C 1
ATOM 2833 O O . PRO A 1 346 ? 14.284 -29.402 -17.961 1.00 77.19 346 PRO A O 1
ATOM 2836 N N . LYS A 1 347 ? 12.712 -29.034 -16.398 1.00 73.56 347 LYS A N 1
ATOM 2837 C CA . LYS A 1 347 ? 11.618 -29.624 -17.190 1.00 73.56 347 LYS A CA 1
ATOM 2838 C C . LYS A 1 347 ? 11.375 -28.862 -18.496 1.00 73.56 347 LYS A C 1
ATOM 2840 O O . LYS A 1 347 ? 11.120 -29.484 -19.516 1.00 73.56 347 LYS A O 1
ATOM 2845 N N . GLU A 1 348 ? 11.466 -27.536 -18.443 1.00 79.19 348 GLU A N 1
ATOM 2846 C CA . GLU A 1 348 ? 11.376 -26.646 -19.598 1.00 79.19 348 GLU A CA 1
ATOM 2847 C C . GLU A 1 348 ? 12.630 -25.774 -19.637 1.00 79.19 348 GLU A C 1
ATOM 2849 O O . GLU A 1 348 ? 12.868 -24.984 -18.721 1.00 79.19 348 GLU A O 1
ATOM 2854 N N . PHE A 1 349 ? 13.449 -25.933 -20.676 1.00 77.81 349 PHE A N 1
ATOM 2855 C CA . PHE A 1 349 ? 14.621 -25.095 -20.905 1.00 77.81 349 PHE A CA 1
ATOM 2856 C C . PHE A 1 349 ? 14.219 -23.915 -21.787 1.00 77.81 349 PHE A C 1
ATOM 2858 O O . PHE A 1 349 ? 14.033 -24.068 -22.990 1.00 77.81 349 PHE A O 1
ATOM 2865 N N . LYS A 1 350 ? 14.023 -22.749 -21.164 1.00 80.88 350 LYS A N 1
ATOM 2866 C CA . LYS A 1 350 ? 13.681 -21.502 -21.858 1.00 80.88 350 LYS A CA 1
ATOM 2867 C C . LYS A 1 350 ? 14.926 -20.641 -21.993 1.00 80.88 350 LYS A C 1
ATOM 2869 O O . LYS A 1 350 ? 15.588 -20.338 -20.998 1.00 80.88 350 LYS A O 1
ATOM 2874 N N . VAL A 1 351 ? 15.218 -20.244 -23.223 1.00 79.38 351 VAL A N 1
ATOM 2875 C CA . VAL A 1 351 ? 16.327 -19.364 -23.589 1.00 79.38 351 VAL A CA 1
ATOM 2876 C C . VAL A 1 351 ? 15.782 -18.211 -24.412 1.00 79.38 351 VAL A C 1
ATOM 2878 O O . VAL A 1 351 ? 14.695 -18.314 -24.982 1.00 79.38 351 VAL A O 1
ATOM 2881 N N . TYR A 1 352 ? 16.510 -17.099 -24.438 1.00 81.38 352 TYR A N 1
ATOM 2882 C CA . TYR A 1 352 ? 16.181 -16.037 -25.376 1.00 81.38 352 TYR A CA 1
ATOM 2883 C C . TYR A 1 352 ? 16.391 -16.556 -26.797 1.00 81.38 352 TYR A C 1
ATOM 2885 O O . TYR A 1 352 ? 17.349 -17.288 -27.046 1.00 81.38 352 TYR A O 1
ATOM 2893 N N . ALA A 1 353 ? 15.496 -16.181 -27.710 1.00 82.88 353 ALA A N 1
ATOM 2894 C CA . ALA A 1 353 ? 15.704 -16.425 -29.131 1.00 82.88 353 ALA A CA 1
ATOM 2895 C C . ALA A 1 353 ? 17.002 -15.741 -29.595 1.00 82.88 353 ALA A C 1
ATOM 2897 O O . ALA A 1 353 ? 17.493 -14.822 -28.925 1.00 82.88 353 ALA A O 1
ATOM 2898 N N . SER A 1 354 ? 17.559 -16.172 -30.729 1.00 86.38 354 SER A N 1
ATOM 2899 C CA . SER A 1 354 ? 18.726 -15.501 -31.311 1.00 86.38 354 SER A CA 1
ATOM 2900 C C . SER A 1 354 ? 18.432 -14.008 -31.527 1.00 86.38 354 SER A C 1
ATOM 2902 O O . SER A 1 354 ? 17.260 -13.649 -31.691 1.00 86.38 354 SER A O 1
ATOM 2904 N N . PRO A 1 355 ? 19.447 -13.123 -31.518 1.00 84.69 355 PRO A N 1
ATOM 2905 C CA . PRO A 1 355 ? 19.231 -11.681 -31.585 1.00 84.69 355 PRO A CA 1
ATOM 2906 C C . PRO A 1 355 ? 18.269 -11.253 -32.692 1.00 84.69 355 PRO A C 1
ATOM 2908 O O . PRO A 1 355 ? 17.422 -10.412 -32.430 1.00 84.69 355 PRO A O 1
ATOM 2911 N N . LEU A 1 356 ? 18.314 -11.879 -33.873 1.00 83.94 356 LEU A N 1
ATOM 2912 C CA . LEU A 1 356 ? 17.417 -11.577 -34.995 1.00 83.94 356 LEU A CA 1
ATOM 2913 C C . LEU A 1 356 ? 15.933 -11.842 -34.702 1.00 83.94 356 LEU A C 1
ATOM 2915 O O . LEU A 1 356 ? 15.067 -11.112 -35.177 1.00 83.94 356 LEU A O 1
ATOM 2919 N N . HIS A 1 357 ? 15.641 -12.883 -33.926 1.00 83.31 357 HIS A N 1
ATOM 2920 C CA . HIS A 1 357 ? 14.289 -13.364 -33.639 1.00 83.31 357 HIS A CA 1
ATOM 2921 C C . HIS A 1 357 ? 13.698 -12.777 -32.346 1.00 83.31 357 HIS A C 1
ATOM 2923 O O . HIS A 1 357 ? 12.638 -13.206 -31.892 1.00 83.31 357 HIS A O 1
ATOM 2929 N N . GLN A 1 358 ? 14.377 -11.813 -31.717 1.00 83.06 358 GLN A N 1
ATOM 2930 C CA . GLN A 1 358 ? 13.870 -11.122 -30.533 1.00 83.06 358 GLN A CA 1
ATOM 2931 C C . GLN A 1 358 ? 12.986 -9.933 -30.923 1.00 83.06 358 GLN A C 1
ATOM 2933 O O . GLN A 1 358 ? 13.442 -8.788 -30.963 1.00 83.06 358 GLN A O 1
ATOM 2938 N N . ASP A 1 359 ? 11.697 -10.198 -31.137 1.00 78.94 359 ASP A N 1
ATOM 2939 C CA . ASP A 1 359 ? 10.712 -9.186 -31.553 1.00 78.94 359 ASP A CA 1
ATOM 2940 C C . ASP A 1 359 ? 10.649 -7.971 -30.613 1.00 78.94 359 ASP A C 1
ATOM 2942 O O . ASP A 1 359 ? 10.456 -6.843 -31.055 1.00 78.94 359 ASP A O 1
ATOM 2946 N N . TRP A 1 360 ? 10.831 -8.177 -29.304 1.00 73.94 360 TRP A N 1
ATOM 2947 C CA . TRP A 1 360 ? 10.765 -7.099 -28.311 1.00 73.94 360 TRP A CA 1
ATOM 2948 C C . TRP A 1 360 ? 11.951 -6.124 -28.385 1.00 73.94 360 TRP A C 1
ATOM 2950 O O . TRP A 1 360 ? 11.777 -4.921 -28.158 1.00 73.94 360 TRP A O 1
ATOM 2960 N N . SER A 1 361 ? 13.143 -6.643 -28.689 1.00 75.62 361 SER A N 1
ATOM 2961 C CA . SER A 1 361 ? 14.403 -5.889 -28.726 1.00 75.62 361 SER A CA 1
ATOM 2962 C C . SER A 1 361 ? 14.611 -5.192 -30.072 1.00 75.62 361 SER A C 1
ATOM 2964 O O . SER A 1 361 ? 15.149 -4.090 -30.111 1.00 75.62 361 SER A O 1
ATOM 2966 N N . ASN A 1 362 ? 14.135 -5.800 -31.163 1.00 79.69 362 ASN A N 1
ATOM 2967 C CA . ASN A 1 362 ? 14.317 -5.310 -32.534 1.00 79.69 362 ASN A CA 1
ATOM 2968 C C . ASN A 1 362 ? 13.152 -4.451 -33.035 1.00 79.69 362 ASN A C 1
ATOM 2970 O O . ASN A 1 362 ? 12.900 -4.380 -34.238 1.00 79.69 362 ASN A O 1
ATOM 2974 N N . ARG A 1 363 ? 12.413 -3.813 -32.123 1.00 83.06 363 ARG A N 1
ATOM 2975 C CA . ARG A 1 363 ? 11.286 -2.964 -32.506 1.00 83.06 363 ARG A CA 1
ATOM 2976 C C . ARG A 1 363 ? 11.776 -1.764 -33.308 1.00 83.06 363 ARG A C 1
ATOM 2978 O O . ARG A 1 363 ? 12.679 -1.042 -32.884 1.00 83.06 363 ARG A O 1
ATOM 2985 N N . GLU A 1 364 ? 11.146 -1.522 -34.451 1.00 85.56 364 GLU A N 1
ATOM 2986 C CA . GLU A 1 364 ? 11.358 -0.278 -35.186 1.00 85.56 364 GLU A CA 1
ATOM 2987 C C . GLU A 1 364 ? 10.783 0.906 -34.405 1.00 85.56 364 GLU A C 1
ATOM 2989 O O . GLU A 1 364 ? 9.831 0.768 -33.635 1.00 85.56 364 GLU A O 1
ATOM 2994 N N . TYR A 1 365 ? 11.302 2.110 -34.661 1.00 85.06 365 TYR A N 1
ATOM 2995 C CA . TYR A 1 365 ? 10.835 3.307 -33.961 1.00 85.06 365 TYR A CA 1
ATOM 2996 C C . TYR A 1 365 ? 9.311 3.526 -34.084 1.00 85.06 365 TYR A C 1
ATOM 2998 O O . TYR A 1 365 ? 8.650 3.960 -33.141 1.00 85.06 365 TYR A O 1
ATOM 3006 N N . SER A 1 366 ? 8.747 3.175 -35.242 1.00 85.81 366 SER A N 1
ATOM 3007 C CA . SER A 1 366 ? 7.315 3.229 -35.559 1.00 85.81 366 SER A CA 1
ATOM 3008 C C . SER A 1 366 ? 6.449 2.304 -34.691 1.00 85.81 366 SER A C 1
ATOM 3010 O O . SER A 1 366 ? 5.267 2.584 -34.510 1.00 85.81 366 SER A O 1
ATOM 3012 N N . GLN A 1 367 ? 7.028 1.231 -34.146 1.00 85.62 367 GLN A N 1
ATOM 3013 C CA . GLN A 1 367 ? 6.341 0.212 -33.349 1.00 85.62 367 GLN A CA 1
ATOM 3014 C C . GLN A 1 367 ? 6.296 0.555 -31.855 1.00 85.62 367 GLN A C 1
ATOM 3016 O O . GLN A 1 367 ? 5.543 -0.065 -31.102 1.00 85.62 367 GLN A O 1
ATOM 3021 N N . PHE A 1 368 ? 7.091 1.531 -31.410 1.00 84.31 368 PHE A N 1
ATOM 3022 C CA . PHE A 1 368 ? 7.014 2.040 -30.046 1.00 84.31 368 PHE A CA 1
ATOM 3023 C C . PHE A 1 368 ? 5.698 2.780 -29.808 1.00 84.31 368 PHE A C 1
ATOM 3025 O O . PHE A 1 368 ? 5.171 3.483 -30.673 1.00 84.31 368 PHE A O 1
ATOM 3032 N N . THR A 1 369 ? 5.185 2.664 -28.589 1.00 85.62 369 THR A N 1
ATOM 3033 C CA . THR A 1 369 ? 4.061 3.472 -28.120 1.00 85.62 369 THR A CA 1
ATOM 3034 C C . THR A 1 369 ? 4.414 4.959 -28.169 1.00 85.62 369 THR A C 1
ATOM 3036 O O . THR A 1 369 ? 5.580 5.342 -28.073 1.00 85.62 369 THR A O 1
ATOM 3039 N N . GLN A 1 370 ? 3.403 5.828 -28.259 1.00 86.19 370 GLN A N 1
ATOM 3040 C CA . GLN A 1 370 ? 3.615 7.284 -28.250 1.00 86.19 370 GLN A CA 1
ATOM 3041 C C . GLN A 1 370 ? 4.444 7.749 -27.039 1.00 86.19 370 GLN A C 1
ATOM 3043 O O . GLN A 1 370 ? 5.273 8.649 -27.160 1.00 86.19 370 GLN A O 1
ATOM 3048 N N . LEU A 1 371 ? 4.265 7.096 -25.885 1.00 84.44 371 LEU A N 1
ATOM 3049 C CA . LEU A 1 371 ? 5.041 7.372 -24.680 1.00 84.44 371 LEU A CA 1
ATOM 3050 C C . LEU A 1 371 ? 6.519 6.986 -24.840 1.00 84.44 371 LEU A C 1
ATOM 3052 O O . LEU A 1 371 ? 7.390 7.818 -24.601 1.00 84.44 371 LEU A O 1
ATOM 3056 N N . GLU A 1 372 ? 6.819 5.762 -25.278 1.00 85.25 372 GLU A N 1
ATOM 3057 C CA . GLU A 1 372 ? 8.200 5.312 -25.520 1.00 85.25 372 GLU A CA 1
ATOM 3058 C C . GLU A 1 372 ? 8.894 6.214 -26.554 1.00 85.25 372 GLU A C 1
ATOM 3060 O O . GLU A 1 372 ? 10.021 6.665 -26.348 1.00 85.25 372 GLU A O 1
ATOM 3065 N N . GLN A 1 373 ? 8.181 6.561 -27.628 1.00 86.50 373 GLN A N 1
ATOM 3066 C CA . GLN A 1 373 ? 8.654 7.479 -28.661 1.00 86.50 373 GLN A CA 1
ATOM 3067 C C . GLN A 1 373 ? 9.018 8.860 -28.111 1.00 86.50 373 GLN A C 1
ATOM 3069 O O . GLN A 1 373 ? 10.005 9.442 -28.572 1.00 86.50 373 GLN A O 1
ATOM 3074 N N . SER A 1 374 ? 8.237 9.380 -27.155 1.00 86.12 374 SER A N 1
ATOM 3075 C CA . SER A 1 374 ? 8.488 10.685 -26.537 1.00 86.12 374 SER A CA 1
ATOM 3076 C C . SER A 1 374 ? 9.756 10.692 -25.682 1.00 86.12 374 SER A C 1
ATOM 3078 O O . SER A 1 374 ? 10.514 11.652 -25.739 1.00 86.12 374 SER A O 1
ATOM 3080 N N . ILE A 1 375 ? 10.033 9.594 -24.973 1.00 82.75 375 ILE A N 1
ATOM 3081 C CA . ILE A 1 375 ? 11.224 9.450 -24.127 1.00 82.75 375 ILE A CA 1
ATOM 3082 C C . ILE A 1 375 ? 12.485 9.314 -24.988 1.00 82.75 375 ILE A C 1
ATOM 3084 O O . ILE A 1 375 ? 13.493 9.957 -24.717 1.00 82.75 375 ILE A O 1
ATOM 3088 N N . ILE A 1 376 ? 12.434 8.507 -26.055 1.00 83.62 376 ILE A N 1
ATOM 3089 C CA . ILE A 1 376 ? 13.598 8.243 -26.921 1.00 83.62 376 ILE A CA 1
ATOM 3090 C C . ILE A 1 376 ? 14.034 9.496 -27.697 1.00 83.62 376 ILE A C 1
ATOM 3092 O O . ILE A 1 376 ? 15.222 9.684 -27.950 1.00 83.62 376 ILE A O 1
ATOM 3096 N N . LYS A 1 377 ? 13.087 10.355 -28.095 1.00 85.19 377 LYS A N 1
ATOM 3097 C CA . LYS A 1 377 ? 13.379 11.584 -28.854 1.00 85.19 377 LYS A CA 1
ATOM 3098 C C . LYS A 1 377 ? 13.961 12.717 -28.010 1.00 85.19 377 LYS A C 1
ATOM 3100 O O . LYS A 1 377 ? 14.473 13.674 -28.590 1.00 85.19 377 LYS A O 1
ATOM 3105 N N . ASP A 1 378 ? 13.872 12.643 -26.686 1.00 87.00 378 ASP A N 1
ATOM 3106 C CA . ASP A 1 378 ? 14.321 13.714 -25.801 1.00 87.00 378 ASP A CA 1
ATOM 3107 C C . ASP A 1 378 ? 15.850 13.676 -25.615 1.00 87.00 378 ASP A C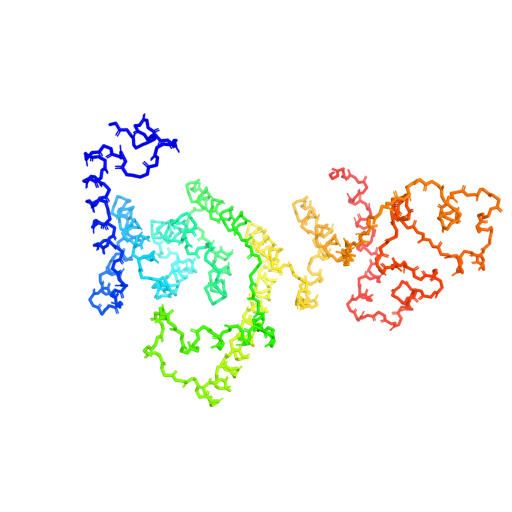 1
ATOM 3109 O O . ASP A 1 378 ? 16.403 13.086 -24.683 1.00 87.00 378 ASP A O 1
ATOM 3113 N N . THR A 1 379 ? 16.564 14.301 -26.554 1.00 87.00 379 THR A N 1
ATOM 3114 C CA . THR A 1 379 ? 18.033 14.365 -26.543 1.00 87.00 379 THR A CA 1
ATOM 3115 C C . THR A 1 379 ? 18.583 15.171 -25.367 1.00 87.00 379 THR A C 1
ATOM 3117 O O . THR A 1 379 ? 19.685 14.889 -24.895 1.00 87.00 379 THR A O 1
ATOM 3120 N N . GLU A 1 380 ? 17.833 16.167 -24.884 1.00 89.50 380 GLU A N 1
ATOM 3121 C CA . GLU A 1 380 ? 18.229 16.980 -23.732 1.00 89.50 380 GLU A CA 1
ATOM 3122 C C . GLU A 1 380 ? 18.173 16.146 -22.448 1.00 89.50 380 GLU A C 1
ATOM 3124 O O . GLU A 1 380 ? 19.136 16.130 -21.672 1.00 89.50 380 GLU A O 1
ATOM 3129 N N . PHE A 1 381 ? 17.093 15.375 -22.273 1.00 88.50 381 PHE A N 1
ATOM 3130 C CA . PHE A 1 381 ? 16.961 14.407 -21.190 1.00 88.50 381 PHE A CA 1
ATOM 3131 C C . PHE A 1 381 ? 18.133 13.424 -21.162 1.00 88.50 381 PHE A C 1
ATOM 3133 O O . PHE A 1 381 ? 18.755 13.254 -20.113 1.00 88.50 381 PHE A O 1
ATOM 3140 N N . LEU A 1 382 ? 18.476 12.809 -22.300 1.00 87.56 382 LEU A N 1
ATOM 3141 C CA . LEU A 1 382 ? 19.561 11.824 -22.379 1.00 87.56 382 LEU A CA 1
ATOM 3142 C C . LEU A 1 382 ? 20.923 12.424 -22.017 1.00 87.56 382 LEU A C 1
ATOM 3144 O O . LEU A 1 382 ? 21.687 11.807 -21.273 1.00 87.56 382 LEU A O 1
ATOM 3148 N N . HIS A 1 383 ? 21.220 13.636 -22.495 1.00 88.69 383 HIS A N 1
ATOM 3149 C CA . HIS A 1 383 ? 22.467 14.320 -22.160 1.00 88.69 383 HIS A CA 1
ATOM 3150 C C . HIS A 1 383 ? 22.546 14.638 -20.660 1.00 88.69 383 HIS A C 1
ATOM 3152 O O . HIS A 1 383 ? 23.559 14.354 -20.015 1.00 88.69 383 HIS A O 1
ATOM 3158 N N . LYS A 1 384 ? 21.467 15.182 -20.080 1.00 88.19 384 LYS A N 1
ATOM 3159 C CA . LYS A 1 384 ? 21.406 15.501 -18.646 1.00 88.19 384 LYS A CA 1
ATOM 3160 C C . LYS A 1 384 ? 21.472 14.241 -17.779 1.00 88.19 384 LYS A C 1
ATOM 3162 O O . LYS A 1 384 ? 22.153 14.230 -16.754 1.00 88.19 384 LYS A O 1
ATOM 3167 N N . PHE A 1 385 ? 20.805 13.169 -18.198 1.00 88.00 385 PHE A N 1
ATOM 3168 C CA . PHE A 1 385 ? 20.878 11.865 -17.550 1.00 88.00 385 PHE A CA 1
ATOM 3169 C C . PHE A 1 385 ? 22.320 11.340 -17.542 1.00 88.00 385 PHE A C 1
ATOM 3171 O O . PHE A 1 385 ? 22.861 11.060 -16.474 1.00 88.00 385 PHE A O 1
ATOM 3178 N N . ALA A 1 386 ? 22.985 11.295 -18.700 1.00 87.25 386 ALA A N 1
ATOM 3179 C CA . ALA A 1 386 ? 24.368 10.835 -18.799 1.00 87.25 386 ALA A CA 1
ATOM 3180 C C . ALA A 1 386 ? 25.320 11.671 -17.928 1.00 87.25 386 ALA A C 1
ATOM 3182 O O . ALA A 1 386 ? 26.130 11.106 -17.191 1.00 87.25 386 ALA A O 1
ATOM 3183 N N . SER A 1 387 ? 25.190 13.004 -17.940 1.00 87.88 387 SER A N 1
ATOM 3184 C CA . SER A 1 387 ? 26.052 13.864 -17.126 1.00 87.88 387 SER A CA 1
ATOM 3185 C C . SER A 1 387 ? 25.849 13.624 -15.631 1.00 87.88 387 SER A C 1
ATOM 3187 O O . SER A 1 387 ? 26.823 13.434 -14.909 1.00 87.88 387 SER A O 1
ATOM 3189 N N . LEU A 1 388 ? 24.601 13.579 -15.152 1.00 85.50 388 LEU A N 1
ATOM 3190 C CA . LEU A 1 388 ? 24.315 13.428 -13.722 1.00 85.50 388 LEU A CA 1
ATOM 3191 C C . LEU A 1 388 ? 24.771 12.069 -13.177 1.00 85.50 388 LEU A C 1
ATOM 3193 O O . LEU A 1 388 ? 25.354 12.015 -12.098 1.00 85.50 388 LEU A O 1
ATOM 3197 N N . TYR A 1 389 ? 24.549 10.986 -13.925 1.00 83.62 389 TYR A N 1
ATOM 3198 C CA . TYR A 1 389 ? 24.933 9.635 -13.499 1.00 83.62 389 TYR A CA 1
ATOM 3199 C C . TYR A 1 389 ? 26.424 9.334 -13.708 1.00 83.62 389 TYR A C 1
ATOM 3201 O O . TYR A 1 389 ? 26.937 8.395 -13.110 1.00 83.62 389 TYR A O 1
ATOM 3209 N N . SER A 1 390 ? 27.139 10.133 -14.509 1.00 83.44 390 SER A N 1
ATOM 3210 C CA . SER A 1 390 ? 28.607 10.067 -14.601 1.00 83.44 390 SER A CA 1
ATOM 3211 C C . SER A 1 390 ? 29.330 10.739 -13.426 1.00 83.44 390 SER A C 1
ATOM 3213 O O . SER A 1 390 ? 30.474 10.398 -13.136 1.00 83.44 390 SER A O 1
ATOM 3215 N N . LEU A 1 391 ? 28.673 11.691 -12.755 1.00 76.94 391 LEU A N 1
ATOM 3216 C CA . LEU A 1 391 ? 29.254 12.484 -11.668 1.00 76.94 391 LEU A CA 1
ATOM 3217 C C . LEU A 1 391 ? 29.009 11.873 -10.281 1.00 76.94 391 LEU A C 1
ATOM 3219 O O . LEU A 1 391 ? 29.770 12.135 -9.352 1.00 76.94 391 LEU A O 1
ATOM 3223 N N . GLU A 1 392 ? 27.956 11.072 -10.125 1.00 61.69 392 GLU A N 1
ATOM 3224 C CA . GLU A 1 392 ? 27.528 10.524 -8.838 1.00 61.69 392 GLU A CA 1
ATOM 3225 C C . GLU A 1 392 ? 27.689 8.999 -8.795 1.00 61.69 392 GLU A C 1
ATOM 3227 O O . GLU A 1 392 ? 27.093 8.270 -9.586 1.00 61.69 392 GLU A O 1
ATOM 3232 N N . ILE A 1 393 ? 28.475 8.504 -7.833 1.00 51.91 393 ILE A N 1
ATOM 3233 C CA . ILE A 1 393 ? 28.567 7.073 -7.514 1.00 51.91 393 ILE A CA 1
ATOM 3234 C C . ILE A 1 393 ? 27.353 6.722 -6.640 1.00 51.91 393 ILE A C 1
ATOM 3236 O O . ILE A 1 393 ? 27.217 7.256 -5.537 1.00 51.91 393 ILE A O 1
ATOM 3240 N N . PHE A 1 394 ? 26.459 5.874 -7.151 1.00 50.16 394 PHE A N 1
ATOM 3241 C CA . PHE A 1 394 ? 25.232 5.442 -6.467 1.00 50.16 394 PHE A CA 1
ATOM 3242 C C . PHE A 1 394 ? 25.451 4.371 -5.401 1.00 50.16 394 PHE A C 1
ATOM 3244 O O . PHE A 1 394 ? 26.291 3.471 -5.628 1.00 50.16 394 PHE A O 1
#

InterPro domains:
  IPR035309 Proteasome activator complex subunit 4 [PTHR32170] (8-373)
  IPR055455 Proteasome activator complex subunit 4-like, HEAT repeat-like [PF23096] (295-392)

Secondary structure (DSSP, 8-state):
--TTTS--TTT-GGG--HHHHHHHHHHHHHHHHHSPPPPPPPHHHHHHHHHHHHHHTSS-HHHHHHHHHHHHHHHHHSTTGGGGGHHHHHHHHS-TTS-S-HHHHHHHHHHHHTTGGGSGGGS--HHHHHHHHHHHHH---S-TT-HHHHHHHHHHHHHHHHH-----SS----HHHHHHHHHHHS--TT-TTTTSPPPPHHHHHHHHHHHHHHHHHHHHHHHHHHHHHHHHHH-TTS-HHHHHHHHHHHHHT--SSSPPPHHHHHHHHHHHT-S-HHHHHHHHHHHHHHT----------SSP--SS-GGGGGGS--GGGS--SHHHHHHPPP---TTTTTS---SS---PPPGGG-TTTS--GGGS-HHHHHHHH-HHHHHHHHHHHHH---

Sequence (394 aa):
MTKKLLNDPLRGFPQTIESIMEGSISLMHTKRLVHRPLVGLTSTHLEALQLAFRFSTSTYALVRQTAQKVLDGSFTWWSYSYKLFIDNLVQLLENKEKTTNYEQFKGALYVLANGKQASILTRQDWEVIEKIWPALCLAESPDPSKQSIVALFDYVQDLIITNHTSFQIEFKFPDNIFKFADALLEDYEGNIHKSLPLISKELIQGSNKREAEINAKNKRTYNNIASSLCQICCNKALHWRHVDFAQTLLSLLLRRDTILHSDIILHFFQLLISDSIKNKKIGYKFLCFLDRGENNGVGAKWPIKFGIRKDNSFLLYDADKLPSGQKEWDNSEFHHKPHWGFYTWPKEFKVYASPLHQDWSNREYSQFTQLEQSIIKDTEFLHKFASLYSLEIF

Organism: Meloidogyne enterolobii (NCBI:txid390850)

Radius of gyration: 29.72 Å; chains: 1; bounding box: 65×69×80 Å

pLDDT: mean 83.55, std 11.28, range [34.56, 95.44]

Foldseek 3Di:
DDPVVQDDPVVPDPPGDPVVVVVVVVVVVVCPVVPDPADDQDPVNLVVLVVLLVQLLDQDPVSNVVSLVVNLVVCVRHPPPCVVCLVVLLCLQQPPPLPRDLSNNLSSLSSQQPNQCSHVLLDDDLVSLLRVLLSLLNGDRSDPVDVVVVVSSVSSLCSNLVRQDDDDLADDDDPVVVVVVVVLQDDDDPRPNVPDDDDDPVNVVVVVVVSVVSSVVSVVSLLSLLVSLLVQLPDPVDDVSSNLSSLSVNLSSDDDVDDHDLSSLVSLLVLCLDPDPSSVVSSVVSVVSVPDDDDDFDDDDDDWDAADDPVCVVLDDDPVQDQPDDVSQQQDFDDPDSCAPRGHHTPDDDGDGRNVPRCVVPDDLVRDDPSVNVSVPPPVSVVSSVVVPVVDDD